Protein AF-0000000087423102 (afdb_homodimer)

Sequence (480 aa):
MRHTKYIGLIGLAALTGLTSACTPDDPGESPRTPLYRWGQEGEPSSGERGALMITEINFAGSITDDGTWDADDVFIELQNKHPRPINVSGWHLIIEGDVVATHRIPTLEDPIQPNDYLVVARKKDGAFGEAADVFIDNLELGTNRVKIELRDHDLRLMESAGSEEEEVFAGGWDTVTVRSMERVELIFGNRGETSRNWHAYSDTVGFDTIKEGYRKHTLASPGEANSADYSGSSTSGNFEMRHTKYIGLIGLAALTGLTSACTPDDPGESPRTPLYRWGQEGEPSSGERGALMITEINFAGSITDDGTWDADDVFIELQNKHPRPINVSGWHLIIEGDVVATHRIPTLEDPIQPNDYLVVARKKDGAFGEAADVFIDNLELGTNRVKIELRDHDLRLMESAGSEEEEVFAGGWDTVTVRSMERVELIFGNRGETSRNWHAYSDTVGFDTIKEGYRKHTLASPGEANSADYSGSSTSGNFE

Secondary structure (DSSP, 8-state):
----------------------------------S-----TTSPP---TTSEEEEEEE-S-EE-TT--EETT--EEEEEE-SSS-B--TT-EEEEEESS-EEEEPPPPSS-B-TT-EEEEES-SSSTTTTT-SEE-TT----SS-EEEEEE-TT--EEEEEE-SSSPPSS-EE-SS-EE-EEE--TTTT--TT-GGGEEE--SSS--TTSPTTSTTTEE--TTSPPPP--GGGG------/----------------------------------S-----TTSPP---TTTEEEEEEE-S-EE-TT--EETT--EEEEEE-SSS-B--TT-EEEEEESS-EEEEPPPPSS-B-TT-EEEEES-SSSTTTTT-SEE-TT----SS-EEEEEE-TT--EEEEEE-SSSPPSS-EE-SS-EE-EEE--TTTT--TT-GGGEEE--SSS--TTSPTTSTTTEE--TTSPPPP--GGGG------

Foldseek 3Di:
DDDPPPPPVPPPPPPVCCVVPVPVPPPPPPPPPPVFCCDDPQDFGPDAAPQKEFFWWFQAAFADPVGDGDRQWIKIKIAGQDQAFGFQAQWWKFKAAPDGDIDGFHGAPGTHHHGRMAMETQDCPGPCNVVHRGHDNPDHADQFFIKIFIAGNVRHTRYIDTDNPHGGPDWHDPSRGGDMDGDDPPPPPLDPVDPVNDDDQDDQFADPVDDPPCGRPDHDDPPGDGHDDCPVVPPPPPPD/DDPPVVPPCPPPPVPPPCVVVVPVPPPPPPPPPPQFCCDDPQDFGPDAAPQKEFFWWFQAAFADPVGDGDRQWIKIKIAGQHQAFGFQAQWWKFKAAPDGDIDGFHGAPGTHHHGRMAMETQDCPGPCNVVHRGHDNPDHADQFFIKIFIAGNVRHTRYIDTDNPHGGPDWHDPSRGGDMDGDDPPPPPLDPVDPVNDDDQDDQFADPVDDPPCGRPDHDDPPGDGHDDCVVVPPPPPPD

Radius of gyration: 33.06 Å; Cα contacts (8 Å, |Δi|>4): 1122; chains: 2; bounding box: 180×66×92 Å

InterPro domains:
  IPR001322 Lamin tail domain [PS51841] (37-180)
  IPR036415 Lamin tail domain superfamily [SSF74853] (45-135)

Nearest PDB structures (foldseek):
  3jt0-assembly1_A  TM=7.726E-01  e=1.846E-05  Homo sapiens
  3umn-assembly3_C  TM=7.718E-01  e=8.811E-05  Homo sapiens
  2kpw-assembly1_A  TM=7.085E-01  e=1.484E-04  Homo sapiens
  3jt0-assembly2_B  TM=7.652E-01  e=5.618E-04  Homo sapiens
  4q1z-assembly1_A  TM=7.335E-01  e=4.516E-03  Bacteroides thetaiotaomicron VPI-5482

Structure (mmCIF, N/CA/C/O backbone):
data_AF-0000000087423102-model_v1
#
loop_
_entity.id
_entity.type
_entity.pdbx_description
1 polymer 'Lamin tail domain-containing protein'
#
loop_
_atom_site.group_PDB
_atom_site.id
_atom_site.type_symbol
_atom_site.label_atom_id
_atom_site.label_alt_id
_atom_site.label_comp_id
_atom_site.label_asym_id
_atom_site.label_entity_id
_atom_site.label_seq_id
_atom_site.pdbx_PDB_ins_code
_atom_site.Cartn_x
_atom_site.Cartn_y
_atom_site.Cartn_z
_atom_site.occupancy
_atom_site.B_iso_or_equiv
_atom_site.auth_seq_id
_atom_site.auth_comp_id
_atom_site.auth_asym_id
_atom_site.auth_atom_id
_atom_site.pdbx_PDB_model_num
ATOM 1 N N . MET A 1 1 ? 106.375 -8.281 -4.598 1 27.44 1 MET A N 1
ATOM 2 C CA . MET A 1 1 ? 105.75 -7.672 -5.766 1 27.44 1 MET A CA 1
ATOM 3 C C . MET A 1 1 ? 104.312 -7.145 -5.426 1 27.44 1 MET A C 1
ATOM 5 O O . MET A 1 1 ? 103.438 -7.922 -5.109 1 27.44 1 MET A O 1
ATOM 9 N N . ARG A 1 2 ? 104.375 -5.938 -4.711 1 22.34 2 ARG A N 1
ATOM 10 C CA . ARG A 1 2 ? 103.312 -5.543 -3.785 1 22.34 2 ARG A CA 1
ATOM 11 C C . ARG A 1 2 ? 102 -5.445 -4.5 1 22.34 2 ARG A C 1
ATOM 13 O O . ARG A 1 2 ? 101.938 -5.254 -5.715 1 22.34 2 ARG A O 1
ATOM 20 N N . HIS A 1 3 ? 100.938 -5.754 -3.752 1 25.69 3 HIS A N 1
ATOM 21 C CA . HIS A 1 3 ? 99.562 -6.051 -3.336 1 25.69 3 HIS A CA 1
ATOM 22 C C . HIS A 1 3 ? 98.688 -4.824 -3.477 1 25.69 3 HIS A C 1
ATOM 24 O O . HIS A 1 3 ? 97.812 -4.574 -2.625 1 25.69 3 HIS A O 1
ATOM 30 N N . THR A 1 4 ? 99.062 -4.004 -4.598 1 28.75 4 THR A N 1
ATOM 31 C CA . THR A 1 4 ? 98.312 -2.746 -4.57 1 28.75 4 THR A CA 1
ATOM 32 C C . THR A 1 4 ? 96.812 -3.004 -4.531 1 28.75 4 THR A C 1
ATOM 34 O O . THR A 1 4 ? 96.25 -3.686 -5.402 1 28.75 4 THR A O 1
ATOM 37 N N . LYS A 1 5 ? 96.312 -2.904 -3.33 1 28.08 5 LYS A N 1
ATOM 38 C CA . LYS A 1 5 ? 95 -3.15 -2.736 1 28.08 5 LYS A CA 1
ATOM 39 C C . LYS A 1 5 ? 93.938 -2.277 -3.385 1 28.08 5 LYS A C 1
ATOM 41 O O . LYS A 1 5 ? 94 -1.049 -3.369 1 28.08 5 LYS A O 1
ATOM 46 N N . TYR A 1 6 ? 93.562 -2.656 -4.641 1 26.05 6 TYR A N 1
ATOM 47 C CA . TYR A 1 6 ? 92.562 -1.92 -5.418 1 26.05 6 TYR A CA 1
ATOM 48 C C . TYR A 1 6 ? 91.312 -1.71 -4.621 1 26.05 6 TYR A C 1
ATOM 50 O O . TYR A 1 6 ? 90.625 -2.676 -4.188 1 26.05 6 TYR A O 1
ATOM 58 N N . ILE A 1 7 ? 91.438 -0.811 -3.562 1 28.67 7 ILE A N 1
ATOM 59 C CA . ILE A 1 7 ? 90.25 -0.632 -2.668 1 28.67 7 ILE A CA 1
ATOM 60 C C . ILE A 1 7 ? 89.062 -0.255 -3.479 1 28.67 7 ILE A C 1
ATOM 62 O O . ILE A 1 7 ? 89.062 0.648 -4.316 1 28.67 7 ILE A O 1
ATOM 66 N N . GLY A 1 8 ? 88.188 -1.288 -3.701 1 27.05 8 GLY A N 1
ATOM 67 C CA . GLY A 1 8 ? 86.938 -1.376 -4.391 1 27.05 8 GLY A CA 1
ATOM 68 C C . GLY A 1 8 ? 85.938 -0.334 -3.926 1 27.05 8 GLY A C 1
ATOM 69 O O . GLY A 1 8 ? 85.688 -0.214 -2.729 1 27.05 8 GLY A O 1
ATOM 70 N N . LEU A 1 9 ? 86.125 0.896 -4.535 1 26.62 9 LEU A N 1
ATOM 71 C CA . LEU A 1 9 ? 85.25 2.066 -4.254 1 26.62 9 LEU A CA 1
ATOM 72 C C . LEU A 1 9 ? 83.812 1.697 -4.238 1 26.62 9 LEU A C 1
ATOM 74 O O . LEU A 1 9 ? 83.25 1.225 -5.242 1 26.62 9 LEU A O 1
ATOM 78 N N . ILE A 1 10 ? 83.375 1.064 -3.16 1 27.23 10 ILE A N 1
ATOM 79 C CA . ILE A 1 10 ? 82 0.601 -2.986 1 27.23 10 ILE A CA 1
ATOM 80 C C . ILE A 1 10 ? 81.062 1.778 -3.119 1 27.23 10 ILE A C 1
ATOM 82 O O . ILE A 1 10 ? 81.188 2.773 -2.4 1 27.23 10 ILE A O 1
ATOM 86 N N . GLY A 1 11 ? 80.75 2.111 -4.375 1 26.59 11 GLY A N 1
ATOM 87 C CA . GLY A 1 11 ? 79.812 3.18 -4.688 1 26.59 11 GLY A CA 1
ATOM 88 C C . GLY A 1 11 ? 78.5 3.098 -3.893 1 26.59 11 GLY A C 1
ATOM 89 O O . GLY A 1 11 ? 77.875 2.062 -3.887 1 26.59 11 GLY A O 1
ATOM 90 N N . LEU A 1 12 ? 78.625 3.65 -2.686 1 25.44 12 LEU A N 1
ATOM 91 C CA . LEU A 1 12 ? 77.5 3.723 -1.763 1 25.44 12 LEU A CA 1
ATOM 92 C C . LEU A 1 12 ? 76.25 4.281 -2.459 1 25.44 12 LEU A C 1
ATOM 94 O O . LEU A 1 12 ? 76.312 5.406 -2.967 1 25.44 12 LEU A O 1
ATOM 98 N N . ALA A 1 13 ? 75.625 3.404 -3.199 1 28.12 13 ALA A N 1
ATOM 99 C CA . ALA A 1 13 ? 74.375 3.766 -3.82 1 28.12 13 ALA A CA 1
ATOM 100 C C . ALA A 1 13 ? 73.375 4.379 -2.801 1 28.12 13 ALA A C 1
ATOM 102 O O . ALA A 1 13 ? 73.062 3.75 -1.795 1 28.12 13 ALA A O 1
ATOM 103 N N . ALA A 1 14 ? 73.75 5.645 -2.449 1 26.78 14 ALA A N 1
ATOM 104 C CA . ALA A 1 14 ? 72.875 6.32 -1.533 1 26.78 14 ALA A CA 1
ATOM 105 C C . ALA A 1 14 ? 71.375 6.066 -1.923 1 26.78 14 ALA A C 1
ATOM 107 O O . ALA A 1 14 ? 71 6.289 -3.072 1 26.78 14 ALA A O 1
ATOM 108 N N . LEU A 1 15 ? 70.875 5.105 -1.272 1 27.11 15 LEU A N 1
ATOM 109 C CA . LEU A 1 15 ? 69.438 4.75 -1.277 1 27.11 15 LEU A CA 1
ATOM 110 C C . LEU A 1 15 ? 68.562 5.984 -1.067 1 27.11 15 LEU A C 1
ATOM 112 O O . LEU A 1 15 ? 68.625 6.625 -0.016 1 27.11 15 LEU A O 1
ATOM 116 N N . THR A 1 16 ? 68.688 6.887 -2.049 1 29.14 16 THR A N 1
ATOM 117 C CA . THR A 1 16 ? 67.75 8.008 -1.905 1 29.14 16 THR A CA 1
ATOM 118 C C . THR A 1 16 ? 66.375 7.523 -1.446 1 29.14 16 THR A C 1
ATOM 120 O O . THR A 1 16 ? 65.688 6.746 -2.145 1 29.14 16 THR A O 1
ATOM 123 N N . GLY A 1 17 ? 66.375 7.082 -0.236 1 26.72 17 GLY A N 1
ATOM 124 C CA . GLY A 1 17 ? 65.062 6.754 0.336 1 26.72 17 GLY A CA 1
ATOM 125 C C . GLY A 1 17 ? 64 7.797 0.042 1 26.72 17 GLY A C 1
ATOM 126 O O . GLY A 1 17 ? 64.125 8.93 0.524 1 26.72 17 GLY A O 1
ATOM 127 N N . LEU A 1 18 ? 63.812 8.078 -1.221 1 27.16 18 LEU A N 1
ATOM 128 C CA . LEU A 1 18 ? 62.688 8.992 -1.398 1 27.16 18 LEU A CA 1
ATOM 129 C C . LEU A 1 18 ? 61.531 8.594 -0.501 1 27.16 18 LEU A C 1
ATOM 131 O O . LEU A 1 18 ? 61 7.484 -0.61 1 27.16 18 LEU A O 1
ATOM 135 N N . THR A 1 19 ? 61.688 8.875 0.713 1 28.91 19 THR A N 1
ATOM 136 C CA . THR A 1 19 ? 60.531 8.805 1.611 1 28.91 19 THR A CA 1
ATOM 137 C C . THR A 1 19 ? 59.312 9.406 0.958 1 28.91 19 THR A C 1
ATOM 139 O O . THR A 1 19 ? 59.25 10.617 0.736 1 28.91 19 THR A O 1
ATOM 142 N N . SER A 1 20 ? 59 9.039 -0.224 1 27.7 20 SER A N 1
ATOM 143 C CA . SER A 1 20 ? 57.75 9.68 -0.585 1 27.7 20 SER A CA 1
ATOM 144 C C . SER A 1 20 ? 56.719 9.547 0.536 1 27.7 20 SER A C 1
ATOM 146 O O . SER A 1 20 ? 56.438 8.445 1.002 1 27.7 20 SER A O 1
ATOM 148 N N . ALA A 1 21 ? 56.688 10.523 1.471 1 28.89 21 ALA A N 1
ATOM 149 C CA . ALA A 1 21 ? 55.562 10.758 2.367 1 28.89 21 ALA A CA 1
ATOM 150 C C . ALA A 1 21 ? 54.25 10.375 1.7 1 28.89 21 ALA A C 1
ATOM 152 O O . ALA A 1 21 ? 53.906 10.891 0.629 1 28.89 21 ALA A O 1
ATOM 153 N N . CYS A 1 22 ? 53.906 9.125 1.752 1 27.98 22 CYS A N 1
ATOM 154 C CA . CYS A 1 22 ? 52.562 8.719 1.383 1 27.98 22 CYS A CA 1
ATOM 155 C C . CYS A 1 22 ? 51.531 9.758 1.835 1 27.98 22 CYS A C 1
ATOM 157 O O . CYS A 1 22 ? 51.344 9.969 3.033 1 27.98 22 CYS A O 1
ATOM 159 N N . THR A 1 23 ? 51.594 10.953 1.27 1 29.88 23 THR A N 1
ATOM 160 C CA . THR A 1 23 ? 50.406 11.766 1.566 1 29.88 23 THR A CA 1
ATOM 161 C C . THR A 1 23 ? 49.156 10.898 1.679 1 29.88 23 THR A C 1
ATOM 163 O O . THR A 1 23 ? 48.875 10.078 0.798 1 29.88 23 THR A O 1
ATOM 166 N N . PRO A 1 24 ? 48.906 10.508 2.84 1 28.22 24 PRO A N 1
ATOM 167 C CA . PRO A 1 24 ? 47.688 9.719 2.916 1 28.22 24 PRO A CA 1
ATOM 168 C C . PRO A 1 24 ? 46.625 10.172 1.915 1 28.22 24 PRO A C 1
ATOM 170 O O . PRO A 1 24 ? 46.188 11.336 1.94 1 28.22 24 PRO A O 1
ATOM 173 N N . ASP A 1 25 ? 46.812 9.961 0.651 1 27.56 25 ASP A N 1
ATOM 174 C CA . ASP A 1 25 ? 45.75 10.219 -0.298 1 27.56 25 ASP A CA 1
ATOM 175 C C . ASP A 1 25 ? 44.375 9.977 0.344 1 27.56 25 ASP A C 1
ATOM 177 O O . ASP A 1 25 ? 44.156 8.953 0.991 1 27.56 25 ASP A O 1
ATOM 181 N N . ASP A 1 26 ? 43.812 11.117 0.808 1 27.22 26 ASP A N 1
ATOM 182 C CA . ASP A 1 26 ? 42.406 11.148 1.247 1 27.22 26 ASP A CA 1
ATOM 183 C C . ASP A 1 26 ? 41.562 10.148 0.465 1 27.22 26 ASP A C 1
ATOM 185 O O . ASP A 1 26 ? 41.562 10.164 -0.768 1 27.22 26 ASP A O 1
ATOM 189 N N . PRO A 1 27 ? 41.594 8.969 0.942 1 30.17 27 PRO A N 1
ATOM 190 C CA . PRO A 1 27 ? 40.781 8.07 0.133 1 30.17 27 PRO A CA 1
ATOM 191 C C . PRO A 1 27 ? 39.562 8.781 -0.5 1 30.17 27 PRO A C 1
ATOM 193 O O . PRO A 1 27 ? 38.906 9.57 0.163 1 30.17 27 PRO A O 1
ATOM 196 N N . GLY A 1 28 ? 39.812 9.312 -1.655 1 27.52 28 GLY A N 1
ATOM 197 C CA . GLY A 1 28 ? 38.719 9.875 -2.439 1 27.52 28 GLY A CA 1
ATOM 198 C C . GLY A 1 28 ? 37.344 9.297 -2.08 1 27.52 28 GLY A C 1
ATOM 199 O O . GLY A 1 28 ? 37.281 8.234 -1.463 1 27.52 28 GLY A O 1
ATOM 200 N N . GLU A 1 29 ? 36.531 10.281 -1.812 1 27.19 29 GLU A N 1
ATOM 201 C CA . GLU A 1 29 ? 35.125 10.039 -1.5 1 27.19 29 GLU A CA 1
ATOM 202 C C . GLU A 1 29 ? 34.562 8.898 -2.346 1 27.19 29 GLU A C 1
ATOM 204 O O . GLU A 1 29 ? 34.656 8.922 -3.574 1 27.19 29 GLU A O 1
ATOM 209 N N . SER A 1 30 ? 34.906 7.77 -1.957 1 28.58 30 SER A N 1
ATOM 210 C CA . SER A 1 30 ? 34.281 6.637 -2.648 1 28.58 30 SER A CA 1
ATOM 211 C C . SER A 1 30 ? 32.969 7.02 -3.291 1 28.58 30 SER A C 1
ATOM 213 O O . SER A 1 30 ? 32.094 7.602 -2.637 1 28.58 30 SER A O 1
ATOM 215 N N . PRO A 1 31 ? 33.031 7.348 -4.555 1 26.44 31 PRO A N 1
ATOM 216 C CA . PRO A 1 31 ? 31.812 7.742 -5.25 1 26.44 31 PRO A CA 1
ATOM 217 C C . PRO A 1 31 ? 30.594 6.906 -4.84 1 26.44 31 PRO A C 1
ATOM 219 O O . PRO A 1 31 ? 30.594 5.688 -5.039 1 26.44 31 PRO A O 1
ATOM 222 N N . ARG A 1 32 ? 30.188 7.027 -3.654 1 26.39 32 ARG A N 1
ATOM 223 C CA . ARG A 1 32 ? 28.922 6.434 -3.25 1 26.39 32 ARG A CA 1
ATOM 224 C C . ARG A 1 32 ? 27.938 6.379 -4.418 1 26.39 32 ARG A C 1
ATOM 226 O O . ARG A 1 32 ? 27.547 7.418 -4.945 1 26.39 32 ARG A O 1
ATOM 233 N N . THR A 1 33 ? 28.344 5.598 -5.422 1 29.61 33 THR A N 1
ATOM 234 C CA . THR A 1 33 ? 27.516 5.297 -6.594 1 29.61 33 THR A CA 1
ATOM 235 C C . THR A 1 33 ? 26.031 5.406 -6.262 1 29.61 33 THR A C 1
ATOM 237 O O . THR A 1 33 ? 25.562 4.805 -5.297 1 29.61 33 THR A O 1
ATOM 240 N N . PRO A 1 34 ? 25.453 6.375 -6.758 1 31 34 PRO A N 1
ATOM 241 C CA . PRO A 1 34 ? 24.031 6.656 -6.523 1 31 34 PRO A CA 1
ATOM 242 C C . PRO A 1 34 ? 23.156 5.406 -6.625 1 31 34 PRO A C 1
ATOM 244 O O . PRO A 1 34 ? 23.281 4.633 -7.578 1 31 34 PRO A O 1
ATOM 247 N N . LEU A 1 35 ? 22.984 4.738 -5.629 1 30.09 35 LEU A N 1
ATOM 248 C CA . LEU A 1 35 ? 22.234 3.492 -5.684 1 30.09 35 LEU A CA 1
ATOM 249 C C . LEU A 1 35 ? 21.125 3.576 -6.719 1 30.09 35 LEU A C 1
ATOM 251 O O . LEU A 1 35 ? 20.719 2.557 -7.281 1 30.09 35 LEU A O 1
ATOM 255 N N . TYR A 1 36 ? 20.219 4.629 -6.41 1 30.5 36 TYR A N 1
ATOM 256 C CA . TYR A 1 36 ? 18.922 4.57 -7.098 1 30.5 36 TYR A CA 1
ATOM 257 C C . TYR A 1 36 ? 19.062 4.992 -8.555 1 30.5 36 TYR A C 1
ATOM 259 O O . TYR A 1 36 ? 19.406 6.145 -8.844 1 30.5 36 TYR A O 1
ATOM 267 N N . ARG A 1 37 ? 19.672 4.273 -9.438 1 31.98 37 ARG A N 1
ATOM 268 C CA . ARG A 1 37 ? 19.688 4.812 -10.789 1 31.98 37 ARG A CA 1
ATOM 269 C C . ARG A 1 37 ? 18.328 4.648 -11.461 1 31.98 37 ARG A C 1
ATOM 271 O O . ARG A 1 37 ? 17.859 3.523 -11.656 1 31.98 37 ARG A O 1
ATOM 278 N N . TRP A 1 38 ? 17.359 5.559 -11.148 1 31.45 38 TRP A N 1
ATOM 279 C CA . TRP A 1 38 ? 16.188 5.57 -12.008 1 31.45 38 TRP A CA 1
ATOM 280 C C . TRP A 1 38 ? 16.578 5.562 -13.477 1 31.45 38 TRP A C 1
ATOM 282 O O . TRP A 1 38 ? 17.359 6.418 -13.922 1 31.45 38 TRP A O 1
ATOM 292 N N . GLY A 1 39 ? 16.734 4.383 -13.977 1 32.12 39 GLY A N 1
ATOM 293 C CA . GLY A 1 39 ? 17.172 4.363 -15.367 1 32.12 39 GLY A CA 1
ATOM 294 C C . GLY A 1 39 ? 16.344 5.262 -16.266 1 32.12 39 GLY A C 1
ATOM 295 O O . GLY A 1 39 ? 15.258 5.688 -15.891 1 32.12 39 GLY A O 1
ATOM 296 N N . GLN A 1 40 ? 16.922 5.906 -17.156 1 29.22 40 GLN A N 1
ATOM 297 C CA . GLN A 1 40 ? 16.391 6.613 -18.312 1 29.22 40 GLN A CA 1
ATOM 298 C C . GLN A 1 40 ? 15.219 5.848 -18.938 1 29.22 40 GLN A C 1
ATOM 300 O O . GLN A 1 40 ? 15.078 4.641 -18.719 1 29.22 40 GLN A O 1
ATOM 305 N N . GLU A 1 41 ? 14.406 6.297 -19.859 1 33.31 41 GLU A N 1
ATOM 306 C CA . GLU A 1 41 ? 13.492 5.699 -20.828 1 33.31 41 GLU A CA 1
ATOM 307 C C . GLU A 1 41 ? 14 4.34 -21.297 1 33.31 41 GLU A C 1
ATOM 309 O O . GLU A 1 41 ? 15.125 4.223 -21.781 1 33.31 41 GLU A O 1
ATOM 314 N N . GLY A 1 42 ? 13.367 3.168 -21.047 1 38.97 42 GLY A N 1
ATOM 315 C CA . GLY A 1 42 ? 13.648 1.842 -21.578 1 38.97 42 GLY A CA 1
ATOM 316 C C . GLY A 1 42 ? 14.438 0.977 -20.609 1 38.97 42 GLY A C 1
ATOM 317 O O . GLY A 1 42 ? 14.641 -0.213 -20.859 1 38.97 42 GLY A O 1
ATOM 318 N N . GLU A 1 43 ? 15.273 1.605 -19.734 1 40.56 43 GLU A N 1
ATOM 319 C CA . GLU A 1 43 ? 16.203 0.762 -18.984 1 40.56 43 GLU A CA 1
ATOM 320 C C . GLU A 1 43 ? 15.539 0.228 -17.719 1 40.56 43 GLU A C 1
ATOM 322 O O . GLU A 1 43 ? 14.688 0.893 -17.125 1 40.56 43 GLU A O 1
ATOM 327 N N . PRO A 1 44 ? 15.75 -1.007 -17.391 1 42.47 44 PRO A N 1
ATOM 328 C CA . PRO A 1 44 ? 15.211 -1.647 -16.188 1 42.47 44 PRO A CA 1
ATOM 329 C C . PRO A 1 44 ? 15.484 -0.851 -14.922 1 42.47 44 PRO A C 1
ATOM 331 O O . PRO A 1 44 ? 16.531 -0.206 -14.812 1 42.47 44 PRO A O 1
ATOM 334 N N . SER A 1 45 ? 14.43 -0.515 -14.219 1 46.72 45 SER A N 1
ATOM 335 C CA . SER A 1 45 ? 14.516 0.215 -12.961 1 46.72 45 SER A CA 1
ATOM 336 C C . SER A 1 45 ? 15.203 -0.624 -11.883 1 46.72 45 SER A C 1
ATOM 338 O O . SER A 1 45 ? 15.227 -1.854 -11.969 1 46.72 45 SER A O 1
ATOM 340 N N . SER A 1 46 ? 16.234 -0.382 -11.273 1 45.19 46 SER A N 1
ATOM 341 C CA . SER A 1 46 ? 16.672 -1.049 -10.047 1 45.19 46 SER A CA 1
ATOM 342 C C . SER A 1 46 ? 15.797 -0.636 -8.859 1 45.19 46 SER A C 1
ATOM 344 O O . SER A 1 46 ? 15.461 0.541 -8.711 1 45.19 46 SER A O 1
ATOM 346 N N . GLY A 1 47 ? 14.656 -1.2 -8.727 1 46.69 47 GLY A N 1
ATOM 347 C CA . GLY A 1 47 ? 13.656 -0.861 -7.719 1 46.69 47 GLY A CA 1
ATOM 348 C C . GLY A 1 47 ? 14.148 -1.051 -6.301 1 46.69 47 GLY A C 1
ATOM 349 O O . GLY A 1 47 ? 15.164 -1.713 -6.074 1 46.69 47 GLY A O 1
ATOM 350 N N . GLU A 1 48 ? 13.945 -0.116 -5.402 1 51.5 48 GLU A N 1
ATOM 351 C CA . GLU A 1 48 ? 14.117 -0.345 -3.971 1 51.5 48 GLU A CA 1
ATOM 352 C C . GLU A 1 48 ? 13.406 -1.621 -3.529 1 51.5 48 GLU A C 1
ATOM 354 O O . GLU A 1 48 ? 12.336 -1.95 -4.043 1 51.5 48 GLU A O 1
ATOM 359 N N . ARG A 1 49 ? 14.234 -2.498 -2.777 1 53.28 49 ARG A N 1
ATOM 360 C CA . ARG A 1 49 ? 13.594 -3.666 -2.186 1 53.28 49 ARG A CA 1
ATOM 361 C C . ARG A 1 49 ? 12.25 -3.293 -1.554 1 53.28 49 ARG A C 1
ATOM 363 O O . ARG A 1 49 ? 12.133 -2.25 -0.908 1 53.28 49 ARG A O 1
ATOM 370 N N . GLY A 1 50 ? 11.305 -4.051 -1.915 1 58.34 50 GLY A N 1
ATOM 371 C CA . GLY A 1 50 ? 9.984 -3.869 -1.337 1 58.34 50 GLY A CA 1
ATOM 372 C C . GLY A 1 50 ? 9.078 -2.996 -2.184 1 58.34 50 GLY A C 1
ATOM 373 O O . GLY A 1 50 ? 7.863 -2.967 -1.975 1 58.34 50 GLY A O 1
ATOM 374 N N . ALA A 1 51 ? 9.672 -2.338 -3.199 1 65.06 51 ALA A N 1
ATOM 375 C CA . ALA A 1 51 ? 8.844 -1.495 -4.055 1 65.06 51 ALA A CA 1
ATOM 376 C C . ALA A 1 51 ? 7.898 -2.34 -4.906 1 65.06 51 ALA A C 1
ATOM 378 O O . ALA A 1 51 ? 6.742 -1.962 -5.129 1 65.06 51 ALA A O 1
ATOM 379 N N . LEU A 1 52 ? 8.453 -3.482 -5.316 1 80.25 52 LEU A N 1
ATOM 380 C CA . LEU A 1 52 ? 7.676 -4.465 -6.066 1 80.25 52 LEU A CA 1
ATOM 381 C C . LEU A 1 52 ? 7.309 -5.652 -5.188 1 80.25 52 LEU A C 1
ATOM 383 O O . LEU A 1 52 ? 8.188 -6.293 -4.602 1 80.25 52 LEU A O 1
ATOM 387 N N . MET A 1 53 ? 6 -5.922 -5.059 1 84.88 53 MET A N 1
ATOM 388 C CA . MET A 1 53 ? 5.543 -6.977 -4.156 1 84.88 53 MET A CA 1
ATOM 389 C C . MET A 1 53 ? 4.949 -8.141 -4.938 1 84.88 53 MET A C 1
ATOM 391 O O . MET A 1 53 ? 4.246 -7.938 -5.93 1 84.88 53 MET A O 1
ATOM 395 N N . ILE A 1 54 ? 5.289 -9.32 -4.461 1 92.31 54 ILE A N 1
ATOM 396 C CA . ILE A 1 54 ? 4.516 -10.492 -4.875 1 92.31 54 ILE A CA 1
ATOM 397 C C . ILE A 1 54 ? 3.207 -10.547 -4.086 1 92.31 54 ILE A C 1
ATOM 399 O O . ILE A 1 54 ? 3.219 -10.742 -2.869 1 92.31 54 ILE A O 1
ATOM 403 N N . THR A 1 55 ? 2.072 -10.398 -4.859 1 89.94 55 THR A N 1
ATOM 404 C CA . THR A 1 55 ? 0.83 -10.188 -4.125 1 89.94 55 THR A CA 1
ATOM 405 C C . THR A 1 55 ? -0.073 -11.414 -4.223 1 89.94 55 THR A C 1
ATOM 407 O O . THR A 1 55 ? -0.994 -11.578 -3.422 1 89.94 55 THR A O 1
ATOM 410 N N . GLU A 1 56 ? 0.099 -12.203 -5.203 1 93.25 56 GLU A N 1
ATOM 411 C CA . GLU A 1 56 ? -0.755 -13.375 -5.371 1 93.25 56 GLU A CA 1
ATOM 412 C C . GLU A 1 56 ? -0.02 -14.492 -6.109 1 93.25 56 GLU A C 1
ATOM 414 O O . GLU A 1 56 ? 0.699 -14.234 -7.078 1 93.25 56 GLU A O 1
ATOM 419 N N . ILE A 1 57 ? -0.179 -15.758 -5.641 1 97.88 57 ILE A N 1
ATOM 420 C CA . ILE A 1 57 ? 0.41 -16.953 -6.238 1 97.88 57 ILE A CA 1
ATOM 421 C C . ILE A 1 57 ? -0.659 -18.031 -6.398 1 97.88 57 ILE A C 1
ATOM 423 O O . ILE A 1 57 ? -1.269 -18.453 -5.414 1 97.88 57 ILE A O 1
ATOM 427 N N . ASN A 1 58 ? -0.936 -18.375 -7.621 1 98.56 58 ASN A N 1
ATOM 428 C CA . ASN A 1 58 ? -1.746 -19.547 -7.895 1 98.56 58 ASN A CA 1
ATOM 429 C C . ASN A 1 58 ? -0.881 -20.75 -8.305 1 98.56 58 ASN A C 1
ATOM 431 O O . ASN A 1 58 ? -0.484 -20.859 -9.469 1 98.56 58 ASN A O 1
ATOM 435 N N . PHE A 1 59 ? -0.715 -21.625 -7.336 1 98.56 59 PHE A N 1
ATOM 436 C CA . PHE A 1 59 ? 0.206 -22.734 -7.551 1 98.56 59 PHE A CA 1
ATOM 437 C C . PHE A 1 59 ? -0.555 -24.047 -7.738 1 98.56 59 PHE A C 1
ATOM 439 O O . PHE A 1 59 ? 0.03 -25.062 -8.125 1 98.56 59 PHE A O 1
ATOM 446 N N . ALA A 1 60 ? -1.883 -24.047 -7.574 1 97.38 60 ALA A N 1
ATOM 447 C CA . ALA A 1 60 ? -2.65 -25.297 -7.512 1 97.38 60 ALA A CA 1
ATOM 448 C C . ALA A 1 60 ? -3.344 -25.578 -8.844 1 97.38 60 ALA A C 1
ATOM 450 O O . ALA A 1 60 ? -4.121 -26.531 -8.953 1 97.38 60 ALA A O 1
ATOM 451 N N . GLY A 1 61 ? -3.15 -24.734 -9.852 1 98.31 61 GLY A N 1
ATOM 452 C CA . GLY A 1 61 ? -3.748 -24.953 -11.156 1 98.31 61 GLY A CA 1
ATOM 453 C C . GLY A 1 61 ? -5.121 -24.328 -11.305 1 98.31 61 GLY A C 1
ATOM 454 O O . GLY A 1 61 ? -5.426 -23.328 -10.641 1 98.31 61 GLY A O 1
ATOM 455 N N . SER A 1 62 ? -5.812 -24.781 -12.328 1 98.62 62 SER A N 1
ATOM 456 C CA . SER A 1 62 ? -7.176 -24.328 -12.602 1 98.62 62 SER A CA 1
ATOM 457 C C . SER A 1 62 ? -8.109 -25.516 -12.812 1 98.62 62 SER A C 1
ATOM 459 O O . SER A 1 62 ? -7.656 -26.656 -13 1 98.62 62 SER A O 1
ATOM 461 N N . ILE A 1 63 ? -9.414 -25.281 -12.617 1 98 63 ILE A N 1
ATOM 462 C CA . ILE A 1 63 ? -10.445 -26.281 -12.852 1 98 63 ILE A CA 1
ATOM 463 C C . ILE A 1 63 ? -11.547 -25.703 -13.734 1 98 63 ILE A C 1
ATOM 465 O O . ILE A 1 63 ? -12.07 -24.625 -13.445 1 98 63 ILE A O 1
ATOM 469 N N . THR A 1 64 ? -11.891 -26.359 -14.812 1 97.44 64 THR A N 1
ATOM 470 C CA . THR A 1 64 ? -13.023 -25.938 -15.633 1 97.44 64 THR A CA 1
ATOM 471 C C . THR A 1 64 ? -14.336 -26.125 -14.883 1 97.44 64 THR A C 1
ATOM 473 O O . THR A 1 64 ? -14.391 -26.891 -13.914 1 97.44 64 THR A O 1
ATOM 476 N N . ASP A 1 65 ? -15.305 -25.438 -15.383 1 94.62 65 ASP A N 1
ATOM 477 C CA . ASP A 1 65 ? -16.609 -25.516 -14.727 1 94.62 65 ASP A CA 1
ATOM 478 C C . ASP A 1 65 ? -17.156 -26.953 -14.797 1 94.62 65 ASP A C 1
ATOM 480 O O . ASP A 1 65 ? -17.953 -27.344 -13.945 1 94.62 65 ASP A O 1
ATOM 484 N N . ASP A 1 66 ? -16.672 -27.703 -15.719 1 94.38 66 ASP A N 1
ATOM 485 C CA . ASP A 1 66 ? -17.125 -29.094 -15.836 1 94.38 66 ASP A CA 1
ATOM 486 C C . ASP A 1 66 ? -16.234 -30.031 -15.016 1 94.38 66 ASP A C 1
ATOM 488 O O . ASP A 1 66 ? -16.422 -31.25 -15.047 1 94.38 66 ASP A O 1
ATOM 492 N N . GLY A 1 67 ? -15.25 -29.5 -14.367 1 94.38 67 GLY A N 1
ATOM 493 C CA . GLY A 1 67 ? -14.555 -30.25 -13.344 1 94.38 67 GLY A CA 1
ATOM 494 C C . GLY A 1 67 ? -13.195 -30.75 -13.789 1 94.38 67 GLY A C 1
ATOM 495 O O . GLY A 1 67 ? -12.57 -31.578 -13.102 1 94.38 67 GLY A O 1
ATOM 496 N N . THR A 1 68 ? -12.711 -30.312 -14.945 1 96.81 68 THR A N 1
ATOM 497 C CA . THR A 1 68 ? -11.414 -30.766 -15.422 1 96.81 68 THR A CA 1
ATOM 498 C C . THR A 1 68 ? -10.289 -29.938 -14.805 1 96.81 68 THR A C 1
ATOM 500 O O . THR A 1 68 ? -10.266 -28.719 -14.938 1 96.81 68 THR A O 1
ATOM 503 N N . TRP A 1 69 ? -9.398 -30.672 -14.141 1 97.25 69 TRP A N 1
ATOM 504 C CA . TRP A 1 69 ? -8.297 -30.016 -13.445 1 97.25 69 TRP A CA 1
ATOM 505 C C . TRP A 1 69 ? -7.055 -29.953 -14.328 1 97.25 69 TRP A C 1
ATOM 507 O O . TRP A 1 69 ? -6.719 -30.938 -15.008 1 97.25 69 TRP A O 1
ATOM 517 N N . ASP A 1 70 ? -6.453 -28.828 -14.461 1 98.19 70 ASP A N 1
ATOM 518 C CA . ASP A 1 70 ? -5.164 -28.609 -15.117 1 98.19 70 ASP A CA 1
ATOM 519 C C . ASP A 1 70 ? -4.129 -28.078 -14.125 1 98.19 70 ASP A C 1
ATOM 521 O O . ASP A 1 70 ? -4.105 -26.891 -13.82 1 98.19 70 ASP A O 1
ATOM 525 N N . ALA A 1 71 ? -3.201 -28.922 -13.656 1 97.25 71 ALA A N 1
ATOM 526 C CA . ALA A 1 71 ? -2.23 -28.609 -12.609 1 97.25 71 ALA A CA 1
ATOM 527 C C . ALA A 1 71 ? -1.192 -27.609 -13.117 1 97.25 71 ALA A C 1
ATOM 529 O O . ALA A 1 71 ? -0.542 -26.922 -12.32 1 97.25 71 ALA A O 1
ATOM 530 N N . ASP A 1 72 ? -1.044 -27.453 -14.43 1 97.88 72 ASP A N 1
ATOM 531 C CA . ASP A 1 72 ? 0.017 -26.625 -15 1 97.88 72 ASP A CA 1
ATOM 532 C C . ASP A 1 72 ? -0.439 -25.188 -15.164 1 97.88 72 ASP A C 1
ATOM 534 O O . ASP A 1 72 ? 0.373 -24.297 -15.438 1 97.88 72 ASP A O 1
ATOM 538 N N . ASP A 1 73 ? -1.711 -24.922 -15.047 1 98.62 73 ASP A N 1
ATOM 539 C CA . ASP A 1 73 ? -2.256 -23.594 -15.258 1 98.62 73 ASP A CA 1
ATOM 540 C C . ASP A 1 73 ? -2.033 -22.703 -14.031 1 98.62 73 ASP A C 1
ATOM 542 O O . ASP A 1 73 ? -2.941 -22.531 -13.219 1 98.62 73 ASP A O 1
ATOM 546 N N . VAL A 1 74 ? -0.809 -22.094 -13.93 1 98.81 74 VAL A N 1
ATOM 547 C CA . VAL A 1 74 ? -0.372 -21.375 -12.742 1 98.81 74 VAL A CA 1
ATOM 548 C C . VAL A 1 74 ? -0.027 -19.938 -13.117 1 98.81 74 VAL A C 1
ATOM 550 O O . VAL A 1 74 ? 0.168 -19.625 -14.289 1 98.81 74 VAL A O 1
ATOM 553 N N . PHE A 1 75 ? 0.008 -19.047 -12.07 1 98.69 75 PHE A N 1
ATOM 554 C CA . PHE A 1 75 ? 0.471 -17.688 -12.305 1 98.69 75 PHE A CA 1
ATOM 555 C C . PHE A 1 75 ? 1.063 -17.094 -11.039 1 98.69 75 PHE A C 1
ATOM 557 O O . PHE A 1 75 ? 0.843 -17.609 -9.938 1 98.69 75 PHE A O 1
ATOM 564 N N . ILE A 1 76 ? 1.906 -16.031 -11.172 1 98.69 76 ILE A N 1
ATOM 565 C CA . ILE A 1 76 ? 2.453 -15.148 -10.148 1 98.69 76 ILE A CA 1
ATOM 566 C C . ILE A 1 76 ? 2.072 -13.703 -10.461 1 98.69 76 ILE A C 1
ATOM 568 O O . ILE A 1 76 ? 2.193 -13.258 -11.602 1 98.69 76 ILE A O 1
ATOM 572 N N . GLU A 1 77 ? 1.597 -13.047 -9.422 1 97.5 77 GLU A N 1
ATOM 573 C CA . GLU A 1 77 ? 1.228 -11.648 -9.586 1 97.5 77 GLU A CA 1
ATOM 574 C C . GLU A 1 77 ? 2.189 -10.734 -8.828 1 97.5 77 GLU A C 1
ATOM 576 O O . GLU A 1 77 ? 2.506 -10.984 -7.664 1 97.5 77 GLU A O 1
ATOM 581 N N . LEU A 1 78 ? 2.635 -9.742 -9.508 1 93.69 78 LEU A N 1
ATOM 582 C CA . LEU A 1 78 ? 3.428 -8.656 -8.945 1 93.69 78 LEU A CA 1
ATOM 583 C C . LEU A 1 78 ? 2.633 -7.355 -8.922 1 93.69 78 LEU A C 1
ATOM 585 O O . LEU A 1 78 ? 1.838 -7.09 -9.828 1 93.69 78 LEU A O 1
ATOM 589 N N . GLN A 1 79 ? 2.928 -6.555 -7.879 1 87.88 79 GLN A N 1
ATOM 590 C CA . GLN A 1 79 ? 2.357 -5.215 -7.816 1 87.88 79 GLN A CA 1
ATOM 591 C C . GLN A 1 79 ? 3.436 -4.168 -7.547 1 87.88 79 GLN A C 1
ATOM 593 O O . GLN A 1 79 ? 4.312 -4.379 -6.707 1 87.88 79 GLN A O 1
ATOM 598 N N . ASN A 1 80 ? 3.332 -3.029 -8.328 1 82 80 ASN A N 1
ATOM 599 C CA . ASN A 1 80 ? 4.195 -1.883 -8.055 1 82 80 ASN A CA 1
ATOM 600 C C . ASN A 1 80 ? 3.629 -1.003 -6.945 1 82 80 ASN A C 1
ATOM 602 O O . ASN A 1 80 ? 2.645 -0.293 -7.152 1 82 80 ASN A O 1
ATOM 606 N N . LYS A 1 81 ? 4.301 -1.138 -5.797 1 70.69 81 LYS A N 1
ATOM 607 C CA . LYS A 1 81 ? 3.857 -0.333 -4.66 1 70.69 81 LYS A CA 1
ATOM 608 C C . LYS A 1 81 ? 4.68 0.946 -4.539 1 70.69 81 LYS A C 1
ATOM 610 O O . LYS A 1 81 ? 4.559 1.677 -3.553 1 70.69 81 LYS A O 1
ATOM 615 N N . HIS A 1 82 ? 5.5 1.094 -5.508 1 65.75 82 HIS A N 1
ATOM 616 C CA . HIS A 1 82 ? 6.309 2.305 -5.578 1 65.75 82 HIS A CA 1
ATOM 617 C C . HIS A 1 82 ? 5.57 3.418 -6.316 1 65.75 82 HIS A C 1
ATOM 619 O O . HIS A 1 82 ? 4.77 3.146 -7.215 1 65.75 82 HIS A O 1
ATOM 625 N N . PRO A 1 83 ? 5.84 4.711 -5.945 1 60.16 83 PRO A N 1
ATOM 626 C CA . PRO A 1 83 ? 5.141 5.816 -6.605 1 60.16 83 PRO A CA 1
ATOM 627 C C . PRO A 1 83 ? 5.617 6.043 -8.039 1 60.16 83 PRO A C 1
ATOM 629 O O . PRO A 1 83 ? 5.023 6.836 -8.773 1 60.16 83 PRO A O 1
ATOM 632 N N . ARG A 1 84 ? 6.625 5.398 -8.406 1 62.66 84 ARG A N 1
ATOM 633 C CA . ARG A 1 84 ? 7.129 5.527 -9.773 1 62.66 84 ARG A CA 1
ATOM 634 C C . ARG A 1 84 ? 6.93 4.234 -10.555 1 62.66 84 ARG A C 1
ATOM 636 O O . ARG A 1 84 ? 6.895 3.15 -9.969 1 62.66 84 ARG A O 1
ATOM 643 N N . PRO A 1 85 ? 6.883 4.391 -11.953 1 73.38 85 PRO A N 1
ATOM 644 C CA . PRO A 1 85 ? 6.824 3.178 -12.773 1 73.38 85 PRO A CA 1
ATOM 645 C C . PRO A 1 85 ? 8.07 2.301 -12.625 1 73.38 85 PRO A C 1
ATOM 647 O O . PRO A 1 85 ? 9.18 2.818 -12.477 1 73.38 85 PRO A O 1
ATOM 650 N N . ILE A 1 86 ? 7.875 0.978 -12.656 1 80.5 86 ILE A N 1
ATOM 651 C CA . ILE A 1 86 ? 8.977 0.024 -12.539 1 80.5 86 ILE A CA 1
ATOM 652 C C . ILE A 1 86 ? 8.977 -0.905 -13.75 1 80.5 86 ILE A C 1
ATOM 654 O O . ILE A 1 86 ? 7.965 -1.529 -14.07 1 80.5 86 ILE A O 1
ATOM 658 N N . ASN A 1 87 ? 10.055 -0.892 -14.5 1 86.19 87 ASN A N 1
ATOM 659 C CA . ASN A 1 87 ? 10.242 -1.839 -15.594 1 86.19 87 ASN A CA 1
ATOM 660 C C . ASN A 1 87 ? 11.031 -3.066 -15.141 1 86.19 87 ASN A C 1
ATOM 662 O O . ASN A 1 87 ? 12.211 -2.965 -14.805 1 86.19 87 ASN A O 1
ATOM 666 N N . VAL A 1 88 ? 10.383 -4.254 -15.172 1 90.94 88 VAL A N 1
ATOM 667 C CA . VAL A 1 88 ? 11.016 -5.449 -14.625 1 90.94 88 VAL A CA 1
ATOM 668 C C . VAL A 1 88 ? 11.508 -6.336 -15.773 1 90.94 88 VAL A C 1
ATOM 670 O O . VAL A 1 88 ? 11.812 -7.512 -15.57 1 90.94 88 VAL A O 1
ATOM 673 N N . SER A 1 89 ? 11.594 -5.781 -17 1 89.88 89 SER A N 1
ATOM 674 C CA . SER A 1 89 ? 12.109 -6.543 -18.125 1 89.88 89 SER A CA 1
ATOM 675 C C . SER A 1 89 ? 13.469 -7.152 -17.812 1 89.88 89 SER A C 1
ATOM 677 O O . SER A 1 89 ? 14.375 -6.453 -17.359 1 89.88 89 SER A O 1
ATOM 679 N N . GLY A 1 90 ? 13.523 -8.531 -18.031 1 92.19 90 GLY A N 1
ATOM 680 C CA . GLY A 1 90 ? 14.797 -9.219 -17.875 1 92.19 90 GLY A CA 1
ATOM 681 C C . GLY A 1 90 ? 15.117 -9.555 -16.438 1 92.19 90 GLY A C 1
ATOM 682 O O . GLY A 1 90 ? 16.125 -10.203 -16.156 1 92.19 90 GLY A O 1
ATOM 683 N N . TRP A 1 91 ? 14.328 -9.102 -15.492 1 92.5 91 TRP A N 1
ATOM 684 C CA . TRP A 1 91 ? 14.555 -9.477 -14.102 1 92.5 91 TRP A CA 1
ATOM 685 C C . TRP A 1 91 ? 14.492 -10.992 -13.93 1 92.5 91 TRP A C 1
ATOM 687 O O . TRP A 1 91 ? 13.945 -11.695 -14.781 1 92.5 91 TRP A O 1
ATOM 697 N N . HIS A 1 92 ? 15.094 -11.477 -12.852 1 94.06 92 HIS A N 1
ATOM 698 C CA . HIS A 1 92 ? 15.125 -12.906 -12.555 1 94.06 92 HIS A CA 1
ATOM 699 C C . HIS A 1 92 ? 13.969 -13.297 -11.641 1 94.06 92 HIS A C 1
ATOM 701 O O . HIS A 1 92 ? 13.719 -12.633 -10.633 1 94.06 92 HIS A O 1
ATOM 707 N N . LEU A 1 93 ? 13.273 -14.336 -12.047 1 97.5 93 LEU A N 1
ATOM 708 C CA . LEU A 1 93 ? 12.266 -15.016 -11.242 1 97.5 93 LEU A CA 1
ATOM 709 C C . LEU A 1 93 ? 12.75 -16.406 -10.812 1 97.5 93 LEU A C 1
ATOM 711 O O . LEU A 1 93 ? 12.844 -17.312 -11.641 1 97.5 93 LEU A O 1
ATOM 715 N N . ILE A 1 94 ? 13.07 -16.547 -9.562 1 97.5 94 ILE A N 1
ATOM 716 C CA . ILE A 1 94 ? 13.648 -17.781 -9.039 1 97.5 94 ILE A CA 1
ATOM 717 C C . ILE A 1 94 ? 12.594 -18.547 -8.242 1 97.5 94 ILE A C 1
ATOM 719 O O . ILE A 1 94 ? 11.984 -17.984 -7.32 1 97.5 94 ILE A O 1
ATOM 723 N N . ILE A 1 95 ? 12.367 -19.797 -8.617 1 98.62 95 ILE A N 1
ATOM 724 C CA . ILE A 1 95 ? 11.414 -20.672 -7.965 1 98.62 95 ILE A CA 1
ATOM 725 C C . ILE A 1 95 ? 12.164 -21.719 -7.129 1 98.62 95 ILE A C 1
ATOM 727 O O . ILE A 1 95 ? 13.141 -22.312 -7.59 1 98.62 95 ILE A O 1
ATOM 731 N N . GLU A 1 96 ? 11.758 -21.875 -5.875 1 97.12 96 GLU A N 1
ATOM 732 C CA . GLU A 1 96 ? 12.281 -22.906 -4.984 1 97.12 96 GLU A CA 1
ATOM 733 C C . GLU A 1 96 ? 11.156 -23.625 -4.258 1 97.12 96 GLU A C 1
ATOM 735 O O . GLU A 1 96 ? 9.984 -23.281 -4.398 1 97.12 96 GLU A O 1
ATOM 740 N N . GLY A 1 97 ? 11.5 -24.656 -3.371 1 96.25 97 GLY A N 1
ATOM 741 C CA . GLY A 1 97 ? 10.555 -25.562 -2.744 1 96.25 97 GLY A CA 1
ATOM 742 C C . GLY A 1 97 ? 10.516 -26.938 -3.396 1 96.25 97 GLY A C 1
ATOM 743 O O . GLY A 1 97 ? 11.562 -27.578 -3.561 1 96.25 97 GLY A O 1
ATOM 744 N N . ASP A 1 98 ? 9.289 -27.391 -3.805 1 97.31 98 ASP A N 1
ATOM 745 C CA . ASP A 1 98 ? 9.18 -28.688 -4.477 1 97.31 98 ASP A CA 1
ATOM 746 C C . ASP A 1 98 ? 9.805 -28.625 -5.867 1 97.31 98 ASP A C 1
ATOM 748 O O . ASP A 1 98 ? 10.227 -29.656 -6.406 1 97.31 98 ASP A O 1
ATOM 752 N N . VAL A 1 99 ? 9.727 -27.469 -6.48 1 97.12 99 VAL A N 1
ATOM 753 C CA . VAL A 1 99 ? 10.289 -27.203 -7.801 1 97.12 99 VAL A CA 1
ATOM 754 C C . VAL A 1 99 ? 11.43 -26.188 -7.672 1 97.12 99 VAL A C 1
ATOM 756 O O . VAL A 1 99 ? 11.344 -25.234 -6.891 1 97.12 99 VAL A O 1
ATOM 759 N N . VAL A 1 100 ? 12.539 -26.438 -8.422 1 97.69 100 VAL A N 1
ATOM 760 C CA . VAL A 1 100 ? 13.648 -25.5 -8.492 1 97.69 100 VAL A CA 1
ATOM 761 C C . VAL A 1 100 ? 13.891 -25.078 -9.938 1 97.69 100 VAL A C 1
ATOM 763 O O . VAL A 1 100 ? 14.133 -25.922 -10.805 1 97.69 100 VAL A O 1
ATOM 766 N N . ALA A 1 101 ? 13.773 -23.781 -10.234 1 98.38 101 ALA A N 1
ATOM 767 C CA . ALA A 1 101 ? 13.969 -23.234 -11.578 1 98.38 101 ALA A CA 1
ATOM 768 C C . ALA A 1 101 ? 14.281 -21.734 -11.523 1 98.38 101 ALA A C 1
ATOM 770 O O . ALA A 1 101 ? 13.922 -21.062 -10.555 1 98.38 101 ALA A O 1
ATOM 771 N N . THR A 1 102 ? 14.984 -21.266 -12.516 1 97.88 102 THR A N 1
ATOM 772 C CA . THR A 1 102 ? 15.219 -19.844 -12.711 1 97.88 102 THR A CA 1
ATOM 773 C C . THR A 1 102 ? 14.711 -19.391 -14.078 1 97.88 102 THR A C 1
ATOM 775 O O . THR A 1 102 ? 15 -20.031 -15.094 1 97.88 102 THR A O 1
ATOM 778 N N . HIS A 1 103 ? 13.938 -18.344 -14.078 1 98.25 103 HIS A N 1
ATOM 779 C CA . HIS A 1 103 ? 13.422 -17.766 -15.305 1 98.25 103 HIS A CA 1
ATOM 780 C C . HIS A 1 103 ? 13.828 -16.297 -15.438 1 98.25 103 HIS A C 1
ATOM 782 O O . HIS A 1 103 ? 14.211 -15.664 -14.453 1 98.25 103 HIS A O 1
ATOM 788 N N . ARG A 1 104 ? 13.781 -15.828 -16.672 1 96.38 104 ARG A N 1
ATOM 789 C CA . ARG A 1 104 ? 13.844 -14.398 -16.969 1 96.38 104 ARG A CA 1
ATOM 790 C C . ARG A 1 104 ? 12.477 -13.859 -17.375 1 96.38 104 ARG A C 1
ATOM 792 O O . ARG A 1 104 ? 11.781 -14.477 -18.188 1 96.38 104 ARG A O 1
ATOM 799 N N . ILE A 1 105 ? 12.125 -12.758 -16.75 1 95.5 105 ILE A N 1
ATOM 800 C CA . ILE A 1 105 ? 10.883 -12.125 -17.188 1 95.5 105 ILE A CA 1
ATOM 801 C C . ILE A 1 105 ? 11.07 -11.555 -18.594 1 95.5 105 ILE A C 1
ATOM 803 O O . ILE A 1 105 ? 12.016 -10.805 -18.844 1 95.5 105 ILE A O 1
ATOM 807 N N . PRO A 1 106 ? 10.18 -11.875 -19.5 1 94.94 106 PRO A N 1
ATOM 808 C CA . PRO A 1 106 ? 10.297 -11.359 -20.875 1 94.94 106 PRO A CA 1
ATOM 809 C C . PRO A 1 106 ? 10.219 -9.836 -20.938 1 94.94 106 PRO A C 1
ATOM 811 O O . PRO A 1 106 ? 9.781 -9.195 -19.969 1 94.94 106 PRO A O 1
ATOM 814 N N . THR A 1 107 ? 10.672 -9.312 -22.094 1 92 107 THR A N 1
ATOM 815 C CA . THR A 1 107 ? 10.609 -7.871 -22.312 1 92 107 THR A CA 1
ATOM 816 C C . THR A 1 107 ? 9.164 -7.391 -22.297 1 92 107 THR A C 1
ATOM 818 O O . THR A 1 107 ? 8.305 -7.969 -22.984 1 92 107 THR A O 1
ATOM 821 N N . LEU A 1 108 ? 8.914 -6.352 -21.484 1 91.38 108 LEU A N 1
ATOM 822 C CA . LEU A 1 108 ? 7.586 -5.762 -21.391 1 91.38 108 LEU A CA 1
ATOM 823 C C . LEU A 1 108 ? 7.461 -4.566 -22.328 1 91.38 108 LEU A C 1
ATOM 825 O O . LEU A 1 108 ? 8.438 -3.842 -22.562 1 91.38 108 LEU A O 1
ATOM 829 N N . GLU A 1 109 ? 6.297 -4.391 -22.891 1 87.56 109 GLU A N 1
ATOM 830 C CA . GLU A 1 109 ? 6.047 -3.205 -23.703 1 87.56 109 GLU A CA 1
ATOM 831 C C . GLU A 1 109 ? 6.035 -1.941 -22.859 1 87.56 109 GLU A C 1
ATOM 833 O O . GLU A 1 109 ? 6.57 -0.908 -23.266 1 87.56 109 GLU A O 1
ATOM 838 N N . ASP A 1 110 ? 5.383 -1.982 -21.719 1 88.56 110 ASP A N 1
ATOM 839 C CA . ASP A 1 110 ? 5.254 -0.857 -20.797 1 88.56 110 ASP A CA 1
ATOM 840 C C . ASP A 1 110 ? 5.684 -1.252 -19.391 1 88.56 110 ASP A C 1
ATOM 842 O O . ASP A 1 110 ? 5.539 -2.41 -18.984 1 88.56 110 ASP A O 1
ATOM 846 N N . PRO A 1 111 ? 6.203 -0.235 -18.641 1 87.44 111 PRO A N 1
ATOM 847 C CA . PRO A 1 111 ? 6.492 -0.517 -17.234 1 87.44 111 PRO A CA 1
ATOM 848 C C . PRO A 1 111 ? 5.227 -0.739 -16.406 1 87.44 111 PRO A C 1
ATOM 850 O O . PRO A 1 111 ? 4.121 -0.443 -16.875 1 87.44 111 PRO A O 1
ATOM 853 N N . ILE A 1 112 ? 5.477 -1.332 -15.219 1 87.56 112 ILE A N 1
ATOM 854 C CA . ILE A 1 112 ? 4.375 -1.451 -14.273 1 87.56 112 ILE A CA 1
ATOM 855 C C . ILE A 1 112 ? 4.117 -0.101 -13.609 1 87.56 112 ILE A C 1
ATOM 857 O O . ILE A 1 112 ? 4.98 0.425 -12.898 1 87.56 112 ILE A O 1
ATOM 861 N N . GLN A 1 113 ? 2.938 0.48 -13.852 1 79.75 113 GLN A N 1
ATOM 862 C CA . GLN A 1 113 ? 2.607 1.774 -13.266 1 79.75 113 GLN A CA 1
ATOM 863 C C . GLN A 1 113 ? 2.346 1.648 -11.766 1 79.75 113 GLN A C 1
ATOM 865 O O . GLN A 1 113 ? 2.053 0.558 -11.273 1 79.75 113 GLN A O 1
ATOM 870 N N . PRO A 1 114 ? 2.514 2.736 -11.102 1 68.38 114 PRO A N 1
ATOM 871 C CA . PRO A 1 114 ? 2.209 2.688 -9.664 1 68.38 114 PRO A CA 1
ATOM 872 C C . PRO A 1 114 ? 0.842 2.07 -9.375 1 68.38 114 PRO A C 1
ATOM 874 O O . PRO A 1 114 ? -0.156 2.453 -9.992 1 68.38 114 PRO A O 1
ATOM 877 N N . ASN A 1 115 ? 0.832 0.988 -8.5 1 72.44 115 ASN A N 1
ATOM 878 C CA . ASN A 1 115 ? -0.344 0.282 -8 1 72.44 115 ASN A CA 1
ATOM 879 C C . ASN A 1 115 ? -0.913 -0.672 -9.047 1 72.44 115 ASN A C 1
ATOM 881 O O . ASN A 1 115 ? -1.893 -1.372 -8.789 1 72.44 115 ASN A O 1
ATOM 885 N N . ASP A 1 116 ? -0.24 -0.661 -10.188 1 83.81 116 ASP A N 1
ATOM 886 C CA . ASP A 1 116 ? -0.677 -1.631 -11.188 1 83.81 116 ASP A CA 1
ATOM 887 C C . ASP A 1 116 ? -0.037 -2.996 -10.945 1 83.81 116 ASP A C 1
ATOM 889 O O . ASP A 1 116 ? 0.881 -3.121 -10.125 1 83.81 116 ASP A O 1
ATOM 893 N N . TYR A 1 117 ? -0.621 -3.986 -11.633 1 90.94 117 TYR A N 1
ATOM 894 C CA . TYR A 1 117 ? -0.194 -5.371 -11.477 1 90.94 117 TYR A CA 1
ATOM 895 C C . TYR A 1 117 ? 0.493 -5.879 -12.734 1 90.94 117 TYR A C 1
ATOM 897 O O . TYR A 1 117 ? 0.265 -5.355 -13.828 1 90.94 117 TYR A O 1
ATOM 905 N N . LEU A 1 118 ? 1.379 -6.797 -12.555 1 95.94 118 LEU A N 1
ATOM 906 C CA . LEU A 1 118 ? 1.887 -7.672 -13.602 1 95.94 118 LEU A CA 1
ATOM 907 C C . LEU A 1 118 ? 1.578 -9.133 -13.289 1 95.94 118 LEU A C 1
ATOM 909 O O . LEU A 1 118 ? 1.948 -9.633 -12.227 1 95.94 118 LEU A O 1
ATOM 913 N N . VAL A 1 119 ? 0.893 -9.812 -14.266 1 98.06 119 VAL A N 1
ATOM 914 C CA . VAL A 1 119 ? 0.59 -11.234 -14.102 1 98.06 119 VAL A CA 1
ATOM 915 C C . VAL A 1 119 ? 1.478 -12.062 -15.031 1 98.06 119 VAL A C 1
ATOM 917 O O . VAL A 1 119 ? 1.438 -11.891 -16.25 1 98.06 119 VAL A O 1
ATOM 920 N N . VAL A 1 120 ? 2.27 -12.945 -14.438 1 98.62 120 VAL A N 1
ATOM 921 C CA . VAL A 1 120 ? 3.107 -13.906 -15.148 1 98.62 120 VAL A CA 1
ATOM 922 C C . VAL A 1 120 ? 2.451 -15.289 -15.117 1 98.62 120 VAL A C 1
ATOM 924 O O . VAL A 1 120 ? 2.328 -15.898 -14.047 1 98.62 120 VAL A O 1
ATOM 927 N N . ALA A 1 121 ? 2.061 -15.797 -16.297 1 98.75 121 ALA A N 1
ATOM 928 C CA . ALA A 1 121 ? 1.349 -17.078 -16.344 1 98.75 121 ALA A CA 1
ATOM 929 C C . ALA A 1 121 ? 2.068 -18.062 -17.25 1 98.75 121 ALA A C 1
ATOM 931 O O . ALA A 1 121 ? 2.939 -17.688 -18.031 1 98.75 121 ALA A O 1
ATOM 932 N N . ARG A 1 122 ? 1.755 -19.312 -17.047 1 98.69 122 ARG A N 1
ATOM 933 C CA . ARG A 1 122 ? 2.346 -20.359 -17.891 1 98.69 122 ARG A CA 1
ATOM 934 C C . ARG A 1 122 ? 1.553 -20.547 -19.172 1 98.69 122 ARG A C 1
ATOM 936 O O . ARG A 1 122 ? 2.133 -20.641 -20.266 1 98.69 122 ARG A O 1
ATOM 943 N N . LYS A 1 123 ? 0.278 -20.578 -19.109 1 98.38 123 LYS A N 1
ATOM 944 C CA . LYS A 1 123 ? -0.537 -21.031 -20.234 1 98.38 123 LYS A CA 1
ATOM 945 C C . LYS A 1 123 ? -1.304 -19.875 -20.859 1 98.38 123 LYS A C 1
ATOM 947 O O . LYS A 1 123 ? -2.023 -19.141 -20.156 1 98.38 123 LYS A O 1
ATOM 952 N N . LYS A 1 124 ? -1.226 -19.828 -22.156 1 97.25 124 LYS A N 1
ATOM 953 C CA . LYS A 1 124 ? -1.95 -18.812 -22.922 1 97.25 124 LYS A CA 1
ATOM 954 C C . LYS A 1 124 ? -3.42 -19.188 -23.078 1 97.25 124 LYS A C 1
ATOM 956 O O . LYS A 1 124 ? -4.289 -18.312 -23.125 1 97.25 124 LYS A O 1
ATOM 961 N N . ASP A 1 125 ? -3.656 -20.438 -23.094 1 96.69 125 ASP A N 1
ATOM 962 C CA . ASP A 1 125 ? -5.004 -20.906 -23.406 1 96.69 125 ASP A CA 1
ATOM 963 C C . ASP A 1 125 ? -5.711 -21.391 -22.141 1 96.69 125 ASP A C 1
ATOM 965 O O . ASP A 1 125 ? -6.785 -21.984 -22.219 1 96.69 125 ASP A O 1
ATOM 969 N N . GLY A 1 126 ? -5.199 -21.156 -20.984 1 97.75 126 GLY A N 1
ATOM 970 C CA . GLY A 1 126 ? -5.793 -21.562 -19.719 1 97.75 126 GLY A CA 1
ATOM 971 C C . GLY A 1 126 ? -6.703 -20.51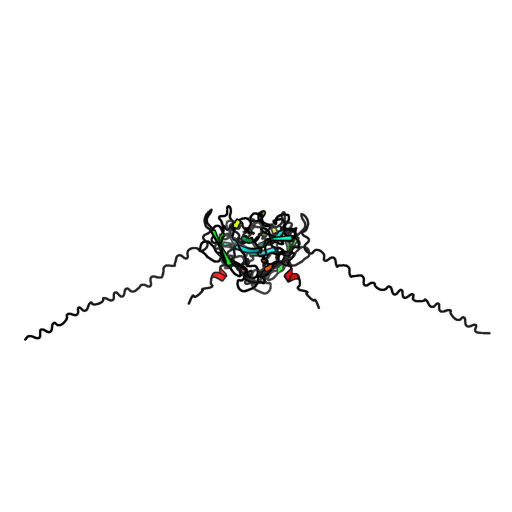6 -19.125 1 97.75 126 GLY A C 1
ATOM 972 O O . GLY A 1 126 ? -7.109 -19.578 -19.812 1 97.75 126 GLY A O 1
ATOM 973 N N . ALA A 1 127 ? -7.047 -20.688 -17.859 1 98.38 127 ALA A N 1
ATOM 974 C CA . ALA A 1 127 ? -7.973 -19.844 -17.109 1 98.38 127 ALA A CA 1
ATOM 975 C C . ALA A 1 127 ? -7.441 -18.422 -17 1 98.38 127 ALA A C 1
ATOM 977 O O . ALA A 1 127 ? -8.219 -17.469 -16.891 1 98.38 127 ALA A O 1
ATOM 978 N N . PHE A 1 128 ? -6.105 -18.219 -17.094 1 98.25 128 PHE A N 1
ATOM 979 C CA . PHE A 1 128 ? -5.504 -16.938 -16.75 1 98.25 128 PHE A CA 1
ATOM 980 C C . PHE A 1 128 ? -4.914 -16.281 -17.984 1 98.25 128 PHE A C 1
ATOM 982 O O . PHE A 1 128 ? -4.195 -15.281 -17.875 1 98.25 128 PHE A O 1
ATOM 989 N N . GLY A 1 129 ? -5.16 -16.875 -19.172 1 97.31 129 GLY A N 1
ATOM 990 C CA . GLY A 1 129 ? -4.566 -16.375 -20.406 1 97.31 129 GLY A CA 1
ATOM 991 C C . GLY A 1 129 ? -4.902 -14.93 -20.703 1 97.31 129 GLY A C 1
ATOM 992 O O . GLY A 1 129 ? -4.031 -14.148 -21.078 1 97.31 129 GLY A O 1
ATOM 993 N N . GLU A 1 130 ? -6.082 -14.531 -20.469 1 94.62 130 GLU A N 1
ATOM 994 C CA . GLU A 1 130 ? -6.523 -13.18 -20.797 1 94.62 130 GLU A CA 1
ATOM 995 C C . GLU A 1 130 ? -6.047 -12.172 -19.75 1 94.62 130 GLU A C 1
ATOM 997 O O . GLU A 1 130 ? -5.824 -11 -20.078 1 94.62 130 GLU A O 1
ATOM 1002 N N . ALA A 1 131 ? -5.898 -12.625 -18.578 1 95.5 131 ALA A N 1
ATOM 1003 C CA . ALA A 1 131 ? -5.473 -11.742 -17.5 1 95.5 131 ALA A CA 1
ATOM 1004 C C . ALA A 1 131 ? -3.957 -11.562 -17.5 1 95.5 131 ALA A C 1
ATOM 1006 O O . ALA A 1 131 ? -3.436 -10.609 -16.906 1 95.5 131 ALA A O 1
ATOM 1007 N N . ALA A 1 132 ? -3.232 -12.469 -18.109 1 97.81 132 ALA A N 1
ATOM 1008 C CA . ALA A 1 132 ? -1.773 -12.477 -18.047 1 97.81 132 ALA A CA 1
ATOM 1009 C C . ALA A 1 132 ? -1.176 -11.375 -18.922 1 97.81 132 ALA A C 1
ATOM 1011 O O . ALA A 1 132 ? -1.709 -11.062 -19.984 1 97.81 132 ALA A O 1
ATOM 1012 N N . ASP A 1 133 ? -0.106 -10.773 -18.375 1 97.31 133 ASP A N 1
ATOM 1013 C CA . ASP A 1 133 ? 0.646 -9.773 -19.125 1 97.31 133 ASP A CA 1
ATOM 1014 C C . ASP A 1 133 ? 1.81 -10.406 -19.875 1 97.31 133 ASP A C 1
ATOM 1016 O O . ASP A 1 133 ? 2.223 -9.898 -20.922 1 97.31 133 ASP A O 1
ATOM 1020 N N . VAL A 1 134 ? 2.4 -11.445 -19.297 1 97.38 134 VAL A N 1
ATOM 1021 C CA . VAL A 1 134 ? 3.539 -12.141 -19.891 1 97.38 134 VAL A CA 1
ATOM 1022 C C . VAL A 1 134 ? 3.424 -13.641 -19.625 1 97.38 134 VAL A C 1
ATOM 1024 O O . VAL A 1 134 ? 2.764 -14.062 -18.672 1 97.38 134 VAL A O 1
ATOM 1027 N N . PHE A 1 135 ? 4.059 -14.383 -20.547 1 98.19 135 PHE A N 1
ATOM 1028 C CA . PHE A 1 135 ? 4.004 -15.836 -20.438 1 98.19 135 PHE A CA 1
ATOM 1029 C C . PHE A 1 135 ? 5.402 -16.422 -20.328 1 98.19 135 PHE A C 1
ATOM 1031 O O . PHE A 1 135 ? 6.324 -15.984 -21.016 1 98.19 135 PHE A O 1
ATOM 1038 N N . ILE A 1 136 ? 5.547 -17.328 -19.344 1 98.31 136 ILE A N 1
ATOM 1039 C CA . ILE A 1 136 ? 6.691 -18.234 -19.25 1 98.31 136 ILE A CA 1
ATOM 1040 C C . ILE A 1 136 ? 6.219 -19.672 -19.391 1 98.31 136 ILE A C 1
ATOM 1042 O O . ILE A 1 136 ? 5.707 -20.266 -18.438 1 98.31 136 ILE A O 1
ATOM 1046 N N . ASP A 1 137 ? 6.496 -20.281 -20.547 1 97.31 137 ASP A N 1
ATOM 1047 C CA . ASP A 1 137 ? 5.848 -21.531 -20.938 1 97.31 137 ASP A CA 1
ATOM 1048 C C . ASP A 1 137 ? 6.254 -22.672 -20.031 1 97.31 137 ASP A C 1
ATOM 1050 O O . ASP A 1 137 ? 5.508 -23.641 -19.875 1 97.31 137 ASP A O 1
ATOM 1054 N N . ASN A 1 138 ? 7.406 -22.625 -19.469 1 97.88 138 ASN A N 1
ATOM 1055 C CA . ASN A 1 138 ? 7.859 -23.703 -18.609 1 97.88 138 ASN A CA 1
ATOM 1056 C C . ASN A 1 138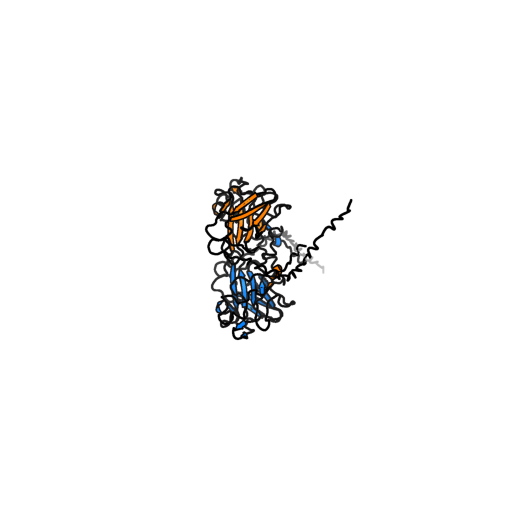 ? 7.812 -23.312 -17.125 1 97.88 138 ASN A C 1
ATOM 1058 O O . ASN A 1 138 ? 8.555 -23.859 -16.312 1 97.88 138 ASN A O 1
ATOM 1062 N N . LEU A 1 139 ? 6.992 -22.312 -16.812 1 98.56 139 LEU A N 1
ATOM 1063 C CA . LEU A 1 139 ? 6.801 -21.938 -15.406 1 98.56 139 LEU A CA 1
ATOM 1064 C C . LEU A 1 139 ? 6.137 -23.078 -14.633 1 98.56 139 LEU A C 1
ATOM 1066 O O . LEU A 1 139 ? 5.055 -23.531 -14.992 1 98.56 139 LEU A O 1
ATOM 1070 N N . GLU A 1 140 ? 6.82 -23.531 -13.602 1 98.25 140 GLU A N 1
ATOM 1071 C CA . GLU A 1 140 ? 6.301 -24.547 -12.672 1 98.25 140 GLU A CA 1
ATOM 1072 C C . GLU A 1 140 ? 6.395 -24.062 -11.227 1 98.25 140 GLU A C 1
ATOM 1074 O O . GLU A 1 140 ? 7.398 -23.469 -10.828 1 98.25 140 GLU A O 1
ATOM 1079 N N . LEU A 1 141 ? 5.332 -24.312 -10.438 1 98.25 141 LEU A N 1
ATOM 1080 C CA . LEU A 1 141 ? 5.297 -23.969 -9.016 1 98.25 141 LEU A CA 1
ATOM 1081 C C . LEU A 1 141 ? 5.031 -25.203 -8.164 1 98.25 141 LEU A C 1
ATOM 1083 O O . LEU A 1 141 ? 4.242 -26.062 -8.539 1 98.25 141 LEU A O 1
ATOM 1087 N N . GLY A 1 142 ? 5.746 -25.297 -7.027 1 97.44 142 GLY A N 1
ATOM 1088 C CA . GLY A 1 142 ? 5.477 -26.375 -6.094 1 97.44 142 GLY A CA 1
ATOM 1089 C C . GLY A 1 142 ? 4.094 -26.297 -5.473 1 97.44 142 GLY A C 1
ATOM 1090 O O . GLY A 1 142 ? 3.592 -25.203 -5.203 1 97.44 142 GLY A O 1
ATOM 1091 N N . THR A 1 143 ? 3.529 -27.5 -5.168 1 95.88 143 THR A N 1
ATOM 1092 C CA . THR A 1 143 ? 2.18 -27.516 -4.617 1 95.88 143 THR A CA 1
ATOM 1093 C C . THR A 1 143 ? 2.219 -27.656 -3.096 1 95.88 143 THR A C 1
ATOM 1095 O O . THR A 1 143 ? 1.286 -27.234 -2.406 1 95.88 143 THR A O 1
ATOM 1098 N N . ASN A 1 144 ? 3.252 -28.297 -2.523 1 95.88 144 ASN A N 1
ATOM 1099 C CA . ASN A 1 144 ? 3.383 -28.438 -1.077 1 95.88 144 ASN A CA 1
ATOM 1100 C C . ASN A 1 144 ? 4.234 -27.312 -0.48 1 95.88 144 ASN A C 1
ATOM 1102 O O . ASN A 1 144 ? 3.928 -26.812 0.601 1 95.88 144 ASN A O 1
ATOM 1106 N N . ARG A 1 145 ? 5.324 -27.047 -1.154 1 96.31 145 ARG A N 1
ATOM 1107 C CA . ARG A 1 145 ? 6.234 -25.969 -0.782 1 96.31 145 ARG A CA 1
ATOM 1108 C C . ARG A 1 145 ? 6.566 -25.094 -1.985 1 96.31 145 ARG A C 1
ATOM 1110 O O . ARG A 1 145 ? 6.934 -25.594 -3.047 1 96.31 145 ARG A O 1
ATOM 1117 N N . VAL A 1 146 ? 6.395 -23.734 -1.829 1 97.12 146 VAL A N 1
ATOM 1118 C CA . VAL A 1 146 ? 6.723 -22.797 -2.898 1 97.12 146 VAL A CA 1
ATOM 1119 C C . VAL A 1 146 ? 7.43 -21.578 -2.316 1 97.12 146 VAL A C 1
ATOM 1121 O O . VAL A 1 146 ? 6.93 -20.953 -1.378 1 97.12 146 VAL A O 1
ATOM 1124 N N . LYS A 1 147 ? 8.578 -21.297 -2.793 1 96.94 147 LYS A N 1
ATOM 1125 C CA . LYS A 1 147 ? 9.32 -20.062 -2.543 1 96.94 147 LYS A CA 1
ATOM 1126 C C . LYS A 1 147 ? 9.664 -19.359 -3.85 1 96.94 147 LYS A C 1
ATOM 1128 O O . LYS A 1 147 ? 10.125 -19.984 -4.801 1 96.94 147 LYS A O 1
ATOM 1133 N N . ILE A 1 148 ? 9.367 -18.031 -3.912 1 97.88 148 ILE A N 1
ATOM 1134 C CA . ILE A 1 148 ? 9.656 -17.219 -5.086 1 97.88 148 ILE A CA 1
ATOM 1135 C C . ILE A 1 148 ? 10.562 -16.062 -4.695 1 97.88 148 ILE A C 1
ATOM 1137 O O . ILE A 1 148 ? 10.328 -15.391 -3.689 1 97.88 148 ILE A O 1
ATOM 1141 N N . GLU A 1 149 ? 11.594 -15.867 -5.461 1 94.19 149 GLU A N 1
ATOM 1142 C CA . GLU A 1 149 ? 12.422 -14.672 -5.352 1 94.19 149 GLU A CA 1
ATOM 1143 C C . GLU A 1 149 ? 12.406 -13.867 -6.648 1 94.19 149 GLU A C 1
ATOM 1145 O O . GLU A 1 149 ? 12.516 -14.43 -7.738 1 94.19 149 GLU A O 1
ATOM 1150 N N . LEU A 1 150 ? 12.188 -12.602 -6.438 1 93.31 150 LEU A N 1
ATOM 1151 C CA . LEU A 1 150 ? 12.352 -11.648 -7.523 1 93.31 150 LEU A CA 1
ATOM 1152 C C . LEU A 1 150 ? 13.664 -10.875 -7.375 1 93.31 150 LEU A C 1
ATOM 1154 O O . LEU A 1 150 ? 13.891 -10.227 -6.355 1 93.31 150 LEU A O 1
ATOM 1158 N N . ARG A 1 151 ? 14.508 -11.016 -8.406 1 87.62 151 ARG A N 1
ATOM 1159 C CA . ARG A 1 151 ? 15.789 -10.312 -8.406 1 87.62 151 ARG A CA 1
ATOM 1160 C C . ARG A 1 151 ? 15.938 -9.438 -9.641 1 87.62 151 ARG A C 1
ATOM 1162 O O . ARG A 1 151 ? 15.492 -9.805 -10.734 1 87.62 151 ARG A O 1
ATOM 1169 N N . ASP A 1 152 ? 16.594 -8.344 -9.438 1 85.31 152 ASP A N 1
ATOM 1170 C CA . ASP A 1 152 ? 16.734 -7.422 -10.562 1 85.31 152 ASP A CA 1
ATOM 1171 C C . ASP A 1 152 ? 17.844 -7.891 -11.516 1 85.31 152 ASP A C 1
ATOM 1173 O O . ASP A 1 152 ? 18.312 -9.023 -11.406 1 85.31 152 ASP A O 1
ATOM 1177 N N . HIS A 1 153 ? 18.234 -7.09 -12.508 1 79.94 153 HIS A N 1
ATOM 1178 C CA . HIS A 1 153 ? 19.188 -7.445 -13.547 1 79.94 153 HIS A CA 1
ATOM 1179 C C . HIS A 1 153 ? 20.562 -7.75 -12.953 1 79.94 153 HIS A C 1
ATOM 1181 O O . HIS A 1 153 ? 21.297 -8.586 -13.477 1 79.94 153 HIS A O 1
ATOM 1187 N N . ASP A 1 154 ? 20.812 -7.113 -11.844 1 76.19 154 ASP A N 1
ATOM 1188 C CA . ASP A 1 154 ? 22.109 -7.305 -11.203 1 76.19 154 ASP A CA 1
ATOM 1189 C C . ASP A 1 154 ? 22.031 -8.391 -10.125 1 76.19 154 ASP A C 1
ATOM 1191 O O . ASP A 1 154 ? 22.938 -8.523 -9.305 1 76.19 154 ASP A O 1
ATOM 1195 N N . LEU A 1 155 ? 20.938 -9.023 -10.039 1 82.06 155 LEU A N 1
ATOM 1196 C CA . LEU A 1 155 ? 20.703 -10.164 -9.164 1 82.06 155 LEU A CA 1
ATOM 1197 C C . LEU A 1 155 ? 20.516 -9.711 -7.719 1 82.06 155 LEU A C 1
ATOM 1199 O O . LEU A 1 155 ? 20.672 -10.508 -6.789 1 82.06 155 LEU A O 1
ATOM 1203 N N . ARG A 1 156 ? 20.188 -8.422 -7.621 1 78.62 156 ARG A N 1
ATOM 1204 C CA . ARG A 1 156 ? 19.797 -7.965 -6.293 1 78.62 156 ARG A CA 1
ATOM 1205 C C . ARG A 1 156 ? 18.375 -8.43 -5.949 1 78.62 156 ARG A C 1
ATOM 1207 O O . ARG A 1 156 ? 17.484 -8.391 -6.797 1 78.62 156 ARG A O 1
ATOM 1214 N N . LEU A 1 157 ? 18.234 -8.914 -4.629 1 82.88 157 LEU A N 1
ATOM 1215 C CA . LEU A 1 157 ? 16.922 -9.383 -4.18 1 82.88 157 LEU A CA 1
ATOM 1216 C C . LEU A 1 157 ? 15.953 -8.219 -4.008 1 82.88 157 LEU A C 1
ATOM 1218 O O . LEU A 1 157 ? 16.219 -7.301 -3.223 1 82.88 157 LEU A O 1
ATOM 1222 N N . MET A 1 158 ? 14.844 -8.219 -4.727 1 80.69 158 MET A N 1
ATOM 1223 C CA . MET A 1 158 ? 13.852 -7.148 -4.688 1 80.69 158 MET A CA 1
ATOM 1224 C C . MET A 1 158 ? 12.648 -7.559 -3.842 1 80.69 158 MET A C 1
ATOM 1226 O O . MET A 1 158 ? 12.031 -6.719 -3.18 1 80.69 158 MET A O 1
ATOM 1230 N N . GLU A 1 159 ? 12.273 -8.859 -3.928 1 84.06 159 GLU A N 1
ATOM 1231 C CA . GLU A 1 159 ? 11.125 -9.406 -3.207 1 84.06 159 GLU A CA 1
ATOM 1232 C C . GLU A 1 159 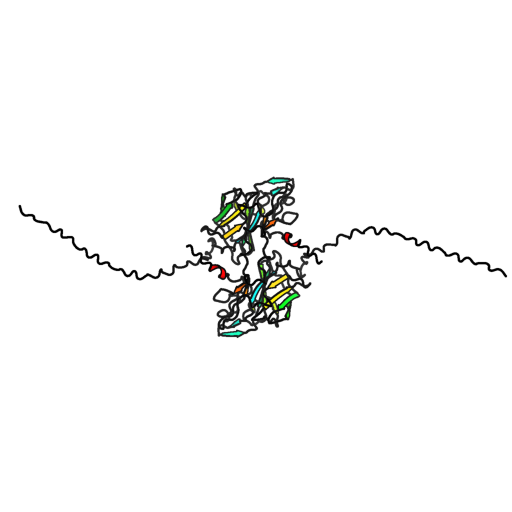? 11.219 -10.922 -3.1 1 84.06 159 GLU A C 1
ATOM 1234 O O . GLU A 1 159 ? 11.812 -11.578 -3.961 1 84.06 159 GLU A O 1
ATOM 1239 N N . SER A 1 160 ? 10.633 -11.406 -2 1 89.25 160 SER A N 1
ATOM 1240 C CA . SER A 1 160 ? 10.469 -12.852 -1.858 1 89.25 160 SER A CA 1
ATOM 1241 C C . SER A 1 160 ? 9.117 -13.195 -1.247 1 89.25 160 SER A C 1
ATOM 1243 O O . SER A 1 160 ? 8.484 -12.352 -0.606 1 89.25 160 SER A O 1
ATOM 1245 N N . ALA A 1 161 ? 8.688 -14.391 -1.518 1 92.62 161 ALA A N 1
ATOM 1246 C CA . ALA A 1 161 ? 7.406 -14.875 -1.003 1 92.62 161 ALA A CA 1
ATOM 1247 C C . ALA A 1 161 ? 7.438 -16.391 -0.8 1 92.62 161 ALA A C 1
ATOM 1249 O O . ALA A 1 161 ? 8.008 -17.125 -1.614 1 92.62 161 ALA A O 1
ATOM 1250 N N . GLY A 1 162 ? 6.766 -16.797 0.242 1 93.06 162 GLY A N 1
ATOM 1251 C CA . GLY A 1 162 ? 6.695 -18.219 0.535 1 93.06 162 GLY A CA 1
ATOM 1252 C C . GLY A 1 162 ? 7.93 -18.734 1.249 1 93.06 162 GLY A C 1
ATOM 1253 O O . GLY A 1 162 ? 8.688 -17.969 1.831 1 93.06 162 GLY A O 1
ATOM 1254 N N . SER A 1 163 ? 8.016 -20.094 1.219 1 93.5 163 SER A N 1
ATOM 1255 C CA . SER A 1 163 ? 9.078 -20.766 1.962 1 93.5 163 SER A CA 1
ATOM 1256 C C . SER A 1 163 ? 9.508 -22.062 1.278 1 93.5 163 SER A C 1
ATOM 1258 O O . SER A 1 163 ? 8.672 -22.781 0.724 1 93.5 163 SER A O 1
ATOM 1260 N N . GLU A 1 164 ? 10.719 -22.297 1.314 1 94.12 164 GLU A N 1
ATOM 1261 C CA . GLU A 1 164 ? 11.211 -23.562 0.803 1 94.12 164 GLU A CA 1
ATOM 1262 C C . GLU A 1 164 ? 11.086 -24.672 1.855 1 94.12 164 GLU A C 1
ATOM 1264 O O . GLU A 1 164 ? 11.18 -25.859 1.535 1 94.12 164 GLU A O 1
ATOM 1269 N N . GLU A 1 165 ? 10.961 -24.328 3.141 1 91.88 165 GLU A N 1
ATOM 1270 C CA . GLU A 1 165 ? 10.938 -25.281 4.25 1 91.88 165 GLU A CA 1
ATOM 1271 C C . GLU A 1 165 ? 9.516 -25.531 4.727 1 91.88 165 GLU A C 1
ATOM 1273 O O . GLU A 1 165 ? 9.164 -26.672 5.074 1 91.88 165 GLU A O 1
ATOM 1278 N N . GLU A 1 166 ? 8.727 -24.5 4.785 1 91.06 166 GLU A N 1
ATOM 1279 C CA . GLU A 1 166 ? 7.344 -24.609 5.254 1 91.06 166 GLU A CA 1
ATOM 1280 C C . GLU A 1 166 ? 6.391 -24.906 4.094 1 91.06 166 GLU A C 1
ATOM 1282 O O . GLU A 1 166 ? 6.68 -24.562 2.947 1 91.06 166 GLU A O 1
ATOM 1287 N N . GLU A 1 167 ? 5.293 -25.547 4.48 1 94.25 167 GLU A N 1
ATOM 1288 C CA . GLU A 1 167 ? 4.234 -25.75 3.496 1 94.25 167 GLU A CA 1
ATOM 1289 C C . GLU A 1 167 ? 3.662 -24.406 3.035 1 94.25 167 GLU A C 1
ATOM 1291 O O . GLU A 1 167 ? 3.9 -23.375 3.664 1 94.25 167 GLU A O 1
ATOM 1296 N N . VAL A 1 168 ? 3.008 -24.469 1.86 1 94.44 168 VAL A N 1
ATOM 1297 C CA . VAL A 1 168 ? 2.369 -23.266 1.338 1 94.44 168 VAL A CA 1
ATOM 1298 C C . VAL A 1 168 ? 1.573 -22.578 2.445 1 94.44 168 VAL A C 1
ATOM 1300 O O . VAL A 1 168 ? 0.97 -23.25 3.289 1 94.44 168 VAL A O 1
ATOM 1303 N N . PHE A 1 169 ? 1.601 -21.281 2.492 1 87.81 169 PHE A N 1
ATOM 1304 C CA . PHE A 1 169 ? 1.06 -20.5 3.602 1 87.81 169 PHE A CA 1
ATOM 1305 C C . PHE A 1 169 ? -0.464 -20.484 3.566 1 87.81 169 PHE A C 1
ATOM 1307 O O . PHE A 1 169 ? -1.113 -20.312 4.598 1 87.81 169 PHE A O 1
ATOM 1314 N N . ALA A 1 170 ? -1.068 -20.562 2.375 1 88.12 170 ALA A N 1
ATOM 1315 C CA . ALA A 1 170 ? -2.512 -20.531 2.16 1 88.12 170 ALA A CA 1
ATOM 1316 C C . ALA A 1 170 ? -2.875 -21.031 0.768 1 88.12 170 ALA A C 1
ATOM 1318 O O . ALA A 1 170 ? -1.992 -21.281 -0.056 1 88.12 170 ALA A O 1
ATOM 1319 N N . GLY A 1 171 ? -4.203 -21.25 0.529 1 91.56 171 GLY A N 1
ATOM 1320 C CA . GLY A 1 171 ? -4.668 -21.703 -0.773 1 91.56 171 GLY A CA 1
ATOM 1321 C C . GLY A 1 171 ? -4.457 -23.188 -1.005 1 91.56 171 GLY A C 1
ATOM 1322 O O . GLY A 1 171 ? -4.297 -23.953 -0.052 1 91.56 171 GLY A O 1
ATOM 1323 N N . GLY A 1 172 ? -4.594 -23.531 -2.266 1 94.75 172 GLY A N 1
ATOM 1324 C CA . GLY A 1 172 ? -4.434 -24.922 -2.643 1 94.75 172 GLY A CA 1
ATOM 1325 C C . GLY A 1 172 ? -5.676 -25.516 -3.275 1 94.75 172 GLY A C 1
ATOM 1326 O O . GLY A 1 172 ? -6.527 -24.797 -3.787 1 94.75 172 GLY A O 1
ATOM 1327 N N . TRP A 1 173 ? -5.602 -26.828 -3.455 1 93.94 173 TRP A N 1
ATOM 1328 C CA . TRP A 1 173 ? -6.668 -27.609 -4.07 1 93.94 173 TRP A CA 1
ATOM 1329 C C . TRP A 1 173 ? -7.375 -28.484 -3.035 1 93.94 173 TRP A C 1
ATOM 1331 O O . TRP A 1 173 ? -6.727 -29.188 -2.266 1 93.94 173 TRP A O 1
ATOM 1341 N N . ASP A 1 174 ? -8.789 -28.391 -2.986 1 90.38 174 ASP A N 1
ATOM 1342 C CA . ASP A 1 174 ? -9.539 -29.172 -2.016 1 90.38 174 ASP A CA 1
ATOM 1343 C C . ASP A 1 174 ? -10.359 -30.266 -2.711 1 90.38 174 ASP A C 1
ATOM 1345 O O . ASP A 1 174 ? -11.367 -30.719 -2.176 1 90.38 174 ASP A O 1
ATOM 1349 N N . THR A 1 175 ? -10.078 -30.688 -3.912 1 89.5 175 THR A N 1
ATOM 1350 C CA . THR A 1 175 ? -10.688 -31.719 -4.734 1 89.5 175 THR A CA 1
ATOM 1351 C C . THR A 1 175 ? -11.891 -31.172 -5.496 1 89.5 175 THR A C 1
ATOM 1353 O O . THR A 1 175 ? -12.375 -31.797 -6.434 1 89.5 175 THR A O 1
ATOM 1356 N N . VAL A 1 176 ? -12.344 -30.031 -5.094 1 91.5 176 VAL A N 1
ATOM 1357 C CA . VAL A 1 176 ? -13.469 -29.406 -5.777 1 91.5 176 VAL A CA 1
ATOM 1358 C C . VAL A 1 176 ? -13.047 -28.078 -6.379 1 91.5 176 VAL A C 1
ATOM 1360 O O . VAL A 1 176 ? -13.367 -27.766 -7.527 1 91.5 176 VAL A O 1
ATOM 1363 N N . THR A 1 177 ? -12.32 -27.281 -5.598 1 94.44 177 THR A N 1
ATOM 1364 C CA . THR A 1 177 ? -11.898 -25.953 -6.016 1 94.44 177 THR A CA 1
ATOM 1365 C C . THR A 1 177 ? -10.391 -25.781 -5.836 1 94.44 177 THR A C 1
ATOM 1367 O O . THR A 1 177 ? -9.766 -26.516 -5.074 1 94.44 177 THR A O 1
ATOM 1370 N N . VAL A 1 178 ? -9.836 -24.938 -6.625 1 96.31 178 VAL A N 1
ATOM 1371 C CA . VAL A 1 178 ? -8.492 -24.422 -6.375 1 96.31 178 VAL A CA 1
ATOM 1372 C C . VAL A 1 178 ? -8.586 -22.969 -5.91 1 96.31 178 VAL A C 1
ATOM 1374 O O . VAL A 1 178 ? -9.414 -22.203 -6.402 1 96.31 178 VAL A O 1
ATOM 1377 N N . ARG A 1 179 ? -7.707 -22.609 -4.859 1 94.38 179 ARG A N 1
ATOM 1378 C CA . ARG A 1 179 ? -7.625 -21.234 -4.348 1 94.38 179 ARG A CA 1
ATOM 1379 C C . ARG A 1 179 ? -6.191 -20.734 -4.383 1 94.38 179 ARG A C 1
ATOM 1381 O O . ARG A 1 179 ? -5.258 -21.453 -4.016 1 94.38 179 ARG A O 1
ATOM 1388 N N . SER A 1 180 ? -6.09 -19.5 -4.852 1 95.81 180 SER A N 1
ATOM 1389 C CA . SER A 1 180 ? -4.773 -18.875 -4.848 1 95.81 180 SER A CA 1
ATOM 1390 C C . SER A 1 180 ? -4.375 -18.438 -3.443 1 95.81 180 SER A C 1
ATOM 1392 O O . SER A 1 180 ? -5.227 -18.312 -2.559 1 95.81 180 SER A O 1
ATOM 1394 N N . MET A 1 181 ? -3.043 -18.312 -3.197 1 93.31 181 MET A N 1
ATOM 1395 C CA . MET A 1 181 ? -2.434 -17.688 -2.033 1 93.31 181 MET A CA 1
ATOM 1396 C C . MET A 1 181 ? -2.297 -16.172 -2.246 1 93.31 181 MET A C 1
ATOM 1398 O O . MET A 1 181 ? -1.658 -15.734 -3.203 1 93.31 181 MET A O 1
ATOM 1402 N N . GLU A 1 182 ? -2.957 -15.352 -1.348 1 87.88 182 GLU A N 1
ATOM 1403 C CA . GLU A 1 182 ? -3.018 -13.898 -1.49 1 87.88 182 GLU A CA 1
ATOM 1404 C C . GLU A 1 182 ? -2.314 -13.203 -0.329 1 87.88 182 GLU A C 1
ATOM 1406 O O . GLU A 1 182 ? -2.498 -13.578 0.831 1 87.88 182 GLU A O 1
ATOM 1411 N N . ARG A 1 183 ? -1.466 -12.242 -0.738 1 82.44 183 ARG A N 1
ATOM 1412 C CA . ARG A 1 183 ? -0.828 -11.406 0.276 1 82.44 183 ARG A CA 1
ATOM 1413 C C . ARG A 1 183 ? -1.855 -10.547 1.004 1 82.44 183 ARG A C 1
ATOM 1415 O O . ARG A 1 183 ? -2.768 -10 0.381 1 82.44 183 ARG A O 1
ATOM 1422 N N . VAL A 1 184 ? -1.682 -10.648 2.342 1 67.62 184 VAL A N 1
ATOM 1423 C CA . VAL A 1 184 ? -2.553 -9.781 3.129 1 67.62 184 VAL A CA 1
ATOM 1424 C C . VAL A 1 184 ? -2.146 -8.32 2.932 1 67.62 184 VAL A C 1
ATOM 1426 O O . VAL A 1 184 ? -0.958 -7.996 2.959 1 67.62 184 VAL A O 1
ATOM 1429 N N . GLU A 1 185 ? -2.797 -7.633 2.316 1 54.78 185 GLU A N 1
ATOM 1430 C CA . GLU A 1 185 ? -2.475 -6.211 2.258 1 54.78 185 GLU A CA 1
ATOM 1431 C C . GLU A 1 185 ? -2.33 -5.617 3.656 1 54.78 185 GLU A C 1
ATOM 1433 O O . GLU A 1 185 ? -3.199 -5.809 4.508 1 54.78 185 GLU A O 1
ATOM 1438 N N . LEU A 1 186 ? -1.012 -5.801 4.254 1 48.31 186 LEU A N 1
ATOM 1439 C CA . LEU A 1 186 ? -0.727 -5.402 5.629 1 48.31 186 LEU A CA 1
ATOM 1440 C C . LEU A 1 186 ? -1.224 -3.984 5.898 1 48.31 186 LEU A C 1
ATOM 1442 O O . LEU A 1 186 ? -0.496 -3.014 5.676 1 48.31 186 LEU A O 1
ATOM 1446 N N . ILE A 1 187 ? -2.242 -3.561 5.59 1 45.88 187 ILE A N 1
ATOM 1447 C CA . ILE A 1 187 ? -2.754 -2.469 6.41 1 45.88 187 ILE A CA 1
ATOM 1448 C C . ILE A 1 187 ? -2.389 -2.707 7.875 1 45.88 187 ILE A C 1
ATOM 1450 O O . ILE A 1 187 ? -2.043 -1.769 8.594 1 45.88 187 ILE A O 1
ATOM 1454 N N . PHE A 1 188 ? -2.18 -4.164 8.227 1 43.19 188 PHE A N 1
ATOM 1455 C CA . PHE A 1 188 ? -2.342 -4.48 9.641 1 43.19 188 PHE A CA 1
ATOM 1456 C C . PHE A 1 188 ? -1.045 -4.234 10.406 1 43.19 188 PHE A C 1
ATOM 1458 O O . PHE A 1 188 ? -1.07 -3.857 11.578 1 43.19 188 PHE A O 1
ATOM 1465 N N . GLY A 1 189 ? 0.083 -4.172 9.758 1 50.25 189 GLY A N 1
ATOM 1466 C CA . GLY A 1 189 ? 1.269 -3.947 10.57 1 50.25 189 GLY A CA 1
ATOM 1467 C C . GLY A 1 189 ? 1.727 -2.5 10.57 1 50.25 189 GLY A C 1
ATOM 1468 O O . GLY A 1 189 ? 2.52 -2.096 11.422 1 50.25 189 GLY A O 1
ATOM 1469 N N . ASN A 1 190 ? 1.147 -1.784 9.828 1 62.81 190 ASN A N 1
ATOM 1470 C CA . ASN A 1 190 ? 1.578 -0.394 9.734 1 62.81 190 ASN A CA 1
ATOM 1471 C C . ASN A 1 190 ? 0.591 0.546 10.422 1 62.81 190 ASN A C 1
ATOM 1473 O O . ASN A 1 190 ? 0.053 1.457 9.789 1 62.81 190 ASN A O 1
ATOM 1477 N N . ARG A 1 191 ? 0.525 0.111 11.75 1 67.31 191 ARG A N 1
ATOM 1478 C CA . ARG A 1 191 ? -0.396 0.92 12.547 1 67.31 191 ARG A CA 1
ATOM 1479 C C . ARG A 1 191 ? 0.1 2.357 12.664 1 67.31 191 ARG A C 1
ATOM 1481 O O . ARG A 1 191 ? 1.289 2.594 12.883 1 67.31 191 ARG A O 1
ATOM 1488 N N . GLY A 1 192 ? -0.824 3.219 12.484 1 80.12 192 GLY A N 1
ATOM 1489 C CA . GLY A 1 192 ? -0.481 4.633 12.531 1 80.12 192 GLY A CA 1
ATOM 1490 C C . GLY A 1 192 ? -0.124 5.113 13.922 1 80.12 192 GLY A C 1
ATOM 1491 O O . GLY A 1 192 ? 0.437 6.199 14.086 1 80.12 192 GLY A O 1
ATOM 1492 N N . GLU A 1 193 ? -0.43 4.242 14.922 1 81.81 193 GLU A N 1
ATOM 1493 C CA . GLU A 1 193 ? -0.156 4.613 16.297 1 81.81 193 GLU A CA 1
ATOM 1494 C C . GLU A 1 193 ? 1.188 4.062 16.766 1 81.81 193 GLU A C 1
ATOM 1496 O O . GLU A 1 193 ? 1.529 4.152 17.953 1 81.81 193 GLU A O 1
ATOM 1501 N N . THR A 1 194 ? 1.952 3.477 15.867 1 75.88 194 THR A N 1
ATOM 1502 C CA . THR A 1 194 ? 3.27 2.93 16.172 1 75.88 194 THR A CA 1
ATOM 1503 C C . THR A 1 194 ? 4.371 3.842 15.641 1 75.88 194 THR A C 1
ATOM 1505 O O . THR A 1 194 ? 4.488 4.043 14.43 1 75.88 194 THR A O 1
ATOM 1508 N N . SER A 1 195 ? 5.277 4.297 16.594 1 80.44 195 SER A N 1
ATOM 1509 C CA . SER A 1 195 ? 6.273 5.312 16.266 1 80.44 195 SER A CA 1
ATOM 1510 C C . SER A 1 195 ? 7.227 4.82 15.18 1 80.44 195 SER A C 1
ATOM 1512 O O . SER A 1 195 ? 7.617 5.586 14.297 1 80.44 195 SER A O 1
ATOM 1514 N N . ARG A 1 196 ? 7.535 3.574 15.203 1 71.88 196 ARG A N 1
ATOM 1515 C CA . ARG A 1 196 ? 8.531 3.051 14.273 1 71.88 196 ARG A CA 1
ATOM 1516 C C . ARG A 1 196 ? 7.992 3.039 12.844 1 71.88 196 ARG A C 1
ATOM 1518 O O . ARG A 1 196 ? 8.75 2.844 11.891 1 71.88 196 ARG A O 1
ATOM 1525 N N . ASN A 1 197 ? 6.668 3.268 12.688 1 75.31 197 ASN A N 1
ATOM 1526 C CA . ASN A 1 197 ? 6.055 3.281 11.367 1 75.31 197 ASN A CA 1
ATOM 1527 C C . ASN A 1 197 ? 6.055 4.684 10.766 1 75.31 197 ASN A C 1
ATOM 1529 O O . ASN A 1 197 ? 5.367 4.934 9.773 1 75.31 197 ASN A O 1
ATOM 1533 N N . TRP A 1 198 ? 6.836 5.609 11.391 1 80.81 198 TRP A N 1
ATOM 1534 C CA . TRP A 1 198 ? 6.879 6.984 10.898 1 80.81 198 TRP A CA 1
ATOM 1535 C C . TRP A 1 198 ? 8.312 7.492 10.828 1 80.81 198 TRP A C 1
ATOM 1537 O O . TRP A 1 198 ? 9.156 7.105 11.641 1 80.81 198 TRP A O 1
ATOM 1547 N N . HIS A 1 199 ? 8.586 8.266 9.781 1 81.75 199 HIS A N 1
ATOM 1548 C CA . HIS A 1 199 ? 9.836 9 9.672 1 81.75 199 HIS A CA 1
ATOM 1549 C C . HIS A 1 199 ? 9.594 10.445 9.234 1 81.75 199 HIS A C 1
ATOM 1551 O O . HIS A 1 199 ? 8.469 10.805 8.867 1 81.75 199 HIS A O 1
ATOM 1557 N N . ALA A 1 200 ? 10.602 11.273 9.344 1 88.19 200 ALA A N 1
ATOM 1558 C CA . ALA A 1 200 ? 10.516 12.656 8.875 1 88.19 200 ALA A CA 1
ATOM 1559 C C . ALA A 1 200 ? 10.766 12.742 7.371 1 88.19 200 ALA A C 1
ATOM 1561 O O . ALA A 1 200 ? 11.555 11.969 6.824 1 88.19 200 ALA A O 1
ATOM 1562 N N . TYR A 1 201 ? 9.969 13.672 6.789 1 88.81 201 TYR A N 1
ATOM 1563 C CA . TYR A 1 201 ? 10.312 13.953 5.402 1 88.81 201 TYR A CA 1
ATOM 1564 C C . TYR A 1 201 ? 11.828 14.07 5.227 1 88.81 201 TYR A C 1
ATOM 1566 O O . TYR A 1 201 ? 12.484 14.812 5.957 1 88.81 201 TYR A O 1
ATOM 1574 N N . SER A 1 202 ? 12.43 13.32 4.156 1 81.06 202 SER A N 1
ATOM 1575 C CA . SER A 1 202 ? 13.867 13.078 4.203 1 81.06 202 SER A CA 1
ATOM 1576 C C . SER A 1 202 ? 14.609 13.898 3.148 1 81.06 202 SER A C 1
ATOM 1578 O O .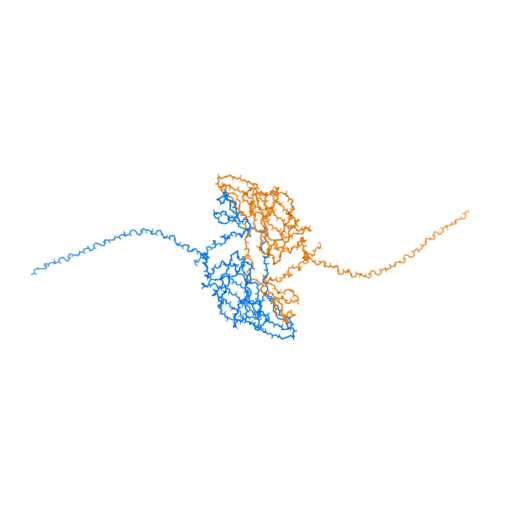 SER A 1 202 ? 15.836 14 3.18 1 81.06 202 SER A O 1
ATOM 1580 N N . ASP A 1 203 ? 13.93 14.57 2.152 1 81.06 203 ASP A N 1
ATOM 1581 C CA . ASP A 1 203 ? 14.602 15.383 1.14 1 81.06 203 ASP A CA 1
ATOM 1582 C C . ASP A 1 203 ? 14.992 16.75 1.698 1 81.06 203 ASP A C 1
ATOM 1584 O O . ASP A 1 203 ? 14.516 17.156 2.758 1 81.06 203 ASP A O 1
ATOM 1588 N N . THR A 1 204 ? 15.945 17.453 0.973 1 90.12 204 THR A N 1
ATOM 1589 C CA . THR A 1 204 ? 16.5 18.703 1.463 1 90.12 204 THR A CA 1
ATOM 1590 C C . THR A 1 204 ? 15.734 19.891 0.884 1 90.12 204 THR A C 1
ATOM 1592 O O . THR A 1 204 ? 16.078 21.047 1.153 1 90.12 204 THR A O 1
ATOM 1595 N N . VAL A 1 205 ? 14.766 19.656 0 1 93.44 205 VAL A N 1
ATOM 1596 C CA . VAL A 1 205 ? 13.883 20.672 -0.563 1 93.44 205 VAL A CA 1
ATOM 1597 C C . VAL A 1 205 ? 12.445 20.172 -0.546 1 93.44 205 VAL A C 1
ATOM 1599 O O . VAL A 1 205 ? 12.188 18.984 -0.718 1 93.44 205 VAL A O 1
ATOM 1602 N N . GLY A 1 206 ? 11.523 21.125 -0.275 1 93.88 206 GLY A N 1
ATOM 1603 C CA . GLY A 1 206 ? 10.117 20.766 -0.339 1 93.88 206 GLY A CA 1
ATOM 1604 C C . GLY A 1 206 ? 9.68 20.297 -1.716 1 93.88 206 GLY A C 1
ATOM 1605 O O . GLY A 1 206 ? 10.219 20.75 -2.729 1 93.88 206 GLY A O 1
ATOM 1606 N N . PHE A 1 207 ? 8.68 19.406 -1.713 1 91.19 207 PHE A N 1
ATOM 1607 C CA . PHE A 1 207 ? 8.188 18.875 -2.977 1 91.19 207 PHE A CA 1
ATOM 1608 C C . PHE A 1 207 ? 7.555 19.984 -3.82 1 91.19 207 PHE A C 1
ATOM 1610 O O . PHE A 1 207 ? 7.195 21.031 -3.303 1 91.19 207 PHE A O 1
ATOM 1617 N N . ASP A 1 208 ? 7.34 19.719 -5.141 1 92.62 208 ASP A N 1
ATOM 1618 C CA . ASP A 1 208 ? 6.906 20.719 -6.117 1 92.62 208 ASP A CA 1
ATOM 1619 C C . ASP A 1 208 ? 5.461 21.141 -5.863 1 92.62 208 ASP A C 1
ATOM 1621 O O . ASP A 1 208 ? 5.023 22.188 -6.344 1 92.62 208 ASP A O 1
ATOM 1625 N N . THR A 1 209 ? 4.734 20.344 -5.062 1 94.12 209 THR A N 1
ATOM 1626 C CA . THR A 1 209 ? 3.35 20.703 -4.77 1 94.12 209 THR A CA 1
ATOM 1627 C C . THR A 1 209 ? 3.279 21.797 -3.709 1 94.12 209 THR A C 1
ATOM 1629 O O . THR A 1 209 ? 2.221 22.391 -3.488 1 94.12 209 THR A O 1
ATOM 1632 N N . ILE A 1 210 ? 4.398 22.062 -3.053 1 96.06 210 ILE A N 1
ATOM 1633 C CA . ILE A 1 210 ? 4.48 23.172 -2.117 1 96.06 210 ILE A CA 1
ATOM 1634 C C . ILE A 1 210 ? 4.668 24.484 -2.885 1 96.06 210 ILE A C 1
ATOM 1636 O O . ILE A 1 210 ? 5.43 24.531 -3.854 1 96.06 210 ILE A O 1
ATOM 1640 N N . LYS A 1 211 ? 3.994 25.531 -2.49 1 97.25 211 LYS A N 1
ATOM 1641 C CA . LYS A 1 211 ? 4.039 26.844 -3.141 1 97.25 211 LYS A CA 1
ATOM 1642 C C . LYS A 1 211 ? 5.477 27.328 -3.285 1 97.25 211 LYS A C 1
ATOM 1644 O O . LYS A 1 211 ? 6.277 27.203 -2.355 1 97.25 211 LYS A O 1
ATOM 1649 N N . GLU A 1 212 ? 5.637 27.922 -4.504 1 95.56 212 GLU A N 1
ATOM 1650 C CA . GLU A 1 212 ? 6.934 28.562 -4.68 1 95.56 212 GLU A CA 1
ATOM 1651 C C . GLU A 1 212 ? 7.18 29.609 -3.594 1 95.56 212 GLU A C 1
ATOM 1653 O O . GLU A 1 212 ? 6.266 30.344 -3.215 1 95.56 212 GLU A O 1
ATOM 1658 N N . GLY A 1 213 ? 8.398 29.734 -3.094 1 96.19 213 GLY A N 1
ATOM 1659 C CA . GLY A 1 213 ? 8.727 30.672 -2.039 1 96.19 213 GLY A CA 1
ATOM 1660 C C . GLY A 1 213 ? 8.727 30.047 -0.657 1 96.19 213 GLY A C 1
ATOM 1661 O O . GLY A 1 213 ? 9.039 30.719 0.332 1 96.19 213 GLY A O 1
ATOM 1662 N N . TYR A 1 214 ? 8.336 28.781 -0.606 1 97.38 214 TYR A N 1
ATOM 1663 C CA . TYR A 1 214 ? 8.312 28.094 0.68 1 97.38 214 TYR A CA 1
ATOM 1664 C C . TYR A 1 214 ? 9.227 26.875 0.668 1 97.38 214 TYR A C 1
ATOM 1666 O O . TYR A 1 214 ? 9.523 26.312 1.72 1 97.38 214 TYR A O 1
ATOM 1674 N N . ARG A 1 215 ? 9.766 26.406 -0.393 1 96.19 215 ARG A N 1
ATOM 1675 C CA . ARG A 1 215 ? 10.289 25.062 -0.597 1 96.19 215 ARG A CA 1
ATOM 1676 C C . ARG A 1 215 ? 11.68 24.922 -0.001 1 96.19 215 ARG A C 1
ATOM 1678 O O . ARG A 1 215 ? 12.18 23.797 0.176 1 96.19 215 ARG A O 1
ATOM 1685 N N . LYS A 1 216 ? 12.305 26.031 0.333 1 96.06 216 LYS A N 1
ATOM 1686 C CA . LYS A 1 216 ? 13.633 25.969 0.937 1 96.06 216 LYS A CA 1
ATOM 1687 C C . LYS A 1 216 ? 13.555 25.5 2.385 1 96.06 216 LYS A C 1
ATOM 1689 O O . LYS A 1 216 ? 14.43 24.75 2.84 1 96.06 216 LYS A O 1
ATOM 1694 N N . HIS A 1 217 ? 12.508 25.859 3.096 1 96.5 217 HIS A N 1
ATOM 1695 C CA . HIS A 1 217 ? 12.492 25.656 4.539 1 96.5 217 HIS A CA 1
ATOM 1696 C C . HIS A 1 217 ? 11.281 24.828 4.961 1 96.5 217 HIS A C 1
ATOM 1698 O O . HIS A 1 217 ? 11.211 24.359 6.105 1 96.5 217 HIS A O 1
ATOM 1704 N N . THR A 1 218 ? 10.305 24.656 4.082 1 97.88 218 THR A N 1
ATOM 1705 C CA . THR A 1 218 ? 9.148 23.781 4.32 1 97.88 218 THR A CA 1
ATOM 1706 C C . THR A 1 218 ? 9.297 22.469 3.566 1 97.88 218 THR A C 1
ATOM 1708 O O . THR A 1 218 ? 9.164 22.438 2.34 1 97.88 218 THR A O 1
ATOM 1711 N N . LEU A 1 219 ? 9.57 21.375 4.359 1 94.12 219 LEU A N 1
ATOM 1712 C CA . LEU A 1 219 ? 9.961 20.094 3.795 1 94.12 219 LEU A CA 1
ATOM 1713 C C . LEU A 1 219 ? 8.867 19.047 4 1 94.12 219 LEU A C 1
ATOM 1715 O O . LEU A 1 219 ? 8.727 18.5 5.094 1 94.12 219 LEU A O 1
ATOM 1719 N N . ALA A 1 220 ? 8.078 18.844 2.955 1 95.62 220 ALA A N 1
ATOM 1720 C CA . ALA A 1 220 ? 6.926 17.938 2.93 1 95.62 220 ALA A CA 1
ATOM 1721 C C . ALA A 1 220 ? 6.535 17.594 1.498 1 95.62 220 ALA A C 1
ATOM 1723 O O . ALA A 1 220 ? 7.156 18.062 0.544 1 95.62 220 ALA A O 1
ATOM 1724 N N . SER A 1 221 ? 5.562 16.703 1.322 1 92 221 SER A N 1
ATOM 1725 C CA . SER A 1 221 ? 5.141 16.281 -0.008 1 92 221 SER A CA 1
ATOM 1726 C C . SER A 1 221 ? 3.623 16.156 -0.093 1 92 221 SER A C 1
ATOM 1728 O O . SER A 1 221 ? 3.102 15.125 -0.529 1 92 221 SER A O 1
ATOM 1730 N N . PRO A 1 222 ? 2.887 17.266 0.297 1 95.56 222 PRO A N 1
ATOM 1731 C CA . PRO A 1 222 ? 1.427 17.156 0.241 1 95.56 222 PRO A CA 1
ATOM 1732 C C . PRO A 1 222 ? 0.921 16.734 -1.135 1 95.56 222 PRO A C 1
ATOM 1734 O O . PRO A 1 222 ? 1.271 17.344 -2.145 1 95.56 222 PRO A O 1
ATOM 1737 N N . GLY A 1 223 ? 0.031 15.648 -1.114 1 91.06 223 GLY A N 1
ATOM 1738 C CA . GLY A 1 223 ? -0.621 15.195 -2.332 1 91.06 223 GLY A CA 1
ATOM 1739 C C . GLY A 1 223 ? 0.257 14.289 -3.174 1 91.06 223 GLY A C 1
ATOM 1740 O O . GLY A 1 223 ? -0.129 13.891 -4.273 1 91.06 223 GLY A O 1
ATOM 1741 N N . GLU A 1 224 ? 1.473 14 -2.684 1 85.69 224 GLU A N 1
ATOM 1742 C CA . GLU A 1 224 ? 2.428 13.156 -3.393 1 85.69 224 GLU A CA 1
ATOM 1743 C C . GLU A 1 224 ? 2.975 12.062 -2.482 1 85.69 224 GLU A C 1
ATOM 1745 O O . GLU A 1 224 ? 2.773 12.102 -1.268 1 85.69 224 GLU A O 1
ATOM 1750 N N . ALA A 1 225 ? 3.639 11.141 -3.049 1 79.5 225 ALA A N 1
ATOM 1751 C CA . ALA A 1 225 ? 4.234 10.039 -2.299 1 79.5 225 ALA A CA 1
ATOM 1752 C C . ALA A 1 225 ? 5.215 10.555 -1.25 1 79.5 225 ALA A C 1
ATOM 1754 O O . ALA A 1 225 ? 5.91 11.547 -1.478 1 79.5 225 ALA A O 1
ATOM 1755 N N . ASN A 1 226 ? 5.242 9.75 -0.02 1 81.94 226 ASN A N 1
ATOM 1756 C CA . ASN A 1 226 ? 6.184 10.07 1.047 1 81.94 226 ASN A CA 1
ATOM 1757 C C . ASN A 1 226 ? 7.629 9.852 0.603 1 81.94 226 ASN A C 1
ATOM 1759 O O . ASN A 1 226 ? 7.891 9.047 -0.295 1 81.94 226 ASN A O 1
ATOM 1763 N N . SER A 1 227 ? 8.531 10.609 1.24 1 76.12 227 SER A N 1
ATOM 1764 C CA . SER A 1 227 ? 9.953 10.484 0.954 1 76.12 227 SER A CA 1
ATOM 1765 C C . SER A 1 227 ? 10.5 9.141 1.431 1 76.12 227 SER A C 1
ATOM 1767 O O . SER A 1 227 ? 9.867 8.461 2.246 1 76.12 227 SER A O 1
ATOM 1769 N N . ALA A 1 228 ? 11.625 8.68 0.879 1 63.69 228 ALA A N 1
ATOM 1770 C CA . ALA A 1 228 ? 12.242 7.414 1.259 1 63.69 228 ALA A CA 1
ATOM 1771 C C . ALA A 1 228 ? 12.711 7.441 2.713 1 63.69 228 ALA A C 1
ATOM 1773 O O . ALA A 1 228 ? 13.164 8.477 3.203 1 63.69 228 ALA A O 1
ATOM 1774 N N . ASP A 1 229 ? 12.398 6.359 3.482 1 59.34 229 ASP A N 1
ATOM 1775 C CA . ASP A 1 229 ? 12.891 6.211 4.848 1 59.34 229 ASP A CA 1
ATOM 1776 C C . ASP A 1 229 ? 14.344 5.727 4.855 1 59.34 229 ASP A C 1
ATOM 1778 O O . ASP A 1 229 ? 14.633 4.609 4.422 1 59.34 229 ASP A O 1
ATOM 1782 N N . TYR A 1 230 ? 15.219 6.535 5.121 1 44.41 230 TYR A N 1
ATOM 1783 C CA . TYR A 1 230 ? 16.625 6.137 5.156 1 44.41 230 TYR A CA 1
ATOM 1784 C C . TYR A 1 230 ? 17.031 5.688 6.559 1 44.41 230 TYR A C 1
ATOM 1786 O O . TYR A 1 230 ? 18.203 5.414 6.816 1 44.41 230 TYR A O 1
ATOM 1794 N N . SER A 1 231 ? 16.172 5.758 7.473 1 45.78 231 SER A N 1
ATOM 1795 C CA . SER A 1 231 ? 16.547 5.453 8.844 1 45.78 231 SER A CA 1
ATOM 1796 C C . SER A 1 231 ? 17.016 4.008 8.984 1 45.78 231 SER A C 1
ATOM 1798 O O . SER A 1 231 ? 17.859 3.703 9.828 1 45.78 231 SER A O 1
ATOM 1800 N N . GLY A 1 232 ? 16.5 3.002 8.328 1 37.91 232 GLY A N 1
ATOM 1801 C CA . GLY A 1 232 ? 17.031 1.649 8.422 1 37.91 232 GLY A CA 1
ATOM 1802 C C . GLY A 1 232 ? 18.328 1.464 7.656 1 37.91 232 GLY A C 1
ATOM 1803 O O . GLY A 1 232 ? 18.922 0.385 7.688 1 37.91 232 GLY A O 1
ATOM 1804 N N . SER A 1 233 ? 18.719 2.287 6.777 1 33.44 233 SER A N 1
ATOM 1805 C CA . SER A 1 233 ? 19.953 2.074 6.047 1 33.44 233 SER A CA 1
ATOM 1806 C C . SER A 1 233 ? 21.156 2.117 6.984 1 33.44 233 SER A C 1
ATOM 1808 O O . SER A 1 233 ? 22.281 1.798 6.582 1 33.44 233 SER A O 1
ATOM 1810 N N . SER A 1 234 ? 21.078 2.586 8.109 1 30.23 234 SER A N 1
ATOM 1811 C CA . SER A 1 234 ? 22.312 2.484 8.898 1 30.23 234 SER A CA 1
ATOM 1812 C C . SER A 1 234 ? 22.453 1.101 9.523 1 30.23 234 SER A C 1
ATOM 1814 O O . SER A 1 234 ? 22.719 0.978 10.719 1 30.23 234 SER A O 1
ATOM 1816 N N . THR A 1 235 ? 21.812 0.141 9.172 1 26.95 235 THR A N 1
ATOM 1817 C CA . THR A 1 235 ? 22.453 -1.085 9.617 1 26.95 235 THR A CA 1
ATOM 1818 C C . THR A 1 235 ? 23.812 -1.256 8.938 1 26.95 235 THR A C 1
ATOM 1820 O O . THR A 1 235 ? 23.891 -1.452 7.723 1 26.95 235 THR A O 1
ATOM 1823 N N . SER A 1 236 ? 24.891 -0.719 9.531 1 26.25 236 SER A N 1
ATOM 1824 C CA . SER A 1 236 ? 26.266 -1.181 9.445 1 26.25 236 SER A CA 1
ATOM 1825 C C . SER A 1 236 ? 26.359 -2.693 9.617 1 26.25 236 SER A C 1
ATOM 1827 O O . SER A 1 236 ? 26.062 -3.215 10.695 1 26.25 236 SER A O 1
ATOM 1829 N N . GLY A 1 237 ? 26.031 -3.582 8.734 1 24.84 237 GLY A N 1
ATOM 1830 C CA . GLY A 1 237 ? 26.766 -4.836 8.703 1 24.84 237 GLY A CA 1
ATOM 1831 C C . GLY A 1 237 ? 28.266 -4.648 8.773 1 24.84 237 GLY A C 1
ATOM 1832 O O . GLY A 1 237 ? 28.875 -4.109 7.852 1 24.84 237 GLY A O 1
ATOM 1833 N N . ASN A 1 238 ? 28.781 -4.395 9.977 1 20.09 238 ASN A N 1
ATOM 1834 C CA . ASN A 1 238 ? 30.109 -4.914 10.281 1 20.09 238 ASN A CA 1
ATOM 1835 C C . ASN A 1 238 ? 30.219 -6.398 9.938 1 20.09 238 ASN A C 1
ATOM 1837 O O . ASN A 1 238 ? 29.578 -7.238 10.578 1 20.09 238 ASN A O 1
ATOM 1841 N N . PHE A 1 239 ? 30.406 -6.762 8.664 1 20.8 239 PHE A N 1
ATOM 1842 C CA . PHE A 1 239 ? 31.219 -7.938 8.359 1 20.8 239 PHE A CA 1
ATOM 1843 C C . PHE A 1 239 ? 32.562 -7.871 9.062 1 20.8 239 PHE A C 1
ATOM 1845 O O . PHE A 1 239 ? 33.438 -7.082 8.688 1 20.8 239 PHE A O 1
ATOM 1852 N N . GLU A 1 240 ? 32.562 -7.984 10.453 1 18.64 240 GLU A N 1
ATOM 1853 C CA . GLU A 1 240 ? 33.719 -8.727 10.891 1 18.64 240 GLU A CA 1
ATOM 1854 C C . GLU A 1 240 ? 33.625 -10.195 10.492 1 18.64 240 GLU A C 1
ATOM 1856 O O . GLU A 1 240 ? 32.531 -10.758 10.43 1 18.64 240 GLU A O 1
ATOM 1861 N N . MET B 1 1 ? -75.062 -13.742 69.875 1 25.97 1 MET B N 1
ATOM 1862 C CA . MET B 1 1 ? -74.688 -12.812 68.812 1 25.97 1 MET B CA 1
ATOM 1863 C C . MET B 1 1 ? -73.688 -13.438 67.875 1 25.97 1 MET B C 1
ATOM 1865 O O . MET B 1 1 ? -72.625 -13.859 68.25 1 25.97 1 MET B O 1
ATOM 1869 N N . ARG B 1 2 ? -74.312 -14.109 66.812 1 26.91 2 ARG B N 1
ATOM 1870 C CA . ARG B 1 2 ? -73.938 -15.133 65.812 1 26.91 2 ARG B CA 1
ATOM 1871 C C . ARG B 1 2 ? -72.75 -14.664 65 1 26.91 2 ARG B C 1
ATOM 1873 O O . ARG B 1 2 ? -72.688 -13.539 64.5 1 26.91 2 ARG B O 1
ATOM 1880 N N . HIS B 1 3 ? -71.5 -15.234 65.375 1 26.27 3 HIS B N 1
ATOM 1881 C CA . HIS B 1 3 ? -70.125 -15.289 65 1 26.27 3 HIS B CA 1
ATOM 1882 C C . HIS B 1 3 ? -69.938 -15.625 63.531 1 26.27 3 HIS B C 1
ATOM 1884 O O . HIS B 1 3 ? -69.75 -16.781 63.188 1 26.27 3 HIS B O 1
ATOM 1890 N N . THR B 1 4 ? -70.812 -14.938 62.719 1 27.95 4 THR B N 1
ATOM 1891 C CA . THR B 1 4 ? -70.812 -15.297 61.312 1 27.95 4 THR B CA 1
ATOM 1892 C C . THR B 1 4 ? -69.438 -15.133 60.656 1 27.95 4 THR B C 1
ATOM 1894 O O . THR B 1 4 ? -68.938 -14.023 60.562 1 27.95 4 THR B O 1
ATOM 1897 N N . LYS B 1 5 ? -68.562 -16.031 61.094 1 28.25 5 LYS B N 1
ATOM 1898 C CA . LYS B 1 5 ? -67.188 -16.031 60.625 1 28.25 5 LYS B CA 1
ATOM 1899 C C . LYS B 1 5 ? -67.125 -16.094 59.125 1 28.25 5 LYS B C 1
ATOM 1901 O O . LYS B 1 5 ? -67.625 -17.016 58.5 1 28.25 5 LYS B O 1
ATOM 1906 N N . TYR B 1 6 ? -67.188 -14.914 58.5 1 25.55 6 TYR B N 1
ATOM 1907 C CA . TYR B 1 6 ? -67.188 -14.742 57.062 1 25.55 6 TYR B CA 1
ATOM 1908 C C . TYR B 1 6 ? -65.938 -15.383 56.438 1 25.55 6 TYR B C 1
ATOM 1910 O O . TYR B 1 6 ? -64.812 -15.078 56.844 1 25.55 6 TYR B O 1
ATOM 1918 N N . ILE B 1 7 ? -66 -16.719 56.312 1 29.39 7 ILE B N 1
ATOM 1919 C CA . ILE B 1 7 ? -64.938 -17.547 55.719 1 29.39 7 ILE B CA 1
ATOM 1920 C C . ILE B 1 7 ? -64.562 -16.969 54.344 1 29.39 7 ILE B C 1
ATOM 1922 O O . ILE B 1 7 ? -65.438 -16.766 53.5 1 29.39 7 ILE B O 1
ATOM 1926 N N . GLY B 1 8 ? -63.562 -16.078 54.406 1 26.16 8 GLY B N 1
ATOM 1927 C CA . GLY B 1 8 ? -63 -15.359 53.281 1 26.16 8 GLY B CA 1
ATOM 1928 C C . GLY B 1 8 ? -62.625 -16.25 52.125 1 26.16 8 GLY B C 1
ATOM 1929 O O . GLY B 1 8 ? -62.031 -17.312 52.312 1 26.16 8 GLY B O 1
ATOM 1930 N N . LEU B 1 9 ? -63.469 -16.312 51.156 1 26.05 9 LEU B N 1
ATOM 1931 C CA . LEU B 1 9 ? -63.5 -17.031 49.906 1 26.05 9 LEU B CA 1
ATOM 1932 C C . LEU B 1 9 ? -62.188 -16.828 49.125 1 26.05 9 LEU B C 1
ATOM 1934 O O . LEU B 1 9 ? -61.906 -15.742 48.625 1 26.05 9 LEU B O 1
ATOM 1938 N N . ILE B 1 10 ? -61.062 -16.969 49.844 1 28.03 10 ILE B N 1
ATOM 1939 C CA . ILE B 1 10 ? -59.969 -16.516 49 1 28.03 10 ILE B CA 1
ATOM 1940 C C . ILE B 1 10 ? -59.906 -17.359 47.719 1 28.03 10 ILE B C 1
ATOM 1942 O O . ILE B 1 10 ? -59.875 -18.594 47.812 1 28.03 10 ILE B O 1
ATOM 1946 N N . GLY B 1 11 ? -60.562 -16.906 46.719 1 26.09 11 GLY B N 1
ATOM 1947 C CA . GLY B 1 11 ? -60.594 -17.438 45.344 1 26.09 11 GLY B CA 1
ATOM 1948 C C . GLY B 1 11 ? -59.219 -17.812 44.844 1 26.09 11 GLY B C 1
ATOM 1949 O O . GLY B 1 11 ? -58.25 -17.047 45 1 26.09 11 GLY B O 1
ATOM 1950 N N . LEU B 1 12 ? -58.969 -19.078 45 1 26.14 12 LEU B N 1
ATOM 1951 C CA . LEU B 1 12 ? -57.781 -19.75 44.5 1 26.14 12 LEU B CA 1
ATOM 1952 C C . LEU B 1 12 ? -57.531 -19.422 43.031 1 26.14 12 LEU B C 1
ATOM 1954 O O . LEU B 1 12 ? -58.312 -19.797 42.188 1 26.14 12 LEU B O 1
ATOM 1958 N N . ALA B 1 13 ? -57.312 -18.141 42.75 1 26.23 13 ALA B N 1
ATOM 1959 C CA . ALA B 1 13 ? -57 -17.891 41.344 1 26.23 13 ALA B CA 1
ATOM 1960 C C . ALA B 1 13 ? -55.938 -18.844 40.844 1 26.23 13 ALA B C 1
ATOM 1962 O O . ALA B 1 13 ? -54.844 -18.938 41.438 1 26.23 13 ALA B O 1
ATOM 1963 N N . ALA B 1 14 ? -56.438 -20.016 40.562 1 26.25 14 ALA B N 1
ATOM 1964 C CA . ALA B 1 14 ? -55.531 -20.969 39.906 1 26.25 14 ALA B CA 1
ATOM 1965 C C . ALA B 1 14 ? -54.688 -20.281 38.844 1 26.25 14 ALA B C 1
ATOM 1967 O O . ALA B 1 14 ? -55.188 -19.703 37.906 1 26.25 14 ALA B O 1
ATOM 1968 N N . LEU B 1 15 ? -53.656 -19.625 39.312 1 27.58 15 LEU B N 1
ATOM 1969 C CA . LEU B 1 15 ? -52.688 -19.062 38.375 1 27.58 15 LEU B CA 1
ATOM 1970 C C . LEU B 1 15 ? -52.281 -20.109 37.344 1 27.58 15 LEU B C 1
ATOM 1972 O O . LEU B 1 15 ? -51.688 -21.141 37.688 1 27.58 15 LEU B O 1
ATOM 1976 N N . THR B 1 16 ? -53.281 -20.469 36.5 1 30.2 16 THR B N 1
ATOM 1977 C CA . THR B 1 16 ? -52.844 -21.297 35.406 1 30.2 16 THR B CA 1
ATOM 1978 C C . THR B 1 16 ? -51.5 -20.812 34.875 1 30.2 16 THR B C 1
ATOM 1980 O O . THR B 1 16 ? -51.344 -19.656 34.5 1 30.2 16 THR B O 1
ATOM 1983 N N . GLY B 1 17 ? -50.531 -21.172 35.625 1 27.2 17 GLY B N 1
ATOM 1984 C CA . GLY B 1 17 ? -49.188 -20.938 35.156 1 27.2 17 GLY B CA 1
ATOM 1985 C C . GLY B 1 17 ? -49 -21.312 33.688 1 27.2 17 GLY B C 1
ATOM 1986 O O . GLY B 1 17 ? -49.125 -22.484 33.344 1 27.2 17 GLY B O 1
ATOM 1987 N N . LEU B 1 18 ? -49.781 -20.609 32.812 1 28.28 18 LEU B N 1
ATOM 1988 C CA . LEU B 1 18 ? -49.438 -20.859 31.422 1 28.28 18 LEU B CA 1
ATOM 1989 C C . LEU B 1 18 ? -47.906 -20.953 31.266 1 28.28 18 LEU B C 1
ATOM 1991 O O . LEU B 1 18 ? -47.188 -20 31.594 1 28.28 18 LEU B O 1
ATOM 1995 N N . THR B 1 19 ? -47.469 -22.062 31.703 1 28.69 19 THR B N 1
ATOM 1996 C CA . THR B 1 19 ? -46.094 -22.359 31.328 1 28.69 19 THR B CA 1
ATOM 1997 C C . THR B 1 19 ? -45.844 -21.984 29.875 1 28.69 19 THR B C 1
ATOM 1999 O O . THR B 1 19 ? -46.375 -22.594 28.953 1 28.69 19 THR B O 1
ATOM 2002 N N . SER B 1 20 ? -46.156 -20.781 29.547 1 27.83 20 SER B N 1
ATOM 2003 C CA . SER B 1 20 ? -45.688 -20.547 28.188 1 27.83 20 SER B CA 1
ATOM 2004 C C . SER B 1 20 ? -44.281 -21.156 27.984 1 27.83 20 SER B C 1
ATOM 2006 O O . SER B 1 20 ? -43.344 -20.812 28.688 1 27.83 20 SER B O 1
ATOM 2008 N N . ALA B 1 21 ? -44.25 -22.469 27.734 1 28.17 21 ALA B N 1
ATOM 2009 C CA . ALA B 1 21 ? -43.031 -23.031 27.156 1 28.17 21 ALA B CA 1
ATOM 2010 C C . ALA B 1 21 ? -42.344 -22.016 26.25 1 28.17 21 ALA B C 1
ATOM 2012 O O . ALA B 1 21 ? -42.906 -21.594 25.234 1 28.17 21 ALA B O 1
ATOM 2013 N N . CYS B 1 22 ? -41.781 -21.047 26.812 1 28.38 22 CYS B N 1
ATOM 2014 C CA . CYS B 1 22 ? -40.906 -20.203 26 1 28.38 22 CYS B CA 1
ATOM 2015 C C . CYS B 1 22 ? -40.156 -21.031 24.953 1 28.38 22 CYS B C 1
ATOM 2017 O O . CYS B 1 22 ? -39.312 -21.844 25.281 1 28.38 22 CYS B O 1
ATOM 2019 N N . THR B 1 23 ? -40.906 -21.625 24 1 30.7 23 THR B N 1
ATOM 2020 C CA . THR B 1 23 ? -40.094 -22.156 22.922 1 30.7 23 THR B CA 1
ATOM 2021 C C . THR B 1 23 ? -38.875 -21.25 22.656 1 30.7 23 THR B C 1
ATOM 2023 O O . THR B 1 23 ? -39.031 -20.031 22.531 1 30.7 23 THR B O 1
ATOM 2026 N N . PRO B 1 24 ? -37.812 -21.594 23.234 1 29.09 24 PRO B N 1
ATOM 2027 C CA . PRO B 1 24 ? -36.688 -20.703 22.969 1 29.09 24 PRO B CA 1
ATOM 2028 C C . PRO B 1 24 ? -36.688 -20.141 21.547 1 29.09 24 PRO B C 1
ATOM 2030 O O . PRO B 1 24 ? -36.656 -20.922 20.578 1 29.09 24 PRO B O 1
ATOM 2033 N N . ASP B 1 25 ? -37.656 -19.375 21.172 1 28.62 25 ASP B N 1
ATOM 2034 C CA . ASP B 1 25 ? -37.562 -18.703 19.875 1 28.62 25 ASP B CA 1
ATOM 2035 C C . ASP B 1 25 ? -36.094 -18.422 19.5 1 28.62 25 ASP B C 1
ATOM 2037 O O . ASP B 1 25 ? -35.375 -17.797 20.266 1 28.62 25 ASP B O 1
ATOM 2041 N N . ASP B 1 26 ? -35.531 -19.375 18.859 1 27.8 26 ASP B N 1
ATOM 2042 C CA . ASP B 1 26 ? -34.188 -19.234 18.312 1 27.8 26 ASP B CA 1
ATOM 2043 C C . ASP B 1 26 ? -33.938 -17.797 17.875 1 27.8 26 ASP B C 1
ATOM 2045 O O . ASP B 1 26 ? -34.719 -17.203 17.141 1 27.8 26 ASP B O 1
ATOM 2049 N N . PRO B 1 27 ? -33.406 -17.047 18.75 1 30.75 27 PRO B N 1
ATOM 2050 C CA . PRO B 1 27 ? -33.219 -15.672 18.281 1 30.75 27 PRO B CA 1
ATOM 2051 C C . PRO B 1 27 ? -32.938 -15.586 16.781 1 30.75 27 PRO B C 1
ATOM 2053 O O . PRO B 1 27 ? -32.219 -16.438 16.25 1 30.75 27 PRO B O 1
ATOM 2056 N N . GLY B 1 28 ? -33.906 -15.359 15.969 1 28.23 28 GLY B N 1
ATOM 2057 C CA . GLY B 1 28 ? -33.719 -15.047 14.562 1 28.23 28 GLY B CA 1
ATOM 2058 C C . GLY B 1 28 ? -32.344 -14.469 14.25 1 28.23 28 GLY B C 1
ATOM 2059 O O . GLY B 1 28 ? -31.688 -13.906 15.133 1 28.23 28 GLY B O 1
ATOM 2060 N N . GLU B 1 29 ? -31.672 -15.219 13.453 1 27.83 29 GLU B N 1
ATOM 2061 C CA . GLU B 1 29 ? -30.344 -14.875 12.938 1 27.83 29 GLU B CA 1
ATOM 2062 C C . GLU B 1 29 ? -30.234 -13.375 12.664 1 27.83 29 GLU B C 1
ATOM 2064 O O . GLU B 1 29 ? -31.047 -12.812 11.93 1 27.83 29 GLU B O 1
ATOM 2069 N N . SER B 1 30 ? -30.125 -12.672 13.68 1 29.02 30 SER B N 1
ATOM 2070 C CA . SER B 1 30 ? -29.953 -11.234 13.461 1 29.02 30 SER B CA 1
ATOM 2071 C C . SER B 1 30 ? -29.359 -10.953 12.086 1 29.02 30 SER B C 1
ATOM 2073 O O . SER B 1 30 ? -28.391 -11.602 11.68 1 29.02 30 SER B O 1
ATOM 2075 N N . PRO B 1 31 ? -30.203 -10.461 11.203 1 26.78 31 PRO B N 1
ATOM 2076 C CA . PRO B 1 31 ? -29.719 -10.125 9.867 1 26.78 31 PRO B CA 1
ATOM 2077 C C . PRO B 1 31 ? -28.344 -9.461 9.875 1 26.78 31 PRO B C 1
ATOM 2079 O O . PRO B 1 31 ? -28.172 -8.383 10.453 1 26.78 31 PRO B O 1
ATOM 2082 N N . ARG B 1 32 ? -27.406 -10.133 10.219 1 27.28 32 ARG B N 1
ATOM 2083 C CA . ARG B 1 32 ? -26.031 -9.641 10.117 1 27.28 32 ARG B CA 1
ATOM 2084 C C . ARG B 1 32 ? -25.891 -8.68 8.945 1 27.28 32 ARG B C 1
ATOM 2086 O O . ARG B 1 32 ? -26.078 -9.078 7.789 1 27.28 32 ARG B O 1
ATOM 2093 N N . THR B 1 33 ? -26.547 -7.551 9.062 1 29.73 33 THR B N 1
ATOM 2094 C CA . THR B 1 33 ? -26.453 -6.406 8.164 1 29.73 33 THR B CA 1
ATOM 2095 C C . THR B 1 33 ? -25.094 -6.355 7.48 1 29.73 33 THR B C 1
ATOM 2097 O O . THR B 1 33 ? -24.062 -6.395 8.141 1 29.73 33 THR B O 1
ATOM 2100 N N . PRO B 1 34 ? -25.109 -6.59 6.301 1 31.66 34 PRO B N 1
ATOM 2101 C CA . PRO B 1 34 ? -23.891 -6.66 5.512 1 31.66 34 PRO B CA 1
ATOM 2102 C C . PRO B 1 34 ? -22.938 -5.5 5.789 1 31.66 34 PRO B C 1
ATOM 2104 O O . PRO B 1 34 ? -23.359 -4.344 5.852 1 31.66 34 PRO B O 1
ATOM 2107 N N . LEU B 1 35 ? -22.062 -5.625 6.605 1 31.19 35 LEU B N 1
ATOM 2108 C CA . LEU B 1 35 ? -21.156 -4.547 7.008 1 31.19 35 LEU B CA 1
ATOM 2109 C C . LEU B 1 35 ? -20.875 -3.607 5.84 1 31.19 35 LEU B C 1
ATOM 2111 O O . LEU B 1 35 ? -20.516 -2.447 6.043 1 31.19 35 LEU B O 1
ATOM 2115 N N . TYR B 1 36 ? -20.297 -4.289 4.719 1 31.61 36 TYR B N 1
ATOM 2116 C CA . TYR B 1 36 ? -19.672 -3.432 3.717 1 31.61 36 TYR B CA 1
ATOM 2117 C C . TYR B 1 36 ? -20.719 -2.783 2.826 1 31.61 36 TYR B C 1
ATOM 2119 O O . TYR B 1 36 ? -21.5 -3.477 2.17 1 31.61 36 TYR B O 1
ATOM 2127 N N . ARG B 1 37 ? -21.5 -1.822 3.23 1 32.81 37 ARG B N 1
ATOM 2128 C CA . ARG B 1 37 ? -22.422 -1.267 2.244 1 32.81 37 ARG B CA 1
ATOM 2129 C C . ARG B 1 37 ? -21.688 -0.343 1.274 1 32.81 37 ARG B C 1
ATOM 2131 O O . ARG B 1 37 ? -21.125 0.674 1.684 1 32.81 37 ARG B O 1
ATOM 2138 N N . TRP B 1 38 ? -21.031 -0.923 0.239 1 31.89 38 TRP B N 1
ATOM 2139 C CA . TRP B 1 38 ? -20.578 -0.037 -0.829 1 31.89 38 TRP B CA 1
ATOM 2140 C C . TRP B 1 38 ? -21.703 0.875 -1.295 1 31.89 38 TRP B C 1
ATOM 2142 O O . TRP B 1 38 ? -22.781 0.401 -1.677 1 31.89 38 TRP B O 1
ATOM 2152 N N . GLY B 1 39 ? -21.797 1.962 -0.639 1 32.44 39 GLY B N 1
ATOM 2153 C CA . GLY B 1 39 ? -22.922 2.805 -1.021 1 32.44 39 GLY B CA 1
ATOM 2154 C C . GLY B 1 39 ? -22.984 3.07 -2.512 1 32.44 39 GLY B C 1
ATOM 2155 O O . GLY B 1 39 ? -22.016 2.844 -3.232 1 32.44 39 GLY B O 1
ATOM 2156 N N . GLN B 1 40 ? -24.078 3.125 -3.0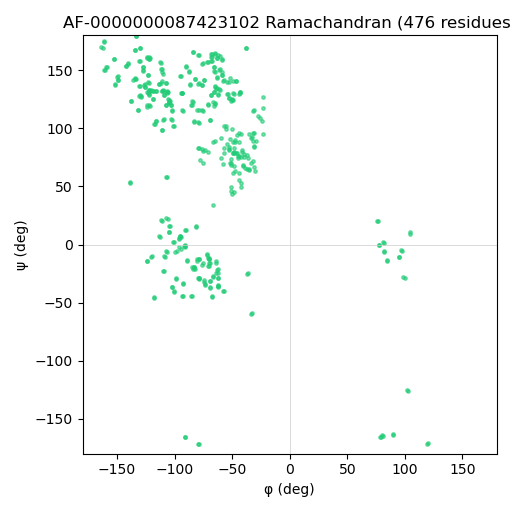74 1 29.48 40 GLN B N 1
ATOM 2157 C CA . GLN B 1 40 ? -24.469 3.607 -4.395 1 29.48 40 GLN B CA 1
ATOM 2158 C C . GLN B 1 40 ? -23.672 4.848 -4.785 1 29.48 40 GLN B C 1
ATOM 2160 O O . GLN B 1 40 ? -23.125 5.535 -3.92 1 29.48 40 GLN B O 1
ATOM 2165 N N . GLU B 1 41 ? -23.641 5.406 -5.965 1 33.66 41 GLU B N 1
ATOM 2166 C CA . GLU B 1 41 ? -23.281 6.715 -6.5 1 33.66 41 GLU B CA 1
ATOM 2167 C C . GLU B 1 41 ? -23.562 7.82 -5.492 1 33.66 41 GLU B C 1
ATOM 2169 O O . GLU B 1 41 ? -24.688 7.957 -5.016 1 33.66 41 GLU B O 1
ATOM 2174 N N . GLY B 1 42 ? -22.609 8.625 -4.91 1 39.78 42 GLY B N 1
ATOM 2175 C CA . GLY B 1 42 ? -22.766 9.797 -4.074 1 39.78 42 GLY B CA 1
ATOM 2176 C C . GLY B 1 42 ? -22.641 9.5 -2.592 1 39.78 42 GLY B C 1
ATOM 2177 O O . GLY B 1 42 ? -22.609 10.414 -1.768 1 39.78 42 GLY B O 1
ATOM 2178 N N . GLU B 1 43 ? -22.984 8.258 -2.17 1 41.53 43 GLU B N 1
ATOM 2179 C CA . GLU B 1 43 ? -23.078 8.039 -0.729 1 41.53 43 GLU B CA 1
ATOM 2180 C C . GLU B 1 43 ? -21.734 7.68 -0.13 1 41.53 43 GLU B C 1
ATOM 2182 O O . GLU B 1 43 ? -20.891 7.051 -0.791 1 41.53 43 GLU B O 1
ATOM 2187 N N . PRO B 1 44 ? -21.391 8.211 0.983 1 42.97 44 PRO B N 1
ATOM 2188 C CA . PRO B 1 44 ? -20.141 7.926 1.685 1 42.97 44 PRO B CA 1
ATOM 2189 C C . PRO B 1 44 ? -19.875 6.43 1.851 1 42.97 44 PRO B C 1
ATOM 2191 O O . PRO B 1 44 ? -20.828 5.652 2.025 1 42.97 44 PRO B O 1
ATOM 2194 N N . SER B 1 45 ? -18.719 6.016 1.368 1 48.44 45 SER B N 1
ATOM 2195 C CA . SER B 1 45 ? -18.312 4.621 1.477 1 48.44 45 SER B CA 1
ATOM 2196 C C . SER B 1 45 ? -18.062 4.23 2.93 1 48.44 45 SER B C 1
ATOM 2198 O O . SER B 1 45 ? -17.812 5.094 3.777 1 48.44 45 SER B O 1
ATOM 2200 N N . SER B 1 46 ? -18.594 3.338 3.566 1 45.97 46 SER B N 1
ATOM 2201 C CA . SER B 1 46 ? -18.094 2.801 4.828 1 45.97 46 SER B CA 1
ATOM 2202 C C . SER B 1 46 ? -16.859 1.926 4.609 1 45.97 46 SER B C 1
ATOM 2204 O O . SER B 1 46 ? -16.812 1.149 3.654 1 45.97 46 SER B O 1
ATOM 2206 N N . GLY B 1 47 ? -15.727 2.498 4.473 1 47.62 47 GLY B N 1
ATOM 2207 C CA . GLY B 1 47 ? -14.461 1.851 4.145 1 47.62 47 GLY B CA 1
ATOM 2208 C C . GLY B 1 47 ? -14.031 0.832 5.184 1 47.62 47 GLY B C 1
ATOM 2209 O O . GLY B 1 47 ? -14.555 0.811 6.297 1 47.62 47 GLY B O 1
ATOM 2210 N N . GLU B 1 48 ? -13.609 -0.35 4.812 1 51.88 48 GLU B N 1
ATOM 2211 C CA . GLU B 1 48 ? -12.898 -1.255 5.707 1 51.88 48 GLU B CA 1
ATOM 2212 C C . GLU B 1 48 ? -11.758 -0.54 6.422 1 51.88 48 GLU B C 1
ATOM 2214 O O . GLU B 1 48 ? -11.102 0.328 5.84 1 51.88 48 GLU B O 1
ATOM 2219 N N . ARG B 1 49 ? -11.75 -0.743 7.824 1 53.16 49 ARG B N 1
ATOM 2220 C CA . ARG B 1 49 ? -10.602 -0.222 8.562 1 53.16 49 ARG B CA 1
ATOM 2221 C C . ARG B 1 49 ? -9.297 -0.539 7.836 1 53.16 49 ARG B C 1
ATOM 2223 O O . ARG B 1 49 ? -9.125 -1.641 7.312 1 53.16 49 ARG B O 1
ATOM 2230 N N . GLY B 1 50 ? -8.562 0.476 7.695 1 58.38 50 GLY B N 1
ATOM 2231 C CA . GLY B 1 50 ? -7.246 0.314 7.098 1 58.38 50 GLY B CA 1
ATOM 2232 C C . GLY B 1 50 ? -7.234 0.579 5.605 1 58.38 50 GLY B C 1
ATOM 2233 O O . GLY B 1 50 ? -6.168 0.735 5.004 1 58.38 50 GLY B O 1
ATOM 2234 N N . ALA B 1 51 ? -8.43 0.703 5.02 1 65.5 51 ALA B N 1
ATOM 2235 C CA . ALA B 1 51 ? -8.477 0.975 3.586 1 65.5 51 ALA B CA 1
ATOM 2236 C C . ALA B 1 51 ? -7.973 2.383 3.279 1 65.5 51 ALA B C 1
ATOM 2238 O O . ALA B 1 51 ? -7.285 2.598 2.279 1 65.5 51 ALA B O 1
ATOM 2239 N N . LEU B 1 52 ? -8.344 3.273 4.191 1 80.31 52 LEU B N 1
ATOM 2240 C CA . LEU B 1 52 ? -7.875 4.652 4.117 1 80.31 52 LEU B CA 1
ATOM 2241 C C . LEU B 1 52 ? -6.785 4.914 5.156 1 80.31 52 LEU B C 1
ATOM 2243 O O . LEU B 1 52 ? -6.992 4.688 6.348 1 80.31 52 LEU B O 1
ATOM 2247 N N . MET B 1 53 ? -5.617 5.348 4.695 1 84.69 53 MET B N 1
ATOM 2248 C CA . MET B 1 53 ? -4.48 5.539 5.594 1 84.69 53 MET B CA 1
ATOM 2249 C C . MET B 1 53 ? -4.148 7.02 5.742 1 84.69 53 MET B C 1
ATOM 2251 O O . MET B 1 53 ? -4.199 7.773 4.77 1 84.69 53 MET B O 1
ATOM 2255 N N . ILE B 1 54 ? -3.811 7.367 6.965 1 92.12 54 ILE B N 1
ATOM 2256 C CA . ILE B 1 54 ? -3.123 8.641 7.18 1 92.12 54 ILE B CA 1
ATOM 2257 C C . ILE B 1 54 ? -1.639 8.477 6.859 1 92.12 54 ILE B C 1
ATOM 2259 O O . ILE B 1 54 ? -0.922 7.75 7.547 1 92.12 54 ILE B O 1
ATOM 2263 N N . THR B 1 55 ? -1.21 9.242 5.793 1 89.62 55 THR B N 1
ATOM 2264 C CA . THR B 1 55 ? 0.123 8.922 5.289 1 89.62 55 THR B CA 1
ATOM 2265 C C . THR B 1 55 ? 1.104 10.047 5.617 1 89.62 55 THR B C 1
ATOM 2267 O O . THR B 1 55 ? 2.318 9.844 5.59 1 89.62 55 THR B O 1
ATOM 2270 N N . GLU B 1 56 ? 0.639 11.211 5.828 1 93.06 56 GLU B N 1
ATOM 2271 C CA . GLU B 1 56 ? 1.525 12.336 6.113 1 93.06 56 GLU B CA 1
ATOM 2272 C C . GLU B 1 56 ? 0.826 13.383 6.973 1 93.06 56 GLU B C 1
ATOM 2274 O O . GLU B 1 56 ? -0.346 13.695 6.75 1 93.06 56 GLU B O 1
ATOM 2279 N N . ILE B 1 57 ? 1.535 13.945 7.992 1 97.75 57 ILE B N 1
ATOM 2280 C CA . ILE B 1 57 ? 1.05 14.992 8.891 1 97.75 57 ILE B CA 1
ATOM 2281 C C . ILE B 1 57 ? 2.088 16.109 8.992 1 97.75 57 ILE B C 1
ATOM 2283 O O . ILE B 1 57 ? 3.229 15.859 9.398 1 97.75 57 ILE B O 1
ATOM 2287 N N . ASN B 1 58 ? 1.715 17.266 8.531 1 98.56 58 ASN B N 1
ATOM 2288 C CA . ASN B 1 58 ? 2.512 18.453 8.805 1 98.56 58 ASN B CA 1
ATOM 2289 C C . ASN B 1 58 ? 1.908 19.297 9.93 1 98.56 58 ASN B C 1
ATOM 2291 O O . ASN B 1 58 ? 0.979 20.062 9.703 1 98.56 58 ASN B O 1
ATOM 2295 N N . PHE B 1 59 ? 2.535 19.141 11.078 1 98.44 59 PHE B N 1
ATOM 2296 C CA . PHE B 1 59 ? 1.976 19.781 12.266 1 98.44 59 PHE B CA 1
ATOM 2297 C C . PHE B 1 59 ? 2.812 20.984 12.68 1 98.44 59 PHE B C 1
ATOM 2299 O O . PHE B 1 59 ? 2.4 21.766 13.539 1 98.44 59 PHE B O 1
ATOM 2306 N N . ALA B 1 60 ? 3.959 21.234 12.039 1 97.31 60 ALA B N 1
ATOM 2307 C CA . ALA B 1 60 ? 4.922 22.219 12.516 1 97.31 60 ALA B CA 1
ATOM 2308 C C . ALA B 1 60 ? 4.809 23.531 11.734 1 97.31 60 ALA B C 1
ATOM 2310 O O . ALA B 1 60 ? 5.613 24.438 11.93 1 97.31 60 ALA B O 1
ATOM 2311 N N . GLY B 1 61 ? 3.875 23.625 10.797 1 98.25 61 GLY B N 1
ATOM 2312 C CA . GLY B 1 61 ? 3.68 24.844 10.039 1 98.25 61 GLY B CA 1
ATOM 2313 C C . GLY B 1 61 ? 4.52 24.906 8.781 1 98.25 61 GLY B C 1
ATOM 2314 O O . GLY B 1 61 ? 4.863 23.875 8.203 1 98.25 61 GLY B O 1
ATOM 2315 N N . SER B 1 62 ? 4.629 26.125 8.266 1 98.56 62 SER B N 1
ATOM 2316 C CA . SER B 1 62 ? 5.438 26.391 7.086 1 98.56 62 SER B CA 1
ATOM 2317 C C . SER B 1 62 ? 6.367 27.578 7.312 1 98.56 62 SER B C 1
ATOM 2319 O O . SER B 1 62 ? 6.199 28.328 8.273 1 98.56 62 SER B O 1
ATOM 2321 N N . ILE B 1 63 ? 7.441 27.641 6.52 1 97.88 63 ILE B N 1
ATOM 2322 C CA . ILE B 1 63 ? 8.391 28.75 6.555 1 97.88 63 ILE B CA 1
ATOM 2323 C C . ILE B 1 63 ? 8.609 29.281 5.137 1 97.88 63 ILE B C 1
ATOM 2325 O O . ILE B 1 63 ? 8.906 28.516 4.219 1 97.88 63 ILE B O 1
ATOM 2329 N N . THR B 1 64 ? 8.461 30.562 4.938 1 97.38 64 THR B N 1
ATOM 2330 C CA . THR B 1 64 ? 8.789 31.172 3.654 1 97.38 64 THR B CA 1
ATOM 2331 C C . THR B 1 64 ? 10.297 31.125 3.408 1 97.38 64 THR B C 1
ATOM 2333 O O . THR B 1 64 ? 11.078 30.969 4.344 1 97.38 64 THR B O 1
ATOM 2336 N N . ASP B 1 65 ? 10.602 31.297 2.156 1 94.5 65 ASP B N 1
ATOM 2337 C CA . ASP B 1 65 ? 12.016 31.266 1.796 1 94.5 65 ASP B CA 1
ATOM 2338 C C . ASP B 1 65 ? 12.781 32.406 2.482 1 94.5 65 ASP B C 1
ATOM 2340 O O . ASP B 1 65 ? 13.984 32.281 2.711 1 94.5 65 ASP B O 1
ATOM 2344 N N . ASP B 1 66 ? 12.102 33.406 2.881 1 94.38 66 ASP B N 1
ATOM 2345 C CA . ASP B 1 66 ? 12.75 34.531 3.562 1 94.38 66 ASP B CA 1
ATOM 2346 C C . ASP B 1 66 ? 12.734 34.312 5.078 1 94.38 66 ASP B C 1
ATOM 2348 O O . ASP B 1 66 ? 13.18 35.188 5.828 1 94.38 66 ASP B O 1
ATOM 2352 N N . GLY B 1 67 ? 12.172 33.25 5.523 1 94.38 67 GLY B N 1
ATOM 2353 C CA . GLY B 1 67 ? 12.391 32.812 6.898 1 94.38 67 GLY B CA 1
ATOM 2354 C C . GLY B 1 67 ? 11.195 33.094 7.801 1 94.38 67 GLY B C 1
ATOM 2355 O O . GLY B 1 67 ? 11.297 32.969 9.023 1 94.38 67 GLY B O 1
ATOM 2356 N N . THR B 1 68 ? 10.062 33.469 7.219 1 96.81 68 THR B N 1
ATOM 2357 C CA . THR B 1 68 ? 8.891 33.75 8.047 1 96.81 68 THR B CA 1
ATOM 2358 C C . THR B 1 68 ? 8.133 32.469 8.344 1 96.81 68 THR B C 1
ATOM 2360 O O . THR B 1 68 ? 7.719 31.75 7.43 1 96.81 68 THR B O 1
ATOM 2363 N N . TRP B 1 69 ? 7.992 32.25 9.648 1 97.25 69 TRP B N 1
ATOM 2364 C CA . TRP B 1 69 ? 7.328 31.031 10.109 1 97.25 69 TRP B CA 1
ATOM 2365 C C . TRP B 1 69 ? 5.84 31.281 10.336 1 97.25 69 TRP B C 1
ATOM 2367 O O . TRP B 1 69 ? 5.453 32.312 10.906 1 97.25 69 TRP B O 1
ATOM 2377 N N . ASP B 1 70 ? 4.996 30.453 9.812 1 98.12 70 ASP B N 1
ATOM 2378 C CA . ASP B 1 70 ? 3.561 30.422 10.07 1 98.12 70 ASP B CA 1
ATOM 2379 C C . ASP B 1 70 ? 3.152 29.094 10.711 1 98.12 70 ASP B C 1
ATOM 2381 O O . ASP B 1 70 ? 2.99 28.094 10.016 1 98.12 70 ASP B O 1
ATOM 2385 N N . ALA B 1 71 ? 2.891 29.078 12.016 1 97.25 71 ALA B N 1
ATOM 2386 C CA . ALA B 1 71 ? 2.617 27.859 12.789 1 97.25 71 ALA B CA 1
ATOM 2387 C C . ALA B 1 71 ? 1.258 27.281 12.422 1 97.25 71 ALA B C 1
ATOM 2389 O O . ALA B 1 71 ? 1.01 26.094 12.648 1 97.25 71 ALA B O 1
ATOM 2390 N N . ASP B 1 72 ? 0.385 28.047 11.812 1 97.88 72 ASP B N 1
ATOM 2391 C CA . ASP B 1 72 ? -0.985 27.625 11.547 1 97.88 72 ASP B CA 1
ATOM 2392 C C . ASP B 1 72 ? -1.09 26.906 10.203 1 97.88 72 ASP B C 1
ATOM 2394 O O . ASP B 1 72 ? -2.117 26.297 9.898 1 97.88 72 ASP B O 1
ATOM 2398 N N . ASP B 1 73 ? -0.082 27 9.375 1 98.62 73 ASP B N 1
ATOM 2399 C CA . ASP B 1 73 ? -0.116 26.422 8.039 1 98.62 73 ASP B CA 1
ATOM 2400 C C . ASP B 1 73 ? 0.153 24.922 8.094 1 98.62 73 ASP B C 1
ATOM 2402 O O . ASP B 1 73 ? 1.272 24.469 7.832 1 98.62 73 ASP B O 1
ATOM 2406 N N . VAL B 1 74 ? -0.923 24.109 8.391 1 98.81 74 VAL B N 1
ATOM 2407 C CA . VAL B 1 74 ? -0.8 22.672 8.656 1 98.81 74 VAL B CA 1
ATOM 2408 C C . VAL B 1 74 ? -1.655 21.891 7.664 1 98.81 74 VAL B C 1
ATOM 2410 O O . VAL B 1 74 ? -2.547 22.453 7.023 1 98.81 74 VAL B O 1
ATOM 2413 N N . PHE B 1 75 ? -1.314 20.562 7.527 1 98.69 75 PHE B N 1
ATOM 2414 C CA . PHE B 1 75 ? -2.168 19.703 6.711 1 98.69 75 PHE B CA 1
ATOM 2415 C C . PHE B 1 75 ? -2.088 18.266 7.184 1 98.69 75 PHE B C 1
ATOM 2417 O O . PHE B 1 75 ? -1.172 17.891 7.922 1 98.69 75 PHE B O 1
ATOM 2424 N N . ILE B 1 76 ? -3.117 17.422 6.836 1 98.69 76 ILE B N 1
ATOM 2425 C CA . ILE B 1 76 ? -3.213 15.977 6.973 1 98.69 76 ILE B CA 1
ATOM 2426 C C . ILE B 1 76 ? -3.463 15.352 5.605 1 98.69 76 ILE B C 1
ATOM 2428 O O . ILE B 1 76 ? -4.312 15.82 4.844 1 98.69 76 ILE B O 1
ATOM 2432 N N . GLU B 1 77 ? -2.672 14.312 5.355 1 97.44 77 GLU B N 1
ATOM 2433 C CA . GLU B 1 77 ? -2.834 13.602 4.09 1 97.44 77 GLU B CA 1
ATOM 2434 C C . GLU B 1 77 ? -3.414 12.211 4.312 1 97.44 77 GLU B C 1
ATOM 2436 O O . GLU B 1 77 ? -2.957 11.477 5.191 1 97.44 77 GLU B O 1
ATOM 2441 N N . LEU B 1 78 ? -4.402 11.906 3.547 1 93.62 78 LEU B N 1
ATOM 2442 C CA . LEU B 1 78 ? -5.004 10.578 3.473 1 93.62 78 LEU B CA 1
ATOM 2443 C C . LEU B 1 78 ? -4.703 9.914 2.129 1 93.62 78 LEU B C 1
ATOM 2445 O O . LEU B 1 78 ? -4.637 10.594 1.103 1 93.62 78 LEU B O 1
ATOM 2449 N N . GLN B 1 79 ? -4.594 8.578 2.197 1 88.06 79 GLN B N 1
ATOM 2450 C CA . GLN B 1 79 ? -4.453 7.805 0.966 1 88.06 79 GLN B CA 1
ATOM 2451 C C . GLN B 1 79 ? -5.426 6.629 0.939 1 88.06 79 GLN B C 1
ATOM 2453 O O . GLN B 1 79 ? -5.598 5.934 1.943 1 88.06 79 GLN B O 1
ATOM 2458 N N . ASN B 1 80 ? -6.062 6.457 -0.262 1 80.38 80 ASN B N 1
ATOM 2459 C CA . ASN B 1 80 ? -6.895 5.277 -0.476 1 80.38 80 ASN B CA 1
ATOM 2460 C C . ASN B 1 80 ? -6.062 4.07 -0.894 1 80.38 80 ASN B C 1
ATOM 2462 O O . ASN B 1 80 ? -5.582 4.004 -2.027 1 80.38 80 ASN B O 1
ATOM 2466 N N . LYS B 1 81 ? -5.906 3.188 0.053 1 71 81 LYS B N 1
ATOM 2467 C CA . LYS B 1 81 ? -5.141 1.98 -0.245 1 71 81 LYS B CA 1
ATOM 2468 C C . LYS B 1 81 ? -6.059 0.827 -0.634 1 71 81 LYS B C 1
ATOM 2470 O O . LYS B 1 81 ? -5.609 -0.312 -0.776 1 71 81 LYS B O 1
ATOM 2475 N N . HIS B 1 82 ? -7.273 1.174 -0.721 1 65.5 82 HIS B N 1
ATOM 2476 C CA . HIS B 1 82 ? -8.273 0.205 -1.156 1 65.5 82 HIS B CA 1
ATOM 2477 C C . HIS B 1 82 ? -8.398 0.187 -2.676 1 65.5 82 HIS B C 1
ATOM 2479 O O . HIS B 1 82 ? -8.203 1.213 -3.332 1 65.5 82 HIS B O 1
ATOM 2485 N N . PRO B 1 83 ? -8.734 -0.991 -3.271 1 60.22 83 PRO B N 1
ATOM 2486 C CA . PRO B 1 83 ? -8.836 -1.071 -4.73 1 60.22 83 PRO B CA 1
ATOM 2487 C C . PRO B 1 83 ? -10.07 -0.351 -5.277 1 60.22 83 PRO B C 1
ATOM 2489 O O . PRO B 1 83 ? -10.219 -0.208 -6.492 1 60.22 83 PRO B O 1
ATOM 2492 N N . ARG B 1 84 ? -10.906 0.073 -4.449 1 62.94 84 ARG B N 1
ATOM 2493 C CA . ARG B 1 84 ? -12.094 0.808 -4.879 1 62.94 84 ARG B CA 1
ATOM 2494 C C . ARG B 1 84 ? -12.031 2.264 -4.426 1 62.94 84 ARG B C 1
ATOM 2496 O O . ARG B 1 84 ? -11.391 2.578 -3.422 1 62.94 84 ARG B O 1
ATOM 2503 N N . PRO B 1 85 ? -12.812 3.152 -5.18 1 73.44 85 PRO B N 1
ATOM 2504 C CA . PRO B 1 85 ? -12.898 4.543 -4.727 1 73.44 85 PRO B CA 1
ATOM 2505 C C . PRO B 1 85 ? -13.562 4.676 -3.361 1 73.44 85 PRO B C 1
ATOM 2507 O O . PRO B 1 85 ? -14.5 3.932 -3.049 1 73.44 85 PRO B O 1
ATOM 2510 N N . ILE B 1 86 ? -13.094 5.617 -2.555 1 80.56 86 ILE B N 1
ATOM 2511 C CA . ILE B 1 86 ? -13.641 5.867 -1.228 1 80.56 86 ILE B CA 1
ATOM 2512 C C . ILE B 1 86 ? -14.078 7.324 -1.116 1 80.56 86 ILE B C 1
ATOM 2514 O O . ILE B 1 86 ? -13.289 8.234 -1.373 1 80.56 86 ILE B O 1
ATOM 2518 N N . ASN B 1 87 ? -15.336 7.551 -0.887 1 86.19 87 ASN B N 1
ATOM 2519 C CA . ASN B 1 87 ? -15.852 8.891 -0.604 1 86.19 87 ASN B CA 1
ATOM 2520 C C . ASN B 1 87 ? -15.898 9.164 0.896 1 86.19 87 ASN B C 1
ATOM 2522 O O . ASN B 1 87 ? -16.672 8.539 1.621 1 86.19 87 ASN B O 1
ATOM 2526 N N . VAL B 1 88 ? -15.094 10.141 1.365 1 90.94 88 VAL B N 1
ATOM 2527 C CA . VAL B 1 88 ? -14.992 10.375 2.801 1 90.94 88 VAL B CA 1
ATOM 2528 C C . VAL B 1 88 ? -15.781 11.625 3.182 1 90.94 88 VAL B C 1
ATOM 2530 O O . VAL B 1 88 ? -15.609 12.172 4.273 1 90.94 88 VAL B O 1
ATOM 2533 N N . SER B 1 89 ? -16.672 12.086 2.287 1 89.75 89 SER B N 1
ATOM 2534 C CA . SER B 1 89 ? -17.516 13.234 2.596 1 89.75 89 SER B CA 1
ATOM 2535 C C . SER B 1 89 ? -18.25 13.047 3.914 1 89.75 89 SER B C 1
ATOM 2537 O O . SER B 1 89 ? -18.891 12.016 4.125 1 89.75 89 SER B O 1
ATOM 2539 N N . GLY B 1 90 ? -18.062 14.094 4.816 1 91.75 90 GLY B N 1
ATOM 2540 C CA . GLY B 1 90 ? -18.797 14.094 6.066 1 91.75 90 GLY B CA 1
ATOM 2541 C C . GLY B 1 90 ? -18.172 13.219 7.133 1 91.75 90 GLY B C 1
ATOM 2542 O O . GLY B 1 90 ? -18.641 13.172 8.273 1 91.75 90 GLY B O 1
ATOM 2543 N N . TRP B 1 91 ? -17.125 12.477 6.801 1 92.38 91 TRP B N 1
ATOM 2544 C CA . TRP B 1 91 ? -16.438 11.688 7.816 1 92.38 91 TRP B CA 1
ATOM 2545 C C . TRP B 1 91 ? -15.914 12.586 8.93 1 92.38 91 TRP B C 1
ATOM 2547 O O . TRP B 1 91 ? -15.773 13.797 8.75 1 92.38 91 TRP B O 1
ATOM 2557 N N . HIS B 1 92 ? -15.664 11.992 10.078 1 93.88 92 HIS B N 1
ATOM 2558 C CA . HIS B 1 92 ? -15.148 12.719 11.234 1 93.88 92 HIS B CA 1
ATOM 2559 C C . HIS B 1 92 ? -13.633 12.648 11.305 1 93.88 92 HIS B C 1
ATOM 2561 O O . HIS B 1 92 ? -13.047 11.578 11.156 1 93.88 92 HIS B O 1
ATOM 2567 N N . LEU B 1 93 ? -13.039 13.805 11.469 1 97.44 93 LEU B N 1
ATOM 2568 C CA . LEU B 1 93 ? -11.617 13.969 11.766 1 97.44 93 LEU B CA 1
ATOM 2569 C C . LEU B 1 93 ? -11.414 14.453 13.195 1 97.44 93 LEU B C 1
ATOM 2571 O O . LEU B 1 93 ? -11.711 15.602 13.516 1 97.44 93 LEU B O 1
ATOM 2575 N N . ILE B 1 94 ? -10.93 13.586 14.039 1 97.44 94 ILE B N 1
ATOM 2576 C CA . ILE B 1 94 ? -10.773 13.883 15.453 1 97.44 94 ILE B CA 1
ATOM 2577 C C . ILE B 1 94 ? -9.297 14.109 15.773 1 97.44 94 ILE B C 1
ATOM 2579 O O . ILE B 1 94 ? -8.453 13.266 15.469 1 97.44 94 ILE B O 1
ATOM 2583 N N . ILE B 1 95 ? -9.008 15.258 16.375 1 98.56 95 ILE B N 1
ATOM 2584 C CA . ILE B 1 95 ? -7.664 15.641 16.766 1 98.56 95 ILE B CA 1
ATOM 2585 C C . ILE B 1 95 ? -7.527 15.539 18.281 1 98.56 95 ILE B C 1
ATOM 2587 O O . ILE B 1 95 ? -8.406 15.977 19.031 1 98.56 95 ILE B O 1
ATOM 2591 N N . GLU B 1 96 ? -6.465 14.883 18.734 1 97.06 96 GLU B N 1
ATOM 2592 C CA . GLU B 1 96 ? -6.125 14.797 20.156 1 97.06 96 GLU B CA 1
ATOM 2593 C C . GLU B 1 96 ? -4.641 15.078 20.391 1 97.06 96 GLU B C 1
ATOM 2595 O O . GLU B 1 96 ? -3.887 15.273 19.438 1 97.06 96 GLU B O 1
ATOM 2600 N N . GLY B 1 97 ? -4.156 15.039 21.688 1 96.06 97 GLY B N 1
ATOM 2601 C CA . GLY B 1 97 ? -2.826 15.453 22.109 1 96.06 97 GLY B CA 1
ATOM 2602 C C . GLY B 1 97 ? -2.805 16.828 22.766 1 96.06 97 GLY B C 1
ATOM 2603 O O . GLY B 1 97 ? -3.551 17.078 23.703 1 96.06 97 GLY B O 1
ATOM 2604 N N . ASP B 1 98 ? -1.932 17.75 22.219 1 97.25 98 ASP B N 1
ATOM 2605 C CA . ASP B 1 98 ? -1.883 19.109 22.766 1 97.25 98 ASP B CA 1
ATOM 2606 C C . ASP B 1 98 ? -3.162 19.875 22.438 1 97.25 98 ASP B C 1
ATOM 2608 O O . ASP B 1 98 ? -3.521 20.812 23.156 1 97.25 98 ASP B O 1
ATOM 2612 N N . VAL B 1 99 ? -3.738 19.562 21.312 1 97.06 99 VAL B N 1
ATOM 2613 C CA . VAL B 1 99 ? -4.984 20.141 20.828 1 97.06 99 VAL B CA 1
ATOM 2614 C C . VAL B 1 99 ? -6.078 19.078 20.797 1 97.06 99 VAL B C 1
ATOM 2616 O O . VAL B 1 99 ? -5.824 17.922 20.453 1 97.06 99 VAL B O 1
ATOM 2619 N N . VAL B 1 100 ? -7.305 19.469 21.234 1 97.62 100 VAL B N 1
ATOM 2620 C CA . VAL B 1 100 ? -8.469 18.594 21.141 1 97.62 100 VAL B CA 1
ATOM 2621 C C . VAL B 1 100 ? -9.562 19.266 20.328 1 97.62 100 VAL B C 1
ATOM 2623 O O . VAL B 1 100 ? -10.016 20.359 20.656 1 97.62 100 VAL B O 1
ATOM 2626 N N . ALA B 1 101 ? -9.977 18.641 19.219 1 98.31 101 ALA B N 1
ATOM 2627 C CA . ALA B 1 101 ? -11.016 19.156 18.328 1 98.31 101 ALA B CA 1
ATOM 2628 C C . ALA B 1 101 ? -11.617 18.047 17.469 1 98.31 101 ALA B C 1
ATOM 2630 O O . ALA B 1 101 ? -10.984 17.016 17.25 1 98.31 101 ALA B O 1
ATOM 2631 N N . THR B 1 102 ? -12.844 18.25 17.078 1 97.88 102 THR B N 1
ATOM 2632 C CA . THR B 1 102 ? -13.516 17.391 16.125 1 97.88 102 THR B CA 1
ATOM 2633 C C . THR B 1 102 ? -13.984 18.188 14.906 1 97.88 102 THR B C 1
ATOM 2635 O O . THR B 1 102 ? -14.609 19.234 15.055 1 97.88 102 THR B O 1
ATOM 2638 N N . HIS B 1 103 ? -13.641 17.703 13.742 1 98.19 103 HIS B N 1
ATOM 2639 C CA . HIS B 1 103 ? -14.062 18.312 12.492 1 98.19 103 HIS B CA 1
ATOM 2640 C C . HIS B 1 103 ? -14.836 17.328 11.625 1 98.19 103 HIS B C 1
ATOM 2642 O O . HIS B 1 103 ? -14.758 16.125 11.836 1 98.19 103 HIS B O 1
ATOM 2648 N N . ARG B 1 104 ? -15.609 17.891 10.703 1 96.25 104 ARG B N 1
ATOM 2649 C CA . ARG B 1 104 ? -16.188 17.125 9.602 1 96.25 104 ARG B CA 1
ATOM 2650 C C . ARG B 1 104 ? -15.477 17.438 8.289 1 96.25 104 ARG B C 1
ATOM 2652 O O . ARG B 1 104 ? -15.211 18.594 7.984 1 96.25 104 ARG B O 1
ATOM 2659 N N . ILE B 1 105 ? -15.133 16.359 7.602 1 95.44 105 ILE B N 1
ATOM 2660 C CA . ILE B 1 105 ? -14.562 16.594 6.281 1 95.44 105 ILE B CA 1
ATOM 2661 C C . ILE B 1 105 ? -15.641 17.141 5.348 1 95.44 105 ILE B C 1
ATOM 2663 O O . ILE B 1 105 ? -16.719 16.562 5.227 1 95.44 105 ILE B O 1
ATOM 2667 N N . PRO B 1 106 ? -15.352 18.25 4.684 1 94.75 106 PRO B N 1
ATOM 2668 C CA . PRO B 1 106 ? -16.328 18.828 3.768 1 94.75 106 PRO B CA 1
ATOM 2669 C C . PRO B 1 106 ? -16.703 17.891 2.623 1 94.75 106 PRO B C 1
ATOM 2671 O O . PRO B 1 106 ? -15.992 16.922 2.367 1 94.75 106 PRO B O 1
ATOM 2674 N N . THR B 1 107 ? -17.844 18.219 1.987 1 91.69 107 THR B N 1
ATOM 2675 C CA . THR B 1 107 ? -18.281 17.438 0.838 1 91.69 107 THR B CA 1
ATOM 2676 C C . THR B 1 107 ? -17.266 17.516 -0.294 1 91.69 107 THR B C 1
ATOM 2678 O O . THR B 1 107 ? -16.812 18.609 -0.656 1 91.69 107 THR B O 1
ATOM 2681 N N . LEU B 1 108 ? -16.891 16.328 -0.798 1 91.25 108 LEU B N 1
ATOM 2682 C CA . LEU B 1 108 ? -15.945 16.25 -1.906 1 91.25 108 LEU B CA 1
ATOM 2683 C C . LEU B 1 108 ? -16.672 16.141 -3.238 1 91.25 108 LEU B C 1
ATOM 2685 O O . LEU B 1 108 ? -17.75 15.547 -3.314 1 91.25 108 LEU B O 1
ATOM 2689 N N . GLU B 1 109 ? -16.125 16.734 -4.254 1 87.19 109 GLU B N 1
ATOM 2690 C CA . GLU B 1 109 ? -16.688 16.594 -5.594 1 87.19 109 GLU B CA 1
ATOM 2691 C C . GLU B 1 109 ? -16.531 15.164 -6.105 1 87.19 109 GLU B C 1
ATOM 2693 O O . GLU B 1 109 ? -17.453 14.617 -6.715 1 87.19 109 GLU B O 1
ATOM 2698 N N . ASP B 1 110 ? -15.375 14.578 -5.93 1 88.69 110 ASP B N 1
ATOM 2699 C CA . ASP B 1 110 ? -15.055 13.227 -6.375 1 88.69 110 ASP B CA 1
ATOM 2700 C C . ASP B 1 110 ? -14.5 12.383 -5.23 1 88.69 110 ASP B C 1
ATOM 2702 O O . ASP B 1 110 ? -13.875 12.914 -4.309 1 88.69 110 ASP B O 1
ATOM 2706 N N . PRO B 1 111 ? -14.773 11.055 -5.312 1 87.31 111 PRO B N 1
ATOM 2707 C CA . PRO B 1 111 ? -14.141 10.18 -4.324 1 87.31 111 PRO B CA 1
ATOM 2708 C C . PRO B 1 111 ? -12.625 10.094 -4.492 1 87.31 111 PRO B C 1
ATOM 2710 O O . PRO B 1 111 ? -12.094 10.516 -5.52 1 87.31 111 PRO B O 1
ATOM 2713 N N . ILE B 1 112 ? -11.992 9.594 -3.408 1 87.62 112 ILE B N 1
ATOM 2714 C CA . ILE B 1 112 ? -10.57 9.305 -3.504 1 87.62 112 ILE B CA 1
ATOM 2715 C C . ILE B 1 112 ? -10.352 8.023 -4.301 1 87.62 112 ILE B C 1
ATOM 2717 O O . ILE B 1 112 ? -10.773 6.945 -3.883 1 87.62 112 ILE B O 1
ATOM 2721 N N . GLN B 1 113 ? -9.719 8.141 -5.473 1 80.06 113 GLN B N 1
ATOM 2722 C CA . GLN B 1 113 ? -9.469 6.965 -6.301 1 80.06 113 GLN B CA 1
ATOM 2723 C C . GLN B 1 113 ? -8.406 6.07 -5.68 1 80.06 113 GLN B C 1
ATOM 2725 O O . GLN B 1 113 ? -7.617 6.523 -4.848 1 80.06 113 GLN B O 1
ATOM 2730 N N . PRO B 1 114 ? -8.445 4.84 -6.059 1 68.5 114 PRO B N 1
ATOM 2731 C CA . PRO B 1 114 ? -7.398 3.953 -5.547 1 68.5 114 PRO B CA 1
ATOM 2732 C C . PRO B 1 114 ? -5.996 4.527 -5.727 1 68.5 114 PRO B C 1
ATOM 2734 O O . PRO B 1 114 ? -5.645 4.973 -6.82 1 68.5 114 PRO B O 1
ATOM 2737 N N . ASN B 1 115 ? -5.227 4.625 -4.574 1 72.44 115 ASN B N 1
ATOM 2738 C CA . ASN B 1 115 ? -3.834 5.059 -4.492 1 72.44 115 ASN B CA 1
ATOM 2739 C C . ASN B 1 115 ? -3.713 6.574 -4.605 1 72.44 115 ASN B C 1
ATOM 2741 O O . ASN B 1 115 ? -2.609 7.121 -4.535 1 72.44 115 ASN B O 1
ATOM 2745 N N . ASP B 1 116 ? -4.863 7.199 -4.758 1 83.81 116 ASP B N 1
ATOM 2746 C CA . ASP B 1 116 ? -4.816 8.656 -4.762 1 83.81 116 ASP B CA 1
ATOM 2747 C C . ASP B 1 116 ? -4.832 9.211 -3.34 1 83.81 116 ASP B C 1
ATOM 2749 O O . ASP B 1 116 ? -5.074 8.477 -2.385 1 83.81 116 ASP B O 1
ATOM 2753 N N . TYR B 1 117 ? -4.5 10.492 -3.262 1 91.06 117 TYR B N 1
ATOM 2754 C CA . TYR B 1 117 ? -4.391 11.18 -1.978 1 91.06 117 TYR B CA 1
ATOM 2755 C C . TYR B 1 117 ? -5.496 12.211 -1.811 1 91.06 117 TYR B C 1
ATOM 2757 O O . TYR B 1 117 ? -6.055 12.695 -2.797 1 91.06 117 TYR B O 1
ATOM 2765 N N . LEU B 1 118 ? -5.859 12.453 -0.592 1 95.88 118 LEU B N 1
ATOM 2766 C CA . LEU B 1 118 ? -6.613 13.625 -0.167 1 95.88 118 LEU B CA 1
ATOM 2767 C C . LEU B 1 118 ? -5.812 14.445 0.836 1 95.88 118 LEU B C 1
ATOM 2769 O O . LEU B 1 118 ? -5.391 13.93 1.872 1 95.88 118 LEU B O 1
ATOM 2773 N N . VAL B 1 119 ? -5.641 15.758 0.504 1 98.06 119 VAL B N 1
ATOM 2774 C CA . VAL B 1 119 ? -4.941 16.672 1.41 1 98.06 119 VAL B CA 1
ATOM 2775 C C . VAL B 1 119 ? -5.945 17.625 2.059 1 98.06 119 VAL B C 1
ATOM 2777 O O . VAL B 1 119 ? -6.629 18.375 1.367 1 98.06 119 VAL B O 1
ATOM 2780 N N . VAL B 1 120 ? -6.004 17.578 3.391 1 98.62 120 VAL B N 1
ATOM 2781 C CA . VAL B 1 120 ? -6.809 18.484 4.211 1 98.62 120 VAL B CA 1
ATOM 2782 C C . VAL B 1 120 ? -5.914 19.547 4.84 1 98.62 120 VAL B C 1
ATOM 2784 O O . VAL B 1 120 ? -5.07 19.234 5.684 1 98.62 120 VAL B O 1
ATOM 2787 N N . ALA B 1 121 ? -6.137 20.812 4.449 1 98.75 121 ALA B N 1
ATOM 2788 C CA . ALA B 1 121 ? -5.266 21.875 4.941 1 98.75 121 ALA B CA 1
ATOM 2789 C C . ALA B 1 121 ? -6.078 22.969 5.629 1 98.75 121 ALA B C 1
ATOM 2791 O O . ALA B 1 121 ? -7.301 23.031 5.484 1 98.75 121 ALA B O 1
ATOM 2792 N N . ARG B 1 122 ? -5.395 23.766 6.426 1 98.69 122 ARG B N 1
ATOM 2793 C CA . ARG B 1 122 ? -6.055 24.875 7.105 1 98.69 122 ARG B CA 1
ATOM 2794 C C . ARG B 1 122 ? -6.09 26.109 6.223 1 98.69 122 ARG B C 1
ATOM 2796 O O . ARG B 1 122 ? -7.125 26.766 6.117 1 98.69 122 ARG B O 1
ATOM 2803 N N . LYS B 1 123 ? -5.027 26.438 5.586 1 98.31 123 LYS B N 1
ATOM 2804 C CA . LYS B 1 123 ? -4.883 27.734 4.957 1 98.31 123 LYS B CA 1
ATOM 2805 C C . LYS B 1 123 ? -4.93 27.625 3.434 1 98.31 123 LYS B C 1
ATOM 2807 O O . LYS B 1 123 ? -4.164 26.859 2.842 1 98.31 123 LYS B O 1
ATOM 2812 N N . LYS B 1 124 ? -5.73 28.484 2.846 1 97.19 124 LYS B N 1
ATOM 2813 C CA . LYS B 1 124 ? -5.848 28.531 1.393 1 97.19 124 LYS B CA 1
ATOM 2814 C C . LYS B 1 124 ? -4.676 29.297 0.778 1 97.19 124 LYS B C 1
ATOM 2816 O O . LYS B 1 124 ? -4.25 29 -0.338 1 97.19 124 LYS B O 1
ATOM 2821 N N . ASP B 1 125 ? -4.16 30.203 1.526 1 96.69 125 ASP B N 1
ATOM 2822 C CA . ASP B 1 125 ? -3.137 31.094 0.985 1 96.69 125 ASP B CA 1
ATOM 2823 C C . ASP B 1 125 ? -1.752 30.719 1.51 1 96.69 125 ASP B C 1
ATOM 2825 O O . ASP B 1 125 ? -0.789 31.469 1.319 1 96.69 125 ASP B O 1
ATOM 2829 N N . GLY B 1 126 ? -1.586 29.625 2.143 1 97.69 126 GLY B N 1
ATOM 2830 C CA . GLY B 1 126 ? -0.311 29.172 2.676 1 97.69 126 GLY B CA 1
ATOM 2831 C C . GLY B 1 126 ? 0.469 28.312 1.703 1 97.69 126 GLY B C 1
ATOM 2832 O O . GLY B 1 126 ? 0.173 28.281 0.506 1 97.69 126 GLY B O 1
ATOM 2833 N N . ALA B 1 127 ? 1.483 27.625 2.211 1 98.38 127 ALA B N 1
ATOM 2834 C CA . ALA B 1 127 ? 2.41 26.812 1.442 1 98.38 127 ALA B CA 1
ATOM 2835 C C . ALA B 1 127 ? 1.685 25.641 0.775 1 98.38 127 ALA B C 1
ATOM 2837 O O . ALA B 1 127 ? 2.113 25.156 -0.272 1 98.38 127 ALA B O 1
ATOM 2838 N N . PHE B 1 128 ? 0.536 25.203 1.335 1 98.12 128 PHE B N 1
ATOM 2839 C CA . PHE B 1 128 ? -0.087 23.953 0.908 1 98.12 128 PHE B CA 1
ATOM 2840 C C . PHE B 1 128 ? -1.41 24.234 0.201 1 98.12 128 PHE B C 1
ATOM 2842 O O . PHE B 1 128 ? -2.18 23.297 -0.062 1 98.12 128 PHE B O 1
ATOM 2849 N N . GLY B 1 129 ? -1.715 25.531 -0.037 1 97.25 129 GLY B N 1
ATOM 2850 C CA . GLY B 1 129 ? -2.992 25.906 -0.614 1 97.25 129 GLY B CA 1
ATOM 2851 C C . GLY B 1 129 ? -3.266 25.25 -1.952 1 97.25 129 GLY B C 1
ATOM 2852 O O . GLY B 1 129 ? -4.371 24.766 -2.197 1 97.25 129 GLY B O 1
ATOM 2853 N N . GLU B 1 130 ? -2.311 25.141 -2.779 1 94.38 130 GLU B N 1
ATOM 2854 C CA . GLU B 1 130 ? -2.492 24.594 -4.125 1 94.38 130 GLU B CA 1
ATOM 2855 C C . GLU B 1 130 ? -2.559 23.078 -4.105 1 94.38 130 GLU B C 1
ATOM 2857 O O . GLU B 1 130 ? -3.215 22.469 -4.953 1 94.38 130 GLU B O 1
ATOM 2862 N N . ALA B 1 131 ? -1.922 22.5 -3.178 1 95.38 131 ALA B N 1
ATOM 2863 C CA . ALA B 1 131 ? -1.889 21.047 -3.084 1 95.38 131 ALA B CA 1
ATOM 2864 C C . ALA B 1 131 ? -3.129 20.516 -2.373 1 95.38 131 ALA B C 1
ATOM 2866 O O . ALA B 1 131 ? -3.463 19.328 -2.496 1 95.38 131 ALA B O 1
ATOM 2867 N N . ALA B 1 132 ? -3.816 21.344 -1.624 1 97.75 132 ALA B N 1
ATOM 2868 C CA . ALA B 1 132 ? -4.93 20.906 -0.787 1 97.75 132 ALA B CA 1
ATOM 2869 C C . ALA B 1 132 ? -6.168 20.609 -1.629 1 97.75 132 ALA B C 1
ATOM 2871 O O . ALA B 1 132 ? -6.422 21.297 -2.625 1 97.75 132 ALA B O 1
ATOM 2872 N N . ASP B 1 133 ? -6.867 19.547 -1.214 1 97.25 133 ASP B N 1
ATOM 2873 C CA . ASP B 1 133 ? -8.133 19.203 -1.846 1 97.25 133 ASP B CA 1
ATOM 2874 C C . ASP B 1 133 ? -9.312 19.844 -1.104 1 97.25 133 ASP B C 1
ATOM 2876 O O . ASP B 1 133 ? -10.344 20.125 -1.706 1 97.25 133 ASP B O 1
ATOM 2880 N N . VAL B 1 134 ? -9.18 19.953 0.214 1 97.31 134 VAL B N 1
ATOM 2881 C CA . VAL B 1 134 ? -10.227 20.516 1.06 1 97.31 134 VAL B CA 1
ATOM 2882 C C . VAL B 1 134 ? -9.602 21.344 2.174 1 97.31 134 VAL B C 1
ATOM 2884 O O . VAL B 1 134 ? -8.445 21.141 2.541 1 97.31 134 VAL B O 1
ATOM 2887 N N . PHE B 1 135 ? -10.422 22.328 2.629 1 98.19 135 PHE B N 1
ATOM 2888 C CA . PHE B 1 135 ? -9.938 23.219 3.672 1 98.19 135 PHE B CA 1
ATOM 2889 C C . PHE B 1 135 ? -10.828 23.141 4.906 1 98.19 135 PHE B C 1
ATOM 2891 O O . PHE B 1 135 ? -12.055 23.094 4.789 1 98.19 135 PHE B O 1
ATOM 2898 N N . ILE B 1 136 ? -10.18 23.016 6.059 1 98.31 136 ILE B N 1
ATOM 2899 C CA . ILE B 1 136 ? -10.797 23.234 7.363 1 98.31 136 ILE B CA 1
ATOM 2900 C C . ILE B 1 136 ? -10.125 24.422 8.062 1 98.31 136 ILE B C 1
ATOM 2902 O O . ILE B 1 136 ? -9.039 24.281 8.625 1 98.31 136 ILE B O 1
ATOM 2906 N N . ASP B 1 137 ? -10.828 25.547 8.125 1 97.31 137 ASP B N 1
ATOM 2907 C CA . ASP B 1 137 ? -10.219 26.828 8.469 1 97.31 137 ASP B CA 1
ATOM 2908 C C . ASP B 1 137 ? -9.734 26.844 9.914 1 97.31 137 ASP B C 1
ATOM 2910 O O . ASP B 1 137 ? -8.805 27.578 10.258 1 97.31 137 ASP B O 1
ATOM 2914 N N . ASN B 1 138 ? -10.344 26.078 10.758 1 97.88 138 ASN B N 1
ATOM 2915 C CA . ASN B 1 138 ? -9.938 26.078 12.156 1 97.88 138 ASN B CA 1
ATOM 2916 C C . ASN B 1 138 ? -9.188 24.797 12.516 1 97.88 138 ASN B C 1
ATOM 2918 O O . ASN B 1 138 ? -9.18 24.375 13.68 1 97.88 138 ASN B O 1
ATOM 2922 N N . LEU B 1 139 ? -8.625 24.141 11.516 1 98.56 139 LEU B N 1
ATOM 2923 C CA . LEU B 1 139 ? -7.793 22.953 11.773 1 98.56 139 LEU B CA 1
ATOM 2924 C C . LEU B 1 139 ? -6.543 23.344 12.562 1 98.56 139 LEU B C 1
ATOM 2926 O O . LEU B 1 139 ? -5.77 24.203 12.125 1 98.56 139 LEU B O 1
ATOM 2930 N N . GLU B 1 140 ? -6.387 22.75 13.719 1 98.25 140 GLU B N 1
ATOM 2931 C CA . GLU B 1 140 ? -5.207 22.891 14.562 1 98.25 140 GLU B CA 1
ATOM 2932 C C . GLU B 1 140 ? -4.605 21.547 14.93 1 98.25 140 GLU B C 1
ATOM 2934 O O . GLU B 1 140 ? -5.336 20.594 15.227 1 98.25 140 GLU B O 1
ATOM 2939 N N . LEU B 1 141 ? -3.268 21.453 14.898 1 98.19 141 LEU B N 1
ATOM 2940 C CA . LEU B 1 141 ? -2.549 20.234 15.273 1 98.19 141 LEU B CA 1
ATOM 2941 C C . LEU B 1 141 ? -1.544 20.531 16.391 1 98.19 141 LEU B C 1
ATOM 2943 O O . LEU B 1 141 ? -0.901 21.578 16.391 1 98.19 141 LEU B O 1
ATOM 2947 N N . GLY B 1 142 ? -1.452 19.594 17.359 1 97.38 142 GLY B N 1
ATOM 2948 C CA . GLY B 1 142 ? -0.438 19.734 18.391 1 97.38 142 GLY B CA 1
ATOM 2949 C C . GLY B 1 142 ? 0.978 19.625 17.859 1 97.38 142 GLY B C 1
ATOM 2950 O O . GLY B 1 142 ? 1.237 18.844 16.922 1 97.38 142 GLY B O 1
ATOM 2951 N N . THR B 1 143 ? 1.906 20.344 18.531 1 95.62 143 THR B N 1
ATOM 2952 C CA . THR B 1 143 ? 3.283 20.344 18.047 1 95.62 143 THR B CA 1
ATOM 2953 C C . THR B 1 143 ? 4.125 19.344 18.844 1 95.62 143 THR B C 1
ATOM 2955 O O . THR B 1 143 ? 5.141 18.844 18.359 1 95.62 143 THR B O 1
ATOM 2958 N N . ASN B 1 144 ? 3.795 19.094 20.125 1 95.69 144 ASN B N 1
ATOM 2959 C CA . ASN B 1 144 ? 4.523 18.141 20.953 1 95.69 144 ASN B CA 1
ATOM 2960 C C . ASN B 1 144 ? 3.891 16.75 20.906 1 95.69 144 ASN B C 1
ATOM 2962 O O . ASN B 1 144 ? 4.594 15.734 20.859 1 95.69 144 ASN B O 1
ATOM 2966 N N . ARG B 1 145 ? 2.584 16.75 21 1 96.12 145 ARG B N 1
ATOM 2967 C CA . ARG B 1 145 ? 1.787 15.523 20.922 1 96.12 145 ARG B CA 1
ATOM 2968 C C . ARG B 1 145 ? 0.63 15.703 19.938 1 96.12 145 ARG B C 1
ATOM 2970 O O . ARG B 1 145 ? -0.111 16.688 20.016 1 96.12 145 ARG B O 1
ATOM 2977 N N . VAL B 1 146 ? 0.496 14.742 18.953 1 97 146 VAL B N 1
ATOM 2978 C CA . VAL B 1 146 ? -0.598 14.773 17.984 1 97 146 VAL B CA 1
ATOM 2979 C C . VAL B 1 146 ? -1.149 13.367 17.781 1 97 146 VAL B C 1
ATOM 2981 O O . VAL B 1 146 ? -0.395 12.438 17.484 1 97 146 VAL B O 1
ATOM 2984 N N . LYS B 1 147 ? -2.396 13.211 18 1 96.81 147 LYS B N 1
ATOM 2985 C CA . LYS B 1 147 ? -3.164 12.016 17.641 1 96.81 147 LYS B CA 1
ATOM 2986 C C . LYS B 1 147 ? -4.344 12.367 16.75 1 96.81 147 LYS B C 1
ATOM 2988 O O . LYS B 1 147 ? -5.07 13.328 17.016 1 96.81 147 LYS B O 1
ATOM 2993 N N . ILE B 1 148 ? -4.484 11.617 15.633 1 97.81 148 ILE B N 1
ATOM 2994 C CA . ILE B 1 148 ? -5.57 11.82 14.68 1 97.81 148 ILE B CA 1
ATOM 2995 C C . ILE B 1 148 ? -6.375 10.531 14.531 1 97.81 148 ILE B C 1
ATOM 2997 O O . ILE B 1 148 ? -5.805 9.445 14.391 1 97.81 148 ILE B O 1
ATOM 3001 N N . GLU B 1 149 ? -7.66 10.664 14.609 1 94.06 149 GLU B N 1
ATOM 3002 C CA . GLU B 1 149 ? -8.57 9.57 14.266 1 94.06 149 GLU B CA 1
ATOM 3003 C C . GLU B 1 149 ? -9.484 9.953 13.109 1 94.06 149 GLU B C 1
ATOM 3005 O O . GLU B 1 149 ? -10.016 11.062 13.078 1 94.06 149 GLU B O 1
ATOM 3010 N N . LEU B 1 150 ? -9.523 9.031 12.195 1 93.12 150 LEU B N 1
ATOM 3011 C CA . LEU B 1 150 ? -10.508 9.117 11.117 1 93.12 150 LEU B CA 1
ATOM 3012 C C . LEU B 1 150 ? -11.664 8.148 11.359 1 93.12 150 LEU B C 1
ATOM 3014 O O . LEU B 1 150 ? -11.453 6.941 11.477 1 93.12 150 LEU B O 1
ATOM 3018 N N . ARG B 1 151 ? -12.867 8.727 11.453 1 87.38 151 ARG B N 1
ATOM 3019 C CA . ARG B 1 151 ? -14.055 7.914 11.656 1 87.38 151 ARG B CA 1
ATOM 3020 C C . ARG B 1 151 ? -15.086 8.156 10.555 1 87.38 151 ARG B C 1
ATOM 3022 O O . ARG B 1 151 ? -15.242 9.289 10.094 1 87.38 151 ARG B O 1
ATOM 3029 N N . ASP B 1 152 ? -15.766 7.113 10.227 1 85 152 ASP B N 1
ATOM 3030 C CA . ASP B 1 152 ? -16.734 7.25 9.148 1 85 152 ASP B CA 1
ATOM 3031 C C . ASP B 1 152 ? -18.016 7.926 9.641 1 85 152 ASP B C 1
ATOM 3033 O O . ASP B 1 152 ? -18.047 8.469 10.742 1 85 152 ASP B O 1
ATOM 3037 N N . HIS B 1 153 ? -19.078 7.984 8.82 1 79.25 153 HIS B N 1
ATOM 3038 C CA . HIS B 1 153 ? -20.312 8.68 9.117 1 79.25 153 HIS B CA 1
ATOM 3039 C C . HIS B 1 153 ? -21 8.086 10.344 1 79.25 153 HIS B C 1
ATOM 3041 O O . HIS B 1 153 ? -21.672 8.805 11.094 1 79.25 153 HIS B O 1
ATOM 3047 N N . ASP B 1 154 ? -20.75 6.812 10.531 1 75.88 154 ASP B N 1
ATOM 3048 C CA . ASP B 1 154 ? -21.375 6.133 11.664 1 75.88 154 ASP B CA 1
ATOM 3049 C C . ASP B 1 154 ? -20.453 6.121 12.875 1 75.88 154 ASP B C 1
ATOM 3051 O O . ASP B 1 154 ? -20.688 5.383 13.836 1 75.88 154 ASP B O 1
ATOM 3055 N N . LEU B 1 155 ? -19.375 6.785 12.773 1 81.62 155 LEU B N 1
ATOM 3056 C CA . LEU B 1 155 ? -18.422 6.992 13.844 1 81.62 155 LEU B CA 1
ATOM 3057 C C . LEU B 1 155 ? -17.594 5.734 14.086 1 81.62 155 LEU B C 1
ATOM 3059 O O . LEU B 1 155 ? -16.984 5.574 15.148 1 81.62 155 LEU B O 1
ATOM 3063 N N . ARG B 1 156 ? -17.594 4.902 13.047 1 78.62 156 ARG B N 1
ATOM 3064 C CA . ARG B 1 156 ? -16.656 3.781 13.117 1 78.62 156 ARG B CA 1
ATOM 3065 C C . ARG B 1 156 ? -15.234 4.234 12.836 1 78.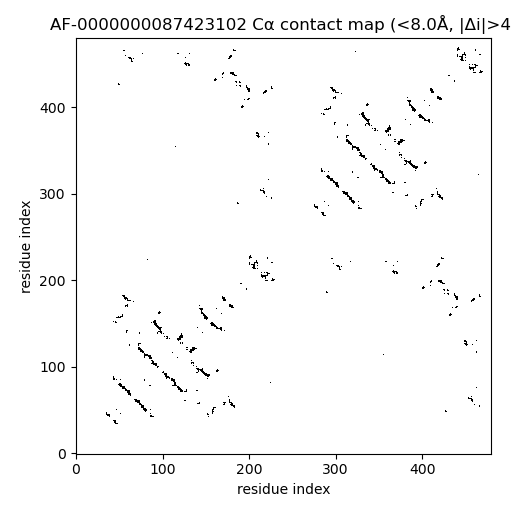62 156 ARG B C 1
ATOM 3067 O O . ARG B 1 156 ? -15 5.043 11.938 1 78.62 156 ARG B O 1
ATOM 3074 N N . LEU B 1 157 ? -14.266 3.668 13.695 1 82.88 157 LEU B N 1
ATOM 3075 C CA . LEU B 1 157 ? -12.859 4.02 13.516 1 82.88 157 LEU B CA 1
ATOM 3076 C C . LEU B 1 157 ? -12.305 3.395 12.242 1 82.88 157 LEU B C 1
ATOM 3078 O O . LEU B 1 157 ? -12.312 2.17 12.086 1 82.88 157 LEU B O 1
ATOM 3082 N N . MET B 1 158 ? -11.82 4.211 11.312 1 80.31 158 MET B N 1
ATOM 3083 C CA . MET B 1 158 ? -11.289 3.752 10.039 1 80.31 158 MET B CA 1
ATOM 3084 C C . MET B 1 158 ? -9.766 3.758 10.047 1 80.31 158 MET B C 1
ATOM 3086 O O . MET B 1 158 ? -9.125 2.912 9.422 1 80.31 158 MET B O 1
ATOM 3090 N N . GLU B 1 159 ? -9.172 4.777 10.727 1 83.94 159 GLU B N 1
ATOM 3091 C CA . GLU B 1 159 ? -7.723 4.949 10.812 1 83.94 159 GLU B CA 1
ATOM 3092 C C . GLU B 1 159 ? -7.344 5.852 11.977 1 83.94 159 GLU B C 1
ATOM 3094 O O . GLU B 1 159 ? -8.125 6.711 12.383 1 83.94 159 GLU B O 1
ATOM 3099 N N . SER B 1 160 ? -6.148 5.555 12.492 1 89.25 160 SER B N 1
ATOM 3100 C CA . SER B 1 160 ? -5.566 6.453 13.492 1 89.25 160 SER B CA 1
ATOM 3101 C C . SER B 1 160 ? -4.066 6.617 13.273 1 89.25 160 SER B C 1
ATOM 3103 O O . SER B 1 160 ? -3.43 5.781 12.633 1 89.25 160 SER B O 1
ATOM 3105 N N . ALA B 1 161 ? -3.574 7.715 13.75 1 92.5 161 ALA B N 1
ATOM 3106 C CA . ALA B 1 161 ? -2.15 8.023 13.633 1 92.5 161 ALA B CA 1
ATOM 3107 C C . ALA B 1 161 ? -1.669 8.859 14.812 1 92.5 161 ALA B C 1
ATOM 3109 O O . ALA B 1 161 ? -2.381 9.758 15.273 1 92.5 161 ALA B O 1
ATOM 3110 N N . GLY B 1 162 ? -0.447 8.594 15.203 1 92.69 162 GLY B N 1
ATOM 3111 C CA . GLY B 1 162 ? 0.142 9.344 16.297 1 92.69 162 GLY B CA 1
ATOM 3112 C C . GLY B 1 162 ? -0.301 8.852 17.672 1 92.69 162 GLY B C 1
ATOM 3113 O O . GLY B 1 162 ? -0.78 7.727 17.797 1 92.69 162 GLY B O 1
ATOM 3114 N N . SER B 1 163 ? -0.034 9.758 18.672 1 93.19 163 SER B N 1
ATOM 3115 C CA . SER B 1 163 ? -0.29 9.383 20.047 1 93.19 163 SER B CA 1
ATOM 3116 C C . SER B 1 163 ? -0.667 10.602 20.891 1 93.19 163 SER B C 1
ATOM 3118 O O . SER B 1 163 ? -0.131 11.688 20.688 1 93.19 163 SER B O 1
ATOM 3120 N N . GLU B 1 164 ? -1.547 10.391 21.734 1 93.88 164 GLU B N 1
ATOM 3121 C CA . GLU B 1 164 ? -1.884 11.453 22.672 1 93.88 164 GLU B CA 1
ATOM 3122 C C . GLU B 1 164 ? -0.915 11.477 23.859 1 93.88 164 GLU B C 1
ATOM 3124 O O . GLU B 1 164 ? -0.847 12.461 24.594 1 93.88 164 GLU B O 1
ATOM 3129 N N . GLU B 1 165 ? -0.199 10.398 24.125 1 91.75 165 GLU B N 1
ATOM 3130 C CA . GLU B 1 165 ? 0.679 10.25 25.281 1 91.75 165 GLU B CA 1
ATOM 3131 C C . GLU B 1 165 ? 2.139 10.477 24.891 1 91.75 165 GLU B C 1
ATOM 3133 O O . GLU B 1 165 ? 2.904 11.062 25.656 1 91.75 165 GLU B O 1
ATOM 3138 N N . GLU B 1 166 ? 2.527 9.969 23.766 1 90.81 166 GLU B N 1
ATOM 3139 C CA . GLU B 1 166 ? 3.902 10.094 23.297 1 90.81 166 GLU B CA 1
ATOM 3140 C C . GLU B 1 166 ? 4.086 11.352 22.453 1 90.81 166 GLU B C 1
ATOM 3142 O O . GLU B 1 166 ? 3.133 11.852 21.844 1 90.81 166 GLU B O 1
ATOM 3147 N N . GLU B 1 167 ? 5.332 11.812 22.484 1 94 167 GLU B N 1
ATOM 3148 C CA . GLU B 1 167 ? 5.672 12.914 21.594 1 94 167 GLU B CA 1
ATOM 3149 C C . GLU B 1 167 ? 5.523 12.516 20.125 1 94 167 GLU B C 1
ATOM 3151 O O . GLU B 1 167 ? 5.414 11.328 19.812 1 94 167 GLU B O 1
ATOM 3156 N N . VAL B 1 168 ? 5.418 13.555 19.281 1 94.06 168 VAL B N 1
ATOM 3157 C CA . VAL B 1 168 ? 5.324 13.305 17.844 1 94.06 168 VAL B CA 1
ATOM 3158 C C . VAL B 1 168 ? 6.387 12.289 17.422 1 94.06 168 VAL B C 1
ATOM 3160 O O . VAL B 1 168 ? 7.504 12.297 17.953 1 94.06 168 VAL B O 1
ATOM 3163 N N . PHE B 1 169 ? 6.059 11.398 16.531 1 87.62 169 PHE B N 1
ATOM 3164 C CA . PHE B 1 169 ? 6.898 10.25 16.188 1 87.62 169 PHE B CA 1
ATOM 3165 C C . PHE B 1 169 ? 8.086 10.695 15.344 1 87.62 169 PHE B C 1
ATOM 3167 O O . PHE B 1 169 ? 9.133 10.039 15.344 1 87.62 169 PHE B O 1
ATOM 3174 N N . ALA B 1 170 ? 7.914 11.734 14.508 1 87.69 170 ALA B N 1
ATOM 3175 C CA . ALA B 1 170 ? 8.93 12.25 13.594 1 87.69 170 ALA B CA 1
ATOM 3176 C C . ALA B 1 170 ? 8.578 13.656 13.125 1 87.69 170 ALA B C 1
ATOM 3178 O O . ALA B 1 170 ? 7.496 14.172 13.422 1 87.69 170 ALA B O 1
ATOM 3179 N N . GLY B 1 171 ? 9.547 14.328 12.453 1 91.06 171 GLY B N 1
ATOM 3180 C CA . GLY B 1 171 ? 9.32 15.664 11.922 1 91.06 171 GLY B CA 1
ATOM 3181 C C . GLY B 1 171 ? 9.422 16.75 12.984 1 91.06 171 GLY B C 1
ATOM 3182 O O . GLY B 1 171 ? 10.031 16.547 14.031 1 91.06 171 GLY B O 1
ATOM 3183 N N . GLY B 1 172 ? 8.922 17.906 12.586 1 94.38 172 GLY B N 1
ATOM 3184 C CA . GLY B 1 172 ? 8.953 19.047 13.492 1 94.38 172 GLY B CA 1
ATOM 3185 C C . GLY B 1 172 ? 9.734 20.219 12.945 1 94.38 172 GLY B C 1
ATOM 3186 O O . GLY B 1 172 ? 9.922 20.344 11.734 1 94.38 172 GLY B O 1
ATOM 3187 N N . TRP B 1 173 ? 9.922 21.172 13.828 1 93.75 173 TRP B N 1
ATOM 3188 C CA . TRP B 1 173 ? 10.633 22.422 13.523 1 93.75 173 TRP B CA 1
ATOM 3189 C C . TRP B 1 173 ? 11.992 22.453 14.219 1 93.75 173 TRP B C 1
ATOM 3191 O O . TRP B 1 173 ? 12.086 22.203 15.414 1 93.75 173 TRP B O 1
ATOM 3201 N N . ASP B 1 174 ? 13.102 22.75 13.398 1 90.12 174 ASP B N 1
ATOM 3202 C CA . ASP B 1 174 ? 14.438 22.812 13.984 1 90.12 174 ASP B CA 1
ATOM 3203 C C . ASP B 1 174 ? 14.984 24.234 13.984 1 90.12 174 ASP B C 1
ATOM 3205 O O . ASP B 1 174 ? 16.203 24.438 13.992 1 90.12 174 ASP B O 1
ATOM 3209 N N . THR B 1 175 ? 14.211 25.281 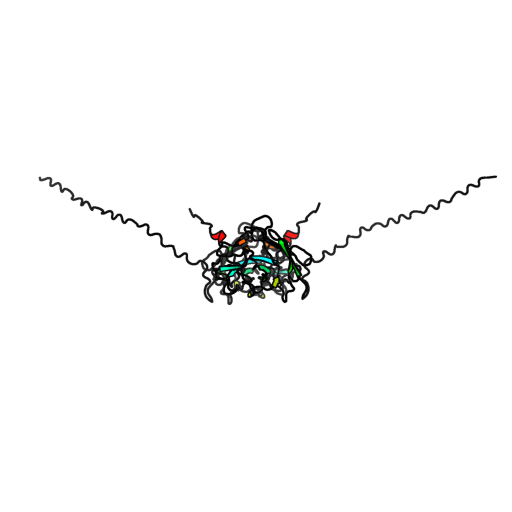13.898 1 89.25 175 THR B N 1
ATOM 3210 C CA . THR B 1 175 ? 14.5 26.703 13.922 1 89.25 175 THR B CA 1
ATOM 3211 C C . THR B 1 175 ? 14.891 27.203 12.531 1 89.25 175 THR B C 1
ATOM 3213 O O . THR B 1 175 ? 14.93 28.406 12.289 1 89.25 175 THR B O 1
ATOM 3216 N N . VAL B 1 176 ? 15.172 26.297 11.648 1 91.38 176 VAL B N 1
ATOM 3217 C CA . VAL B 1 176 ? 15.531 26.672 10.289 1 91.38 176 VAL B CA 1
ATOM 3218 C C . VAL B 1 176 ? 14.508 26.094 9.312 1 91.38 176 VAL B C 1
ATOM 3220 O O . VAL B 1 176 ? 14.047 26.797 8.406 1 91.38 176 VAL B O 1
ATOM 3223 N N . THR B 1 177 ? 14.164 24.828 9.492 1 94.31 177 THR B N 1
ATOM 3224 C CA . THR B 1 177 ? 13.242 24.125 8.602 1 94.31 177 THR B CA 1
ATOM 3225 C C . THR B 1 177 ? 12.109 23.484 9.391 1 94.31 177 THR B C 1
ATOM 3227 O O . THR B 1 177 ? 12.227 23.266 10.594 1 94.31 177 THR B O 1
ATOM 3230 N N . VAL B 1 178 ? 11.016 23.328 8.742 1 96.19 178 VAL B N 1
ATOM 3231 C CA . VAL B 1 178 ? 9.961 22.438 9.219 1 96.19 178 VAL B CA 1
ATOM 3232 C C . VAL B 1 178 ? 9.906 21.188 8.359 1 96.19 178 VAL B C 1
ATOM 3234 O O . VAL B 1 178 ? 10.102 21.25 7.141 1 96.19 178 VAL B O 1
ATOM 3237 N N . ARG B 1 179 ? 9.703 19.969 9.055 1 94.12 179 ARG B N 1
ATOM 3238 C CA . ARG B 1 179 ? 9.562 18.688 8.367 1 94.12 179 ARG B CA 1
ATOM 3239 C C . ARG B 1 179 ? 8.273 17.984 8.773 1 94.12 179 ARG B C 1
ATOM 3241 O O . ARG B 1 179 ? 7.926 17.953 9.961 1 94.12 179 ARG B O 1
ATOM 3248 N N . SER B 1 180 ? 7.629 17.469 7.75 1 95.56 180 SER B N 1
ATOM 3249 C CA . SER B 1 180 ? 6.426 16.688 8.031 1 95.56 180 SER B CA 1
ATOM 3250 C C . SER B 1 180 ? 6.773 15.305 8.57 1 95.56 180 SER B C 1
ATOM 3252 O O . SER B 1 180 ? 7.91 14.844 8.43 1 95.56 180 SER B O 1
ATOM 3254 N N . MET B 1 181 ? 5.816 14.703 9.328 1 92.88 181 MET B N 1
ATOM 3255 C CA . MET B 1 181 ? 5.812 13.305 9.734 1 92.88 181 MET B CA 1
ATOM 3256 C C . MET B 1 181 ? 5.199 12.422 8.656 1 92.88 181 MET B C 1
ATOM 3258 O O . MET B 1 181 ? 4.051 12.625 8.258 1 92.88 181 MET B O 1
ATOM 3262 N N . GLU B 1 182 ? 6.012 11.43 8.125 1 87.69 182 GLU B N 1
ATOM 3263 C CA . GLU B 1 182 ? 5.602 10.586 7.008 1 87.69 182 GLU B CA 1
ATOM 3264 C C . GLU B 1 182 ? 5.508 9.125 7.43 1 87.69 182 GLU B C 1
ATOM 3266 O O . GLU B 1 182 ? 6.391 8.617 8.125 1 87.69 182 GLU B O 1
ATOM 3271 N N . ARG B 1 183 ? 4.359 8.539 7.027 1 82.19 183 ARG B N 1
ATOM 3272 C CA . ARG B 1 183 ? 4.203 7.105 7.246 1 82.19 183 ARG B CA 1
ATOM 3273 C C . ARG B 1 183 ? 5.195 6.312 6.406 1 82.19 183 ARG B C 1
ATOM 3275 O O . ARG B 1 183 ? 5.43 6.637 5.238 1 82.19 183 ARG B O 1
ATOM 3282 N N . VAL B 1 184 ? 5.828 5.383 7.18 1 67.19 184 VAL B N 1
ATOM 3283 C CA . VAL B 1 184 ? 6.727 4.496 6.445 1 67.19 184 VAL B CA 1
ATOM 3284 C C . VAL B 1 184 ? 5.914 3.557 5.555 1 67.19 184 VAL B C 1
ATOM 3286 O O . VAL B 1 184 ? 4.906 2.992 5.988 1 67.19 184 VAL B O 1
ATOM 3289 N N . GLU B 1 185 ? 5.902 3.699 4.434 1 54.66 185 GLU B N 1
ATOM 3290 C CA . GLU B 1 185 ? 5.25 2.709 3.582 1 54.66 185 GLU B CA 1
ATOM 3291 C C . GLU B 1 185 ? 5.766 1.303 3.875 1 54.66 185 GLU B C 1
ATOM 3293 O O . GLU B 1 185 ? 6.977 1.068 3.875 1 54.66 185 GLU B O 1
ATOM 3298 N N . LEU B 1 186 ? 5.141 0.656 5.043 1 47.94 186 LEU B N 1
ATOM 3299 C CA . LEU B 1 186 ? 5.602 -0.634 5.543 1 47.94 186 LEU B CA 1
ATOM 3300 C C . LEU B 1 186 ? 5.68 -1.659 4.418 1 47.94 186 LEU B C 1
ATOM 3302 O O . LEU B 1 186 ? 4.691 -2.332 4.117 1 47.94 186 LEU B O 1
ATOM 3306 N N . ILE B 1 187 ? 6.176 -1.512 3.414 1 46.09 187 ILE B N 1
ATOM 3307 C CA . ILE B 1 187 ? 6.719 -2.686 2.74 1 46.09 187 ILE B CA 1
ATOM 3308 C C . ILE B 1 187 ? 7.309 -3.648 3.77 1 46.09 187 ILE B C 1
ATOM 3310 O O . ILE B 1 187 ? 7.164 -4.867 3.645 1 46.09 187 ILE B O 1
ATOM 3314 N N . PHE B 1 188 ? 7.742 -2.992 5.07 1 43.28 188 PHE B N 1
ATOM 3315 C CA . PHE B 1 188 ? 8.734 -3.736 5.836 1 43.28 188 PHE B CA 1
ATOM 3316 C C . PHE B 1 188 ? 8.07 -4.789 6.711 1 43.28 188 PHE B C 1
ATOM 3318 O O . PHE B 1 188 ? 8.633 -5.859 6.945 1 43.28 188 PHE B O 1
ATOM 3325 N N . GLY B 1 189 ? 6.805 -4.672 7.027 1 50.19 189 GLY B N 1
ATOM 3326 C CA . GLY B 1 189 ? 6.254 -5.715 7.879 1 50.19 189 GLY B CA 1
ATOM 3327 C C . GLY B 1 189 ? 5.5 -6.781 7.105 1 50.19 189 GLY B C 1
ATOM 3328 O O . GLY B 1 189 ? 5.23 -7.863 7.633 1 50.19 189 GLY B O 1
ATOM 3329 N N . ASN B 1 190 ? 5.375 -6.574 5.973 1 63.19 190 ASN B N 1
ATOM 3330 C CA . ASN B 1 190 ? 4.609 -7.531 5.184 1 63.19 190 ASN B CA 1
ATOM 3331 C C . ASN B 1 190 ? 5.52 -8.367 4.285 1 63.19 190 ASN B C 1
ATOM 3333 O O . ASN B 1 190 ? 5.359 -8.375 3.064 1 63.19 190 ASN B O 1
ATOM 3337 N N . ARG B 1 191 ? 6.43 -9.016 5.148 1 67.31 191 ARG B N 1
ATOM 3338 C CA . ARG B 1 191 ? 7.371 -9.859 4.426 1 67.31 191 ARG B CA 1
ATOM 3339 C C . ARG B 1 191 ? 6.652 -11.023 3.748 1 67.31 191 ARG B C 1
ATOM 3341 O O . ARG B 1 191 ? 5.77 -11.648 4.34 1 67.31 191 ARG B O 1
ATOM 3348 N N . GLY B 1 192 ? 7.051 -11.227 2.564 1 80.19 192 GLY B N 1
ATOM 3349 C CA . GLY B 1 192 ? 6.422 -12.281 1.787 1 80.19 192 GLY B CA 1
ATOM 3350 C C . GLY B 1 192 ? 6.773 -13.672 2.281 1 80.19 192 GLY B C 1
ATOM 3351 O O . GLY B 1 192 ? 6.125 -14.648 1.904 1 80.19 192 GLY B O 1
ATOM 3352 N N . GLU B 1 193 ? 7.801 -13.711 3.162 1 81.75 193 GLU B N 1
ATOM 3353 C CA . GLU B 1 193 ? 8.234 -15.008 3.682 1 81.75 193 GLU B CA 1
ATOM 3354 C C . GLU B 1 193 ? 7.578 -15.312 5.023 1 81.75 193 GLU B C 1
ATOM 3356 O O . GLU B 1 193 ? 7.93 -16.297 5.684 1 81.75 193 GLU B O 1
ATOM 3361 N N . THR B 1 194 ? 6.645 -14.484 5.449 1 75.69 194 THR B N 1
ATOM 3362 C CA . THR B 1 194 ? 5.918 -14.688 6.699 1 75.69 194 THR B CA 1
ATOM 3363 C C . THR B 1 194 ? 4.512 -15.203 6.43 1 75.69 194 THR B C 1
ATOM 3365 O O . THR B 1 194 ? 3.697 -14.516 5.805 1 75.69 194 THR B O 1
ATOM 3368 N N . SER B 1 195 ? 4.184 -16.422 7.059 1 80.69 195 SER B N 1
ATOM 3369 C CA . SER B 1 195 ? 2.939 -17.125 6.754 1 80.69 195 SER B CA 1
ATOM 3370 C C . SER B 1 195 ? 1.725 -16.281 7.125 1 80.69 195 SER B C 1
ATOM 3372 O O . SER B 1 195 ? 0.729 -16.25 6.398 1 80.69 195 SER B O 1
ATOM 3374 N N . ARG B 1 196 ? 1.84 -15.547 8.172 1 71.88 196 ARG B N 1
ATOM 3375 C CA . ARG B 1 196 ? 0.684 -14.805 8.672 1 71.88 196 ARG B CA 1
ATOM 3376 C C . ARG B 1 196 ? 0.335 -13.656 7.734 1 71.88 196 ARG B C 1
ATOM 3378 O O . ARG B 1 196 ? -0.733 -13.055 7.855 1 71.88 196 ARG B O 1
ATOM 3385 N N . ASN B 1 197 ? 1.236 -13.344 6.777 1 75.25 197 ASN B N 1
ATOM 3386 C CA . ASN B 1 197 ? 0.995 -12.258 5.832 1 75.25 197 ASN B CA 1
ATOM 3387 C C . ASN B 1 197 ? 0.283 -12.758 4.578 1 75.25 197 ASN B C 1
ATOM 3389 O O . ASN B 1 197 ? 0.215 -12.047 3.572 1 75.25 197 ASN B O 1
ATOM 3393 N N . TRP B 1 198 ? -0.24 -14.023 4.645 1 81.06 198 TRP B N 1
ATOM 3394 C CA . TRP B 1 198 ? -0.914 -14.602 3.486 1 81.06 198 TRP B CA 1
ATOM 3395 C C . TRP B 1 198 ? -2.23 -15.25 3.893 1 81.06 198 TRP B C 1
ATOM 3397 O O . TRP B 1 198 ? -2.35 -15.789 4.996 1 81.06 198 TRP B O 1
ATOM 3407 N N . HIS B 1 199 ? -3.229 -15.102 3.033 1 81.94 199 HIS B N 1
ATOM 3408 C CA . HIS B 1 199 ? -4.48 -15.836 3.162 1 81.94 199 HIS B CA 1
ATOM 3409 C C . HIS B 1 199 ? -4.918 -16.422 1.822 1 81.94 199 HIS B C 1
ATOM 3411 O O . HIS B 1 199 ? -4.332 -16.109 0.784 1 81.94 199 HIS B O 1
ATOM 3417 N N . ALA B 1 200 ? -5.891 -17.312 1.848 1 88.38 200 ALA B N 1
ATOM 3418 C CA . ALA B 1 200 ? -6.457 -17.875 0.624 1 88.38 200 ALA B CA 1
ATOM 3419 C C . ALA B 1 200 ? -7.508 -16.938 0.028 1 88.38 200 ALA B C 1
ATOM 3421 O O . ALA B 1 200 ? -8.219 -16.234 0.761 1 88.38 200 ALA B O 1
ATOM 3422 N N . TYR B 1 201 ? -7.445 -16.938 -1.32 1 88.75 201 TYR B N 1
ATOM 3423 C CA . TYR B 1 201 ? -8.555 -16.234 -1.954 1 88.75 201 TYR B CA 1
ATOM 3424 C C . TYR B 1 201 ? -9.875 -16.578 -1.275 1 88.75 201 TYR B C 1
ATOM 3426 O O . TYR B 1 201 ? -10.203 -17.75 -1.099 1 88.75 201 TYR B O 1
ATOM 3434 N N . SER B 1 202 ? -10.742 -15.484 -0.901 1 81 202 SER B N 1
ATOM 3435 C CA . SER B 1 202 ? -11.789 -15.734 0.088 1 81 202 SER B CA 1
ATOM 3436 C C . SER B 1 202 ? -13.172 -15.719 -0.553 1 81 202 SER B C 1
ATOM 3438 O O . SER B 1 202 ? -14.156 -16.125 0.072 1 81 202 SER B O 1
ATOM 3440 N N . ASP B 1 203 ? -13.367 -15.297 -1.841 1 81.31 203 ASP B N 1
ATOM 3441 C CA . ASP B 1 203 ? -14.672 -15.297 -2.488 1 81.31 203 ASP B CA 1
ATOM 3442 C C . ASP B 1 203 ? -15.047 -16.688 -2.977 1 81.31 203 ASP B C 1
ATOM 3444 O O . ASP B 1 203 ? -14.195 -17.578 -3.041 1 81.31 203 ASP B O 1
ATOM 3448 N N . THR B 1 204 ? -16.375 -16.891 -3.279 1 90.19 204 THR B N 1
ATOM 3449 C CA . THR B 1 204 ? -16.891 -18.219 -3.637 1 90.19 204 THR B CA 1
ATOM 3450 C C . THR B 1 204 ? -16.938 -18.375 -5.152 1 90.19 204 THR B C 1
ATOM 3452 O O . THR B 1 204 ? -17.391 -19.406 -5.656 1 90.19 204 THR B O 1
ATOM 3455 N N . VAL B 1 205 ? -16.578 -17.359 -5.926 1 93.62 205 VAL B N 1
ATOM 3456 C CA . VAL B 1 205 ? -16.469 -17.391 -7.383 1 93.62 205 VAL B CA 1
ATOM 3457 C C . VAL B 1 205 ? -15.188 -16.688 -7.824 1 93.62 205 VAL B C 1
ATOM 3459 O O . VAL B 1 205 ? -14.766 -15.711 -7.211 1 93.62 205 VAL B O 1
ATOM 3462 N N . GLY B 1 206 ? -14.555 -17.266 -8.867 1 93.75 206 GLY B N 1
ATOM 3463 C CA . GLY B 1 206 ? -13.375 -16.625 -9.422 1 93.75 206 GLY B CA 1
ATOM 3464 C C . GLY B 1 206 ? -13.664 -15.234 -9.961 1 93.75 206 GLY B C 1
ATOM 3465 O O . GLY B 1 206 ? -14.766 -14.961 -10.438 1 93.75 206 GLY B O 1
ATOM 3466 N N . PHE B 1 207 ? -12.633 -14.391 -9.906 1 91.06 207 PHE B N 1
ATOM 3467 C CA . PHE B 1 207 ? -12.781 -13.016 -10.375 1 91.06 207 PHE B CA 1
ATOM 3468 C C . PHE B 1 207 ? -13.047 -12.984 -11.875 1 91.06 207 PHE B C 1
ATOM 3470 O O . PHE B 1 207 ? -12.758 -13.953 -12.578 1 91.06 207 PHE B O 1
ATOM 3477 N N . ASP B 1 208 ? -13.531 -11.82 -12.398 1 92.31 208 ASP B N 1
ATOM 3478 C CA . ASP B 1 208 ? -13.992 -11.672 -13.773 1 92.31 208 ASP B CA 1
ATOM 3479 C C . ASP B 1 208 ? -12.82 -11.75 -14.758 1 92.31 208 ASP B C 1
ATOM 3481 O O . ASP B 1 208 ? -13.023 -11.984 -15.945 1 92.31 208 ASP B O 1
ATOM 3485 N N . THR B 1 209 ? -11.586 -11.609 -14.234 1 93.94 209 THR B N 1
ATOM 3486 C CA . THR B 1 209 ? -10.422 -11.688 -15.117 1 93.94 209 THR B CA 1
ATOM 3487 C C . THR B 1 209 ? -10.086 -13.141 -15.445 1 93.94 209 THR B C 1
ATOM 3489 O O . THR B 1 209 ? -9.289 -13.414 -16.344 1 93.94 209 THR B O 1
ATOM 3492 N N . ILE B 1 210 ? -10.695 -14.07 -14.711 1 95.94 210 ILE B N 1
ATOM 3493 C CA . ILE B 1 210 ? -10.555 -15.484 -15.023 1 95.94 210 ILE B CA 1
ATOM 3494 C C . ILE B 1 210 ? -11.477 -15.852 -16.188 1 95.94 210 ILE B C 1
ATOM 3496 O O . ILE B 1 210 ? -12.625 -15.406 -16.234 1 95.94 210 ILE B O 1
ATOM 3500 N N . LYS B 1 211 ? -11.023 -16.656 -17.109 1 97.19 211 LYS B N 1
ATOM 3501 C CA . LYS B 1 211 ? -11.773 -17.062 -18.297 1 97.19 211 LYS B CA 1
ATOM 3502 C C . LYS B 1 211 ? -13.125 -17.672 -17.922 1 97.19 211 LYS B C 1
ATOM 3504 O O . LYS B 1 211 ? -13.219 -18.453 -16.969 1 97.19 211 LYS B O 1
ATOM 3509 N N . GLU B 1 212 ? -14.07 -17.25 -18.797 1 95.44 212 GLU B N 1
ATOM 3510 C CA . GLU B 1 212 ? -15.375 -17.875 -18.609 1 95.44 212 GLU B CA 1
ATOM 3511 C C . GLU B 1 212 ? -15.266 -19.406 -18.719 1 95.44 212 GLU B C 1
ATOM 3513 O O . GLU B 1 212 ? -14.531 -19.922 -19.562 1 95.44 212 GLU B O 1
ATOM 3518 N N . GLY B 1 213 ? -15.992 -20.141 -17.891 1 96.12 213 GLY B N 1
ATOM 3519 C CA . GLY B 1 213 ? -15.938 -21.594 -17.891 1 96.12 213 GLY B CA 1
ATOM 3520 C C . GLY B 1 213 ? -15.016 -22.156 -16.828 1 96.12 213 GLY B C 1
ATOM 3521 O O . GLY B 1 213 ? -14.906 -23.375 -16.672 1 96.12 213 GLY B O 1
ATOM 3522 N N . TYR B 1 214 ? -14.32 -21.25 -16.141 1 97.31 214 TYR B N 1
ATOM 3523 C CA . TYR B 1 214 ? -13.414 -21.703 -15.094 1 97.31 214 TYR B CA 1
ATOM 3524 C C . TYR B 1 214 ? -13.812 -21.125 -13.734 1 97.31 214 TYR B C 1
ATOM 3526 O O . TYR B 1 214 ? -13.32 -21.578 -12.695 1 97.31 214 TYR B O 1
ATOM 3534 N N . ARG B 1 215 ? -14.695 -20.203 -13.602 1 96.06 215 ARG B N 1
ATOM 3535 C CA . ARG B 1 215 ? -14.844 -19.312 -12.453 1 96.06 215 ARG B CA 1
ATOM 3536 C C . ARG B 1 215 ? -15.594 -20 -11.32 1 96.06 215 ARG B C 1
ATOM 3538 O O . ARG B 1 215 ? -15.586 -19.531 -10.18 1 96.06 215 ARG B O 1
ATOM 3545 N N . LYS B 1 216 ? -16.203 -21.125 -11.594 1 95.81 216 LYS B N 1
ATOM 3546 C CA . LYS B 1 216 ? -16.906 -21.859 -10.547 1 95.81 216 LYS B CA 1
ATOM 3547 C C . LYS B 1 216 ? -15.93 -22.547 -9.602 1 95.81 216 LYS B C 1
ATOM 3549 O O . LYS B 1 216 ? -16.156 -22.609 -8.391 1 95.81 216 LYS B O 1
ATOM 3554 N N . HIS B 1 217 ? -14.812 -23.016 -10.117 1 96.44 217 HIS B N 1
ATOM 3555 C CA . HIS B 1 217 ? -13.953 -23.891 -9.328 1 96.44 217 HIS B CA 1
ATOM 3556 C C . HIS B 1 217 ? -12.539 -23.328 -9.227 1 96.44 217 HIS B C 1
ATOM 3558 O O . HIS B 1 217 ? -11.727 -23.828 -8.438 1 96.44 217 HIS B O 1
ATOM 3564 N N . THR B 1 218 ? -12.188 -22.344 -10.055 1 97.88 218 THR B N 1
ATOM 3565 C CA . THR B 1 218 ? -10.914 -21.641 -9.977 1 97.88 218 THR B CA 1
ATOM 3566 C C . THR B 1 218 ? -11.078 -20.281 -9.312 1 97.88 218 THR B C 1
ATOM 3568 O O . THR B 1 218 ? -11.633 -19.359 -9.906 1 97.88 218 THR B O 1
ATOM 3571 N N . LEU B 1 219 ? -10.57 -20.188 -8.023 1 94.06 219 LEU B N 1
ATOM 3572 C CA . LEU B 1 219 ? -10.836 -19.047 -7.156 1 94.06 219 LEU B CA 1
ATOM 3573 C C . LEU B 1 219 ? -9.57 -18.219 -6.945 1 94.06 219 LEU B C 1
ATOM 3575 O O . LEU B 1 219 ? -8.711 -18.594 -6.137 1 94.06 219 LEU B O 1
ATOM 3579 N N . ALA B 1 220 ? -9.461 -17.141 -7.703 1 95.44 220 ALA B N 1
ATOM 3580 C CA . ALA B 1 220 ? -8.312 -16.234 -7.73 1 95.44 220 ALA B CA 1
ATOM 3581 C C . ALA B 1 220 ? -8.688 -14.891 -8.352 1 95.44 220 ALA B C 1
ATOM 3583 O O . ALA B 1 220 ? -9.836 -14.695 -8.766 1 95.44 220 ALA B O 1
ATOM 3584 N N . SER B 1 221 ? -7.773 -13.922 -8.344 1 91.88 221 SER B N 1
ATOM 3585 C CA . SER B 1 221 ? -8.055 -12.594 -8.883 1 91.88 221 SER B CA 1
ATOM 3586 C C . SER B 1 221 ? -6.863 -12.055 -9.672 1 91.88 221 SER B C 1
ATOM 3588 O O . SER B 1 221 ? -6.41 -10.938 -9.438 1 91.88 221 SER B O 1
ATOM 3590 N N . PRO B 1 222 ? -6.367 -12.891 -10.68 1 95.44 222 PRO B N 1
ATOM 3591 C CA . PRO B 1 222 ? -5.211 -12.398 -11.43 1 95.44 222 PRO B CA 1
ATOM 3592 C C . PRO B 1 222 ? -5.445 -11.008 -12.031 1 95.44 222 PRO B C 1
ATOM 3594 O O . PRO B 1 222 ? -6.441 -10.797 -12.727 1 95.44 222 PRO B O 1
ATOM 3597 N N . GLY B 1 223 ? -4.438 -10.07 -11.766 1 90.88 223 GLY B N 1
ATOM 3598 C CA . GLY B 1 223 ? -4.461 -8.742 -12.352 1 90.88 223 GLY B CA 1
ATOM 3599 C C . GLY B 1 223 ? -5.367 -7.781 -11.609 1 90.88 223 GLY B C 1
ATOM 3600 O O . GLY B 1 223 ? -5.551 -6.637 -12.039 1 90.88 223 GLY B O 1
ATOM 3601 N N . GLU B 1 224 ? -5.98 -8.258 -10.516 1 85.44 224 GLU B N 1
ATOM 3602 C CA . GLU B 1 224 ? -6.891 -7.449 -9.719 1 85.44 224 GLU B CA 1
ATOM 3603 C C . GLU B 1 224 ? -6.527 -7.512 -8.234 1 85.44 224 GLU B C 1
ATOM 3605 O O . GLU B 1 224 ? -5.715 -8.344 -7.824 1 85.44 224 GLU B O 1
ATOM 3610 N N . ALA B 1 225 ? -7.117 -6.676 -7.48 1 79.5 225 ALA B N 1
ATOM 3611 C CA . ALA B 1 225 ? -6.883 -6.637 -6.043 1 79.5 225 ALA B CA 1
ATOM 3612 C C . ALA B 1 225 ? -7.227 -7.977 -5.395 1 79.5 225 ALA B C 1
ATOM 3614 O O . ALA B 1 225 ? -8.172 -8.648 -5.812 1 79.5 225 ALA B O 1
ATOM 3615 N N . ASN B 1 226 ? -6.348 -8.32 -4.258 1 81.88 226 ASN B N 1
ATOM 3616 C CA . ASN B 1 226 ? -6.598 -9.53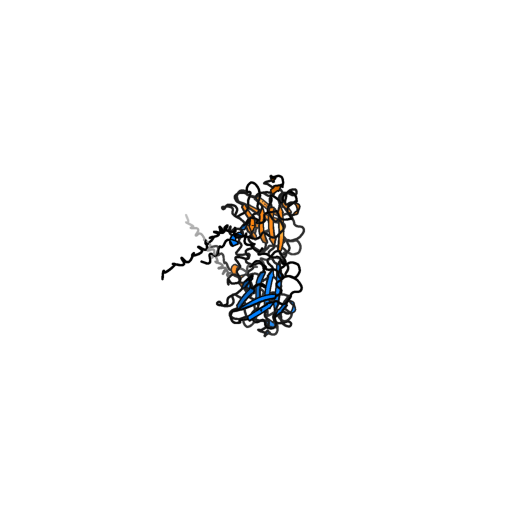1 -3.482 1 81.88 226 ASN B CA 1
ATOM 3617 C C . ASN B 1 226 ? -7.922 -9.453 -2.732 1 81.88 226 ASN B C 1
ATOM 3619 O O . ASN B 1 226 ? -8.406 -8.359 -2.424 1 81.88 226 ASN B O 1
ATOM 3623 N N . SER B 1 227 ? -8.5 -10.633 -2.479 1 76.44 227 SER B N 1
ATOM 3624 C CA . SER B 1 227 ? -9.75 -10.719 -1.731 1 76.44 227 SER B CA 1
ATOM 3625 C C . SER B 1 227 ? -9.555 -10.305 -0.276 1 76.44 227 SER B C 1
ATOM 3627 O O . SER B 1 227 ? -8.422 -10.273 0.217 1 76.44 227 SER B O 1
ATOM 3629 N N . ALA B 1 228 ? -10.617 -9.906 0.414 1 63.84 228 ALA B N 1
ATOM 3630 C CA . ALA B 1 228 ? -10.555 -9.5 1.814 1 63.84 228 ALA B CA 1
ATOM 3631 C C . ALA B 1 228 ? -10.125 -10.664 2.705 1 63.84 228 ALA B C 1
ATOM 3633 O O . ALA B 1 228 ? -10.5 -11.812 2.461 1 63.84 228 ALA B O 1
ATOM 3634 N N . ASP B 1 229 ? -9.172 -10.406 3.645 1 59.47 229 ASP B N 1
ATOM 3635 C CA . ASP B 1 229 ? -8.773 -11.398 4.637 1 59.47 229 ASP B CA 1
ATOM 3636 C C . ASP B 1 229 ? -9.781 -11.461 5.785 1 59.47 229 ASP B C 1
ATOM 3638 O O . ASP B 1 229 ? -9.945 -10.492 6.527 1 59.47 229 ASP B O 1
ATOM 3642 N N . TYR B 1 230 ? -10.539 -12.406 5.832 1 45.22 230 TYR B N 1
ATOM 3643 C CA . TYR B 1 230 ? -11.516 -12.539 6.902 1 45.22 230 TYR B CA 1
ATOM 3644 C C . TYR B 1 230 ? -10.945 -13.336 8.07 1 45.22 230 TYR B C 1
ATOM 3646 O O . TYR B 1 230 ? -11.656 -13.641 9.031 1 45.22 230 TYR B O 1
ATOM 3654 N N . SER B 1 231 ? -9.766 -13.781 7.961 1 46.75 231 SER B N 1
ATOM 3655 C CA . SER B 1 231 ? -9.219 -14.641 9 1 46.75 231 SER B CA 1
ATOM 3656 C C . SER B 1 231 ? -9.133 -13.906 10.336 1 46.75 231 SER B C 1
ATOM 3658 O O . SER B 1 231 ? -9.25 -14.523 11.398 1 46.75 231 SER B O 1
ATOM 3660 N N . GLY B 1 232 ? -8.852 -12.633 10.461 1 38.25 232 GLY B N 1
ATOM 3661 C CA . GLY B 1 232 ? -8.867 -11.93 11.742 1 38.25 232 GLY B CA 1
ATOM 3662 C C . GLY B 1 232 ? -10.273 -11.617 12.234 1 38.25 232 GLY B C 1
ATOM 3663 O O . GLY B 1 232 ? -10.445 -11.094 13.336 1 38.25 232 GLY B O 1
ATOM 3664 N N . SER B 1 233 ? -11.266 -11.648 11.445 1 33.75 233 SER B N 1
ATOM 3665 C CA . SER B 1 233 ? -12.602 -11.328 11.938 1 33.75 233 SER B CA 1
ATOM 3666 C C . SER B 1 233 ? -13.07 -12.328 12.984 1 33.75 233 SER B C 1
ATOM 3668 O O . SER B 1 233 ? -14.102 -12.125 13.633 1 33.75 233 SER B O 1
ATOM 3670 N N . SER B 1 234 ? -12.492 -13.398 13.148 1 30.59 234 SER B N 1
ATOM 3671 C CA . SER B 1 234 ? -13.008 -14.203 14.242 1 30.59 234 SER B CA 1
ATOM 3672 C C . SER B 1 234 ? -12.445 -13.742 15.586 1 30.59 234 SER B C 1
ATOM 3674 O O . SER B 1 234 ? -12.18 -14.562 16.469 1 30.59 234 SER B O 1
ATOM 3676 N N . THR B 1 235 ? -11.891 -12.672 15.742 1 27.08 235 THR B N 1
ATOM 3677 C CA . THR B 1 235 ? -11.859 -12.32 17.156 1 27.08 235 THR B CA 1
ATOM 3678 C C . THR B 1 235 ? -13.266 -12.062 17.688 1 27.08 235 THR B C 1
ATOM 3680 O O . THR B 1 235 ? -13.922 -11.102 17.281 1 27.08 235 THR B O 1
ATOM 3683 N N . SER B 1 236 ? -13.953 -13.102 18.156 1 26.66 236 SER B N 1
ATOM 3684 C CA . SER B 1 236 ? -14.992 -13.07 19.172 1 26.66 236 SER B CA 1
ATOM 3685 C C . SER B 1 236 ? -14.578 -12.188 20.359 1 26.66 236 SER B C 1
ATOM 3687 O O . SER B 1 236 ? -13.633 -12.523 21.078 1 26.66 236 SER B O 1
ATOM 3689 N N . GLY B 1 237 ? -14.586 -10.891 20.359 1 24.95 237 GLY B N 1
ATOM 3690 C CA . GLY B 1 237 ? -14.859 -10.219 21.625 1 24.95 237 GLY B CA 1
ATOM 3691 C C . GLY B 1 237 ? -16.047 -10.805 22.375 1 24.95 237 GLY B C 1
ATOM 3692 O O . GLY B 1 237 ? -17.188 -10.688 21.906 1 24.95 237 GLY B O 1
ATOM 3693 N N . ASN B 1 238 ? -15.844 -11.93 23.047 1 20.34 238 ASN B N 1
ATOM 3694 C CA . ASN B 1 238 ? -16.594 -12.125 24.281 1 20.34 238 ASN B CA 1
ATOM 3695 C C . ASN B 1 238 ? -16.5 -10.898 25.188 1 20.34 238 ASN B C 1
ATOM 3697 O O . ASN B 1 238 ? -15.438 -10.586 25.719 1 20.34 238 ASN B O 1
ATOM 3701 N N . PHE B 1 239 ? -17.266 -9.844 24.922 1 20.64 239 PHE B N 1
ATOM 3702 C CA . PHE B 1 239 ? -17.781 -9.023 26.016 1 20.64 239 PHE B CA 1
ATOM 3703 C C . PHE B 1 239 ? -18.469 -9.898 27.062 1 20.64 239 PHE B C 1
ATOM 3705 O O . PHE B 1 239 ? -19.562 -10.422 26.812 1 20.64 239 PHE B O 1
ATOM 3712 N N . GLU B 1 240 ? -17.641 -10.711 27.812 1 18.69 240 GLU B N 1
ATOM 3713 C CA . GLU B 1 240 ? -18.141 -10.773 29.188 1 18.69 240 GLU B CA 1
ATOM 3714 C C . GLU B 1 240 ? -17.953 -9.438 29.891 1 18.69 240 GLU B C 1
ATOM 3716 O O . GLU B 1 240 ? -17.016 -8.703 29.625 1 18.69 240 GLU B O 1
#

Solvent-accessible surface area (backbone atoms only — not comparable to full-atom values): 26341 Å² total; per-residue (Å²): 134,87,72,82,70,77,74,75,78,71,75,73,71,74,71,74,68,71,69,68,72,71,65,74,67,67,73,66,75,68,73,72,64,70,76,72,47,74,43,62,93,91,44,50,36,62,66,58,64,45,28,46,37,73,41,35,40,30,40,45,21,34,22,34,60,88,65,54,74,38,67,65,39,30,39,42,30,35,32,24,72,27,88,51,68,41,31,62,45,53,15,34,42,35,35,31,43,74,31,78,50,78,45,65,39,66,82,60,93,66,56,35,40,53,74,29,56,47,20,42,20,23,39,72,85,43,49,48,26,83,34,34,74,45,75,42,77,82,57,71,63,22,75,58,16,31,20,41,37,37,20,40,82,84,64,47,76,30,33,50,33,46,29,60,84,45,61,53,61,36,47,36,65,75,91,70,40,21,25,17,26,21,41,47,79,55,45,75,71,51,40,40,62,39,52,89,35,36,34,41,43,60,63,88,52,23,32,85,48,38,34,89,61,18,28,71,20,23,24,44,40,64,65,52,71,67,59,72,79,63,77,73,66,68,66,74,76,74,82,120,136,85,78,73,70,76,75,75,75,72,74,74,70,71,71,71,67,71,68,67,73,68,63,77,68,66,73,68,76,66,75,74,65,70,78,72,47,75,44,61,93,92,45,50,36,58,67,57,65,44,27,46,36,73,42,36,39,29,42,46,22,35,22,32,60,89,66,53,73,38,69,64,40,28,39,42,28,35,30,24,72,28,87,53,68,41,30,61,44,54,15,35,43,36,35,30,42,72,31,78,50,77,46,64,39,66,82,60,96,64,56,35,40,56,74,31,57,47,20,41,21,22,38,72,86,43,49,49,25,82,33,35,74,44,74,41,77,81,55,71,62,22,75,57,15,31,18,41,38,36,20,36,83,86,64,45,76,30,36,49,33,45,28,59,84,44,61,56,62,36,48,35,65,77,92,71,38,21,25,17,25,23,40,47,78,54,47,74,69,49,42,39,62,40,51,89,37,36,33,40,42,60,62,87,51,22,33,87,48,39,36,87,60,18,27,72,18,24,25,42,41,64,66,53,70,67,58,71,78,63,78,73,65,69,64,72,77,73,80,120

pLDDT: mean 74.49, std 27.3, range [18.64, 98.81]

Organism: Persicimonas caeni (NCBI:txid2292766)